Protein AF-A0A364NGZ2-F1 (afdb_monomer_lite)

Radius of gyration: 34.1 Å; chains: 1; bounding box: 123×55×89 Å

Sequence (526 aa):
MRSFFLLVAAAAPLAQAVRIVQSNDDGWAEANLRTFFDVLDAAGHEVVLSGPAENQSGTGSRDEPPTTVGEDGCIHDSCPAGSPPTGADATDPRLNYVNSFPVTSIKNGIDVTAPALWDGAKPELALTGPNVGTNVAVQLPFSGTVGAAVYAVKTAQIPAIAFSGKTGDPTGFDAPTPFHSKLYADLALNVTTTIIESGKPYLPANTFLNVNFPSVSETKCNDPSQFKYIFTRVTTGVFSARDAEWCVSKSSGDARVEQAQPVTAPQSLASRMKWYEAQSDHMLPLDKPIILRLDGHGFSRFTSHFARPFDERIHSAMIATCTSLLNFFPQATVGYTQSDEITLIFPGGVQSFNERVQKLCSLSASYCAVQFNKHLSHFLATNPEPSVKGDVEQVMGTAHFDARFFAVPTVEEAMNNLIWRCRNDAVRNAVSAFARTMYKTKEMHGKKTQELIDMMFQEKGVRFEEAVPKWAIEGCLVKREQYEHQGVNLKTGAVEKTLRTRTRVEERGVRVFDDAGLKLVIEKFW

InterPro domains:
  IPR002828 Survival protein SurE-like phosphatase/nucleotidase [PF01975] (20-222)
  IPR007537 tRNAHis guanylyltransferase Thg1 [PTHR12729] (272-503)
  IPR024956 tRNAHis guanylyltransferase catalytic domain [PF04446] (271-409)
  IPR036523 SurE-like phosphatase/nucleotidase superfamily [G3DSA:3.40.1210.10] (18-268)
  IPR036523 SurE-like phosphatase/nucleotidase superfamily [SSF64167] (19-242)
  IPR038469 tRNAHis guanylyltransferase Thg1 superfamily [G3DSA:3.30.70.3000] (269-513)

Structure (mmCIF, N/CA/C/O backbone):
data_AF-A0A364NGZ2-F1
#
_entry.id   AF-A0A364NGZ2-F1
#
loop_
_atom_site.group_PDB
_atom_site.id
_atom_site.type_symbol
_atom_site.label_atom_id
_atom_site.label_alt_id
_atom_site.label_comp_id
_atom_site.label_asym_id
_atom_site.label_entity_id
_atom_site.label_seq_id
_atom_site.pdbx_PDB_ins_code
_atom_site.Cartn_x
_atom_site.Cartn_y
_atom_site.Cartn_z
_atom_site.occupancy
_atom_site.B_iso_or_equiv
_atom_site.auth_seq_id
_atom_site.auth_comp_id
_atom_site.auth_asym_id
_atom_site.auth_atom_id
_atom_site.pdbx_PDB_model_num
ATOM 1 N N . MET A 1 1 ? 80.946 -10.093 -17.790 1.00 39.28 1 MET A N 1
ATOM 2 C CA . MET A 1 1 ? 80.293 -11.046 -18.721 1.00 39.28 1 MET A CA 1
ATOM 3 C C . MET A 1 1 ? 79.752 -12.188 -17.873 1.00 39.28 1 MET A C 1
ATOM 5 O O . MET A 1 1 ? 80.553 -12.758 -17.160 1.00 39.28 1 MET A O 1
ATOM 9 N N . ARG A 1 2 ? 78.477 -12.561 -17.800 1.00 38.31 2 ARG A N 1
ATOM 10 C CA . ARG A 1 2 ? 77.215 -12.171 -18.440 1.00 38.31 2 ARG A CA 1
ATOM 11 C C . ARG A 1 2 ? 76.141 -12.387 -17.358 1.00 38.31 2 ARG A C 1
ATOM 13 O O . ARG A 1 2 ? 76.092 -13.476 -16.796 1.00 38.31 2 ARG A O 1
ATOM 20 N N . SER A 1 3 ? 75.320 -11.381 -17.063 1.00 36.16 3 SER A N 1
ATOM 21 C CA . SER A 1 3 ? 74.104 -11.573 -16.263 1.00 36.16 3 SER A CA 1
ATOM 22 C C . SER A 1 3 ? 73.046 -12.225 -17.148 1.00 36.16 3 SER A C 1
ATOM 24 O O . SER A 1 3 ? 72.708 -11.677 -18.196 1.00 36.16 3 SER A O 1
ATOM 26 N N . PHE A 1 4 ? 72.546 -13.392 -16.750 1.00 41.91 4 PHE A N 1
ATOM 27 C CA . PHE A 1 4 ? 71.345 -13.978 -17.338 1.00 41.91 4 PHE A CA 1
ATOM 28 C C . PHE A 1 4 ? 70.130 -13.244 -16.762 1.00 41.91 4 PHE A C 1
ATOM 30 O O . PHE A 1 4 ? 69.810 -13.387 -15.585 1.00 41.91 4 PHE A O 1
ATOM 37 N N . PHE A 1 5 ? 69.483 -12.426 -17.591 1.00 42.44 5 PHE A N 1
ATOM 38 C CA . PHE A 1 5 ? 68.165 -11.872 -17.302 1.00 42.44 5 PHE A CA 1
ATOM 39 C C . PHE A 1 5 ? 67.123 -12.988 -17.446 1.00 42.44 5 PHE A C 1
ATOM 41 O O . PHE A 1 5 ? 66.900 -13.500 -18.541 1.00 42.44 5 PHE A O 1
ATOM 48 N N . LEU A 1 6 ? 66.492 -13.361 -16.333 1.00 41.47 6 LEU A N 1
ATOM 49 C CA . LEU A 1 6 ? 65.238 -14.109 -16.324 1.00 41.47 6 LEU A CA 1
ATOM 50 C C . LEU A 1 6 ? 64.115 -13.139 -16.714 1.00 41.47 6 LEU A C 1
ATOM 52 O O . LEU A 1 6 ? 63.763 -12.243 -15.950 1.00 41.47 6 LEU A O 1
ATOM 56 N N . LEU A 1 7 ? 63.584 -13.308 -17.925 1.00 43.78 7 LEU A N 1
ATOM 57 C CA . LEU A 1 7 ? 62.336 -12.691 -18.366 1.00 43.78 7 LEU A CA 1
ATOM 58 C C . LEU A 1 7 ? 61.188 -13.325 -17.572 1.00 43.78 7 LEU A C 1
ATOM 60 O O . LEU A 1 7 ? 60.775 -14.449 -17.847 1.00 43.78 7 LEU A O 1
ATOM 64 N N . VAL A 1 8 ? 60.687 -12.606 -16.569 1.00 43.50 8 VAL A N 1
ATOM 65 C CA . VAL A 1 8 ? 59.396 -12.904 -15.947 1.00 43.50 8 VAL A CA 1
ATOM 66 C C . VAL A 1 8 ? 58.328 -12.416 -16.921 1.00 43.50 8 VAL A C 1
ATOM 68 O O . VAL A 1 8 ? 58.062 -11.220 -17.012 1.00 43.50 8 VAL A O 1
ATOM 71 N N . ALA A 1 9 ? 57.751 -13.335 -17.694 1.00 46.53 9 ALA A N 1
ATOM 72 C CA . ALA A 1 9 ? 56.513 -13.066 -18.408 1.00 46.53 9 ALA A CA 1
ATOM 73 C C . ALA A 1 9 ? 55.422 -12.832 -17.356 1.00 46.53 9 ALA A C 1
ATOM 75 O O . ALA A 1 9 ? 55.028 -13.755 -16.643 1.00 46.53 9 ALA A O 1
ATOM 76 N N . ALA A 1 10 ? 54.978 -11.584 -17.216 1.00 46.03 10 ALA A N 1
ATOM 77 C CA . ALA A 1 10 ? 53.777 -11.272 -16.464 1.00 46.03 10 ALA A CA 1
ATOM 78 C C . ALA A 1 10 ? 52.602 -11.937 -17.193 1.00 46.03 10 ALA A C 1
ATOM 80 O O . ALA A 1 10 ? 52.180 -11.475 -18.251 1.00 46.03 10 ALA A O 1
ATOM 81 N N . ALA A 1 11 ? 52.118 -13.058 -16.661 1.00 45.78 11 ALA A N 1
ATOM 82 C CA . ALA A 1 11 ? 50.842 -13.613 -17.070 1.00 45.78 11 ALA A CA 1
ATOM 83 C C . ALA A 1 11 ? 49.763 -12.610 -16.643 1.00 45.78 11 ALA A C 1
ATOM 85 O O . ALA A 1 11 ? 49.382 -12.560 -15.474 1.00 45.78 11 ALA A O 1
ATOM 86 N N . ALA A 1 12 ? 49.324 -11.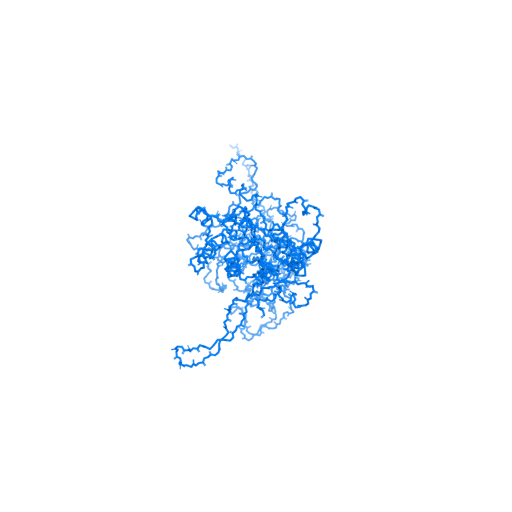763 -17.576 1.00 44.56 12 ALA A N 1
ATOM 87 C CA . ALA A 1 12 ? 48.061 -11.062 -17.418 1.00 44.56 12 ALA A CA 1
ATOM 88 C C . ALA A 1 12 ? 46.976 -12.130 -17.192 1.00 44.56 12 ALA A C 1
ATOM 90 O O . ALA A 1 12 ? 47.021 -13.171 -17.859 1.00 44.56 12 ALA A O 1
ATOM 91 N N . PRO A 1 13 ? 46.040 -11.935 -16.249 1.00 44.38 13 PRO A N 1
ATOM 92 C CA . PRO A 1 13 ? 44.926 -12.856 -16.115 1.00 44.38 13 PRO A CA 1
ATOM 93 C C . PRO A 1 13 ? 44.204 -12.885 -17.465 1.00 44.38 13 PRO A C 1
ATOM 95 O O . PRO A 1 13 ? 43.764 -11.849 -17.956 1.00 44.38 13 PRO A O 1
ATOM 98 N N . LEU A 1 14 ? 44.151 -14.058 -18.099 1.00 47.22 14 LEU A N 1
ATOM 99 C CA . LEU A 1 14 ? 43.282 -14.296 -19.245 1.00 47.22 14 LEU A CA 1
ATOM 100 C C . LEU A 1 14 ? 41.853 -14.058 -18.751 1.00 47.22 14 LEU A C 1
ATOM 102 O O . LEU A 1 14 ? 41.284 -14.926 -18.089 1.00 47.22 14 LEU A O 1
ATOM 106 N N . ALA A 1 15 ? 41.303 -12.871 -19.013 1.00 54.28 15 ALA A N 1
ATOM 107 C CA . ALA A 1 15 ? 39.874 -12.645 -18.884 1.00 54.28 15 ALA A CA 1
ATOM 108 C C . ALA A 1 15 ? 39.199 -13.687 -19.779 1.00 54.28 15 ALA A C 1
ATOM 110 O O . ALA A 1 15 ? 39.468 -13.764 -20.979 1.00 54.28 15 ALA A O 1
ATOM 111 N N . GLN A 1 16 ? 38.422 -14.578 -19.173 1.00 65.69 16 GLN A N 1
ATOM 112 C CA . GLN A 1 16 ? 37.754 -15.639 -19.905 1.00 65.69 16 GLN A CA 1
ATOM 113 C C . GLN A 1 16 ? 36.694 -14.986 -20.798 1.00 65.69 16 GLN A C 1
ATOM 115 O O . GLN A 1 16 ? 35.708 -14.466 -20.282 1.00 65.69 16 GLN A O 1
ATOM 120 N N . ALA A 1 17 ? 36.901 -14.988 -22.118 1.00 86.00 17 ALA A N 1
ATOM 121 C CA . ALA A 1 17 ? 35.881 -14.561 -23.070 1.00 86.00 17 ALA A CA 1
ATOM 122 C C . ALA A 1 17 ? 34.615 -15.407 -22.848 1.00 86.00 17 ALA A C 1
ATOM 124 O O . ALA A 1 17 ? 34.682 -16.638 -22.802 1.00 86.00 17 ALA A O 1
ATOM 125 N N . VAL A 1 18 ? 33.480 -14.739 -22.636 1.00 95.94 18 VAL A N 1
ATOM 126 C CA . VAL A 1 18 ? 32.182 -15.366 -22.356 1.00 95.94 18 VAL A CA 1
ATOM 127 C C . VAL A 1 18 ? 31.298 -15.173 -23.576 1.00 95.94 18 VAL A C 1
ATOM 129 O O . VAL A 1 18 ? 31.238 -14.067 -24.112 1.00 95.94 18 VAL A O 1
ATOM 132 N N . ARG A 1 19 ? 30.593 -16.229 -23.991 1.00 98.06 19 ARG A N 1
ATOM 133 C CA . ARG A 1 19 ? 29.556 -16.136 -25.027 1.00 98.06 19 ARG A CA 1
ATOM 134 C C . ARG A 1 19 ? 28.282 -15.523 -24.461 1.00 98.06 19 ARG A C 1
ATOM 136 O O . ARG A 1 19 ? 27.600 -16.147 -23.644 1.00 98.06 19 ARG A O 1
ATOM 143 N N . ILE A 1 20 ? 27.963 -14.312 -24.894 1.00 98.62 20 ILE A N 1
ATOM 144 C CA . ILE A 1 20 ? 26.851 -13.502 -24.406 1.00 98.62 20 ILE A CA 1
ATOM 145 C C . ILE A 1 20 ? 25.806 -13.354 -25.507 1.00 98.62 20 ILE A C 1
ATOM 147 O O . ILE A 1 20 ? 26.094 -12.856 -26.593 1.00 98.62 20 ILE A O 1
ATOM 151 N N . VAL A 1 21 ? 24.569 -13.748 -25.213 1.00 98.69 21 VAL A N 1
ATOM 152 C CA . VAL A 1 21 ? 23.420 -13.382 -26.049 1.00 98.69 21 VAL A CA 1
ATOM 153 C C . VAL A 1 21 ? 22.758 -12.139 -25.462 1.00 98.69 21 VAL A C 1
ATOM 155 O O . VAL A 1 21 ? 22.446 -12.101 -24.271 1.00 98.69 21 VAL A O 1
ATOM 158 N N . GLN A 1 22 ? 22.565 -11.114 -26.284 1.00 98.56 22 GLN A N 1
ATOM 159 C CA . GLN A 1 22 ? 22.027 -9.821 -25.884 1.00 98.56 22 GLN A CA 1
ATOM 160 C C . GLN A 1 22 ? 20.655 -9.574 -26.528 1.00 98.56 22 GLN A C 1
ATOM 162 O O . GLN A 1 22 ? 20.435 -9.932 -27.684 1.00 98.56 22 GLN A O 1
ATOM 167 N N . SER A 1 23 ? 19.721 -8.954 -25.807 1.00 98.06 23 SER A N 1
ATOM 168 C CA . SER A 1 23 ? 18.417 -8.531 -26.347 1.00 98.06 23 SER A CA 1
ATOM 169 C C . SER A 1 23 ? 17.896 -7.272 -25.641 1.00 98.06 23 SER A C 1
ATOM 171 O O . SER A 1 23 ? 18.533 -6.774 -24.719 1.00 98.06 23 SER A O 1
ATOM 173 N N . ASN A 1 24 ? 16.758 -6.728 -26.064 1.00 94.19 24 ASN A N 1
ATOM 174 C CA . ASN A 1 24 ? 16.070 -5.594 -25.428 1.00 94.19 24 ASN A CA 1
ATOM 175 C C . ASN A 1 24 ? 14.580 -5.614 -25.812 1.00 94.19 24 ASN A C 1
ATOM 177 O O . ASN A 1 24 ? 14.195 -6.360 -26.710 1.00 94.19 24 ASN A O 1
ATOM 181 N N . ASP A 1 25 ? 13.747 -4.795 -25.170 1.00 95.31 25 ASP A N 1
ATOM 182 C CA . ASP A 1 25 ? 12.383 -4.505 -25.617 1.00 95.31 25 ASP A CA 1
ATOM 183 C C . ASP A 1 25 ? 12.221 -3.192 -26.387 1.00 95.31 25 ASP A C 1
ATOM 185 O O . ASP A 1 25 ? 11.252 -3.083 -27.129 1.00 95.31 25 ASP A O 1
ATOM 189 N N . ASP A 1 26 ? 13.169 -2.253 -26.325 1.00 96.44 26 ASP A N 1
ATOM 190 C CA . ASP A 1 26 ? 13.089 -1.009 -27.119 1.00 96.44 26 ASP A CA 1
ATOM 191 C C . ASP A 1 26 ? 13.356 -1.195 -28.623 1.00 96.44 26 ASP A C 1
ATOM 193 O O . ASP A 1 26 ? 13.063 -0.306 -29.420 1.00 96.44 26 ASP A O 1
ATOM 197 N N . GLY A 1 27 ? 13.896 -2.352 -29.013 1.00 96.19 27 GLY A N 1
ATOM 198 C CA . GLY A 1 27 ? 14.261 -2.687 -30.388 1.00 96.19 27 GLY A CA 1
ATOM 199 C C . GLY A 1 27 ? 15.771 -2.841 -30.596 1.00 96.19 27 GLY A C 1
ATOM 200 O O . GLY A 1 27 ? 16.594 -2.353 -29.823 1.00 96.19 27 GLY A O 1
ATOM 201 N N . TRP A 1 28 ? 16.150 -3.561 -31.652 1.00 97.56 28 TRP A N 1
ATOM 202 C CA . TRP A 1 28 ? 17.542 -3.921 -31.960 1.00 97.56 28 TRP A CA 1
ATOM 203 C C . TRP A 1 28 ? 18.417 -2.725 -32.379 1.00 97.56 28 TRP A C 1
ATOM 205 O O . TRP A 1 28 ? 19.647 -2.793 -32.334 1.00 97.56 28 TRP A O 1
ATOM 215 N N . ALA A 1 29 ? 17.784 -1.640 -32.819 1.00 96.88 29 ALA A N 1
ATOM 216 C CA . ALA A 1 29 ? 18.416 -0.440 -33.357 1.00 96.88 29 ALA A CA 1
ATOM 217 C C . ALA A 1 29 ? 18.430 0.731 -32.356 1.00 96.88 29 ALA A C 1
ATOM 219 O O . ALA A 1 29 ? 18.660 1.873 -32.746 1.00 96.88 29 ALA A O 1
ATOM 220 N N . GLU A 1 30 ? 18.185 0.465 -31.072 1.00 97.19 30 GLU A N 1
ATOM 221 C CA . GLU A 1 30 ? 18.203 1.484 -30.022 1.00 97.19 30 GLU A CA 1
ATOM 222 C C . GLU A 1 30 ? 19.633 1.716 -29.477 1.00 97.19 30 GLU A C 1
ATOM 224 O O . GLU A 1 30 ? 20.440 0.786 -29.343 1.00 97.19 30 GLU A O 1
ATOM 229 N N . ALA A 1 31 ? 19.960 2.977 -29.183 1.00 97.56 31 ALA A N 1
ATOM 230 C CA . ALA A 1 31 ? 21.291 3.432 -28.798 1.00 97.56 31 ALA A CA 1
ATOM 231 C C . ALA A 1 31 ? 21.823 2.840 -27.480 1.00 97.56 31 ALA A C 1
ATOM 233 O O . ALA A 1 31 ? 23.002 2.491 -27.430 1.00 97.56 31 ALA A O 1
ATOM 234 N N . ASN A 1 32 ? 21.026 2.699 -26.416 1.00 97.56 32 ASN A N 1
ATOM 235 C CA . ASN A 1 32 ? 21.451 2.035 -25.173 1.00 97.56 32 ASN A CA 1
ATOM 236 C C . ASN A 1 32 ? 21.850 0.581 -25.427 1.00 97.56 32 ASN A C 1
ATOM 238 O O . ASN A 1 32 ? 22.897 0.144 -24.945 1.00 97.56 32 ASN A O 1
ATOM 242 N N . LEU A 1 33 ? 21.046 -0.155 -26.200 1.00 97.50 33 LEU A N 1
ATOM 243 C CA . LEU A 1 33 ? 21.334 -1.552 -26.524 1.00 97.50 33 LEU A CA 1
ATOM 244 C C . LEU A 1 33 ? 22.634 -1.675 -27.338 1.00 97.50 33 LEU A C 1
ATOM 246 O O . LEU A 1 33 ? 23.485 -2.505 -27.012 1.00 97.50 33 LEU A O 1
ATOM 250 N N . ARG A 1 34 ? 22.812 -0.831 -28.359 1.00 97.81 34 ARG A N 1
ATOM 251 C CA . ARG A 1 34 ? 24.011 -0.832 -29.217 1.00 97.81 34 ARG A CA 1
ATOM 252 C C . ARG A 1 34 ? 25.261 -0.380 -28.477 1.00 97.81 34 ARG A C 1
ATOM 254 O O . ARG A 1 34 ? 26.281 -1.049 -28.547 1.00 97.81 34 ARG A O 1
ATOM 261 N N . THR A 1 35 ? 25.153 0.666 -27.664 1.00 98.44 35 THR A N 1
ATOM 262 C CA . THR A 1 35 ? 26.268 1.106 -26.813 1.00 98.44 35 THR A CA 1
ATOM 263 C C . THR A 1 35 ? 26.674 -0.000 -25.840 1.00 98.44 35 THR A C 1
ATOM 265 O O . THR A 1 35 ? 27.859 -0.195 -25.588 1.00 98.44 35 THR A O 1
ATOM 268 N N . PHE A 1 36 ? 25.710 -0.760 -25.304 1.00 98.56 36 PHE A N 1
ATOM 269 C CA . PHE A 1 36 ? 26.030 -1.883 -24.430 1.00 98.56 36 PHE A CA 1
ATOM 270 C C . PHE A 1 36 ? 26.694 -3.052 -25.174 1.00 98.56 36 PHE A C 1
ATOM 272 O O . PHE A 1 36 ? 27.624 -3.653 -24.641 1.00 98.56 36 PHE A O 1
ATOM 279 N N . PHE A 1 37 ? 26.279 -3.330 -26.413 1.00 98.62 37 PHE A N 1
ATOM 280 C CA . PHE A 1 37 ? 26.963 -4.293 -27.279 1.00 98.62 37 PHE A CA 1
ATOM 281 C C . PHE A 1 37 ? 28.434 -3.903 -27.476 1.00 98.62 37 PHE A C 1
ATOM 283 O O . PHE A 1 37 ? 29.324 -4.715 -27.226 1.00 98.62 37 PHE A O 1
ATOM 290 N N . ASP A 1 38 ? 28.688 -2.641 -27.833 1.00 98.31 38 ASP A N 1
ATOM 291 C CA . ASP A 1 38 ? 30.032 -2.138 -28.124 1.00 98.31 38 ASP A CA 1
ATOM 292 C C . ASP A 1 38 ? 30.970 -2.253 -26.915 1.00 98.31 38 ASP A C 1
ATOM 294 O O . ASP A 1 38 ? 32.126 -2.652 -27.061 1.00 98.31 38 ASP A O 1
ATOM 298 N N . VAL A 1 39 ? 30.493 -1.943 -25.700 1.00 98.25 39 VAL A N 1
ATOM 299 C CA . VAL A 1 39 ? 31.336 -2.060 -24.495 1.00 98.25 39 VAL A CA 1
ATOM 300 C C . VAL A 1 39 ? 31.586 -3.515 -24.087 1.00 98.25 39 VAL A C 1
ATOM 302 O O . VAL A 1 39 ? 32.650 -3.807 -23.545 1.00 98.25 39 VAL A O 1
ATOM 305 N N . LEU A 1 40 ? 30.653 -4.437 -24.351 1.00 98.25 40 LEU A N 1
ATOM 306 C CA . LEU A 1 40 ? 30.855 -5.871 -24.109 1.00 98.25 40 LEU A CA 1
ATOM 307 C C . LEU A 1 40 ? 31.862 -6.468 -25.105 1.00 98.25 40 LEU A C 1
ATOM 309 O O . LEU A 1 40 ? 32.733 -7.240 -24.700 1.00 98.25 40 LEU A O 1
ATOM 313 N N . ASP A 1 41 ? 31.772 -6.085 -26.382 1.00 97.38 41 ASP A N 1
ATOM 314 C CA . ASP A 1 41 ? 32.728 -6.474 -27.429 1.00 97.38 41 ASP A CA 1
ATOM 315 C C . ASP A 1 41 ? 34.127 -5.924 -27.113 1.00 97.38 41 ASP A C 1
ATOM 317 O O . ASP A 1 41 ? 35.114 -6.660 -27.092 1.00 97.38 41 ASP A O 1
ATOM 321 N N . ALA A 1 42 ? 34.211 -4.644 -26.733 1.00 97.31 42 ALA A N 1
ATOM 322 C CA . ALA A 1 42 ? 35.459 -4.013 -26.308 1.00 97.31 42 ALA A CA 1
ATOM 323 C C . ALA A 1 42 ? 36.058 -4.646 -25.036 1.00 97.31 42 ALA A C 1
ATOM 325 O O . ALA A 1 42 ? 37.279 -4.635 -24.864 1.00 97.31 42 ALA A O 1
ATOM 326 N N . ALA A 1 43 ? 35.227 -5.223 -24.161 1.00 95.56 43 ALA A N 1
ATOM 327 C CA . ALA A 1 43 ? 35.668 -5.997 -22.999 1.00 95.56 43 ALA A CA 1
ATOM 328 C C . ALA A 1 43 ? 36.173 -7.413 -23.356 1.00 95.56 43 ALA A C 1
ATOM 330 O O . ALA A 1 43 ? 36.659 -8.130 -22.479 1.00 95.56 43 ALA A O 1
ATOM 331 N N . GLY A 1 44 ? 36.108 -7.813 -24.632 1.00 95.88 44 GLY A N 1
ATOM 332 C CA . GLY A 1 44 ? 36.628 -9.084 -25.137 1.00 95.88 44 GLY A CA 1
ATOM 333 C C . GLY A 1 44 ? 35.659 -10.259 -25.001 1.00 95.88 44 GLY A C 1
ATOM 334 O O . GLY A 1 44 ? 36.096 -11.411 -24.980 1.00 95.88 44 GLY A O 1
ATOM 335 N N . HIS A 1 45 ? 34.358 -9.996 -24.865 1.00 97.12 45 HIS A N 1
ATOM 336 C CA . HIS A 1 45 ? 33.332 -11.036 -24.864 1.00 97.12 45 HIS A CA 1
ATOM 337 C C . HIS A 1 45 ? 32.870 -11.380 -26.286 1.00 97.12 45 HIS A C 1
ATOM 339 O O . HIS A 1 45 ? 32.918 -10.557 -27.193 1.00 97.12 45 HIS A O 1
ATOM 345 N N . GLU A 1 46 ? 32.377 -12.602 -26.477 1.00 97.56 46 GLU A N 1
ATOM 346 C CA . GLU A 1 46 ? 31.754 -13.012 -27.736 1.00 97.56 46 GLU A CA 1
ATOM 347 C C . GLU A 1 46 ? 30.265 -12.675 -27.659 1.00 97.56 46 GLU A C 1
ATOM 349 O O . GLU A 1 46 ? 29.508 -13.385 -27.002 1.00 97.56 46 GLU A O 1
ATOM 354 N N . VAL A 1 47 ? 29.838 -11.580 -28.287 1.00 98.25 47 VAL A N 1
ATOM 355 C CA . VAL A 1 47 ? 28.467 -11.065 -28.144 1.00 98.25 47 VAL A CA 1
ATOM 356 C C . VAL A 1 47 ? 27.660 -11.277 -29.420 1.00 98.25 47 VAL A C 1
ATOM 358 O O . VAL A 1 47 ? 28.143 -11.014 -30.519 1.00 98.25 47 VAL A O 1
ATOM 361 N N . VAL A 1 48 ? 26.414 -11.726 -29.275 1.00 98.62 48 VAL A N 1
ATOM 362 C CA . VAL A 1 48 ? 25.406 -11.757 -30.344 1.00 98.62 48 VAL A CA 1
ATOM 363 C C . VAL A 1 48 ? 24.151 -11.058 -29.847 1.00 98.62 48 VAL A C 1
ATOM 365 O O . VAL A 1 48 ? 23.558 -11.476 -28.855 1.00 98.62 48 VAL A O 1
ATOM 368 N N . LEU A 1 49 ? 23.725 -10.014 -30.548 1.00 98.75 49 LEU A N 1
ATOM 369 C CA . LEU A 1 49 ? 22.501 -9.274 -30.273 1.00 98.75 49 LEU A CA 1
ATOM 370 C C . LEU A 1 49 ? 21.371 -9.828 -31.140 1.00 98.75 49 LEU A C 1
ATOM 372 O O . LEU A 1 49 ? 21.497 -9.903 -32.360 1.00 98.75 49 LEU A O 1
ATOM 376 N N . SER A 1 50 ? 20.251 -10.173 -30.509 1.00 98.62 50 SER A N 1
ATOM 377 C CA . SER A 1 50 ? 18.993 -10.506 -31.176 1.00 98.62 50 SER A CA 1
ATOM 378 C C . SER A 1 50 ? 17.847 -9.763 -30.492 1.00 98.62 50 SER A C 1
ATOM 380 O O . SER A 1 50 ? 17.416 -10.124 -29.393 1.00 98.62 50 SER A O 1
ATOM 382 N N . GLY A 1 51 ? 17.395 -8.673 -31.110 1.00 98.31 51 GLY A N 1
ATOM 383 C CA . GLY A 1 51 ? 16.373 -7.775 -30.568 1.00 98.31 51 GLY A CA 1
ATOM 384 C C . GLY A 1 51 ? 15.139 -7.673 -31.471 1.00 98.31 51 GLY A C 1
ATOM 385 O O . GLY A 1 51 ? 15.213 -8.022 -32.649 1.00 98.31 51 GLY A O 1
ATOM 386 N N . PRO A 1 52 ? 14.011 -7.164 -30.955 1.00 98.56 52 PRO A N 1
ATOM 387 C CA . PRO A 1 52 ? 12.841 -6.853 -31.764 1.00 98.56 52 PRO A CA 1
ATOM 388 C C . PRO A 1 52 ? 13.160 -5.882 -32.911 1.00 98.56 52 PRO A C 1
ATOM 390 O O . PRO A 1 52 ? 13.965 -4.965 -32.748 1.00 98.56 52 PRO A O 1
ATOM 393 N N . ALA A 1 53 ? 12.508 -6.054 -34.061 1.00 97.81 53 ALA A N 1
ATOM 394 C CA . ALA A 1 53 ? 12.581 -5.107 -35.180 1.00 97.81 53 ALA A CA 1
ATOM 395 C C . ALA A 1 53 ? 11.991 -3.727 -34.832 1.00 97.81 53 ALA A C 1
ATOM 397 O O . ALA A 1 53 ? 12.450 -2.717 -35.352 1.00 97.81 53 ALA A O 1
ATOM 398 N N . GLU A 1 54 ? 11.015 -3.704 -33.923 1.00 96.31 54 GLU A N 1
ATOM 399 C CA . GLU A 1 54 ? 10.270 -2.531 -33.455 1.00 96.31 54 GLU A CA 1
ATOM 400 C C . GLU A 1 54 ? 10.343 -2.392 -31.932 1.00 96.31 54 GLU A C 1
ATOM 402 O O . GLU A 1 54 ? 10.676 -3.352 -31.239 1.00 96.31 54 GLU A O 1
ATOM 407 N N . ASN A 1 55 ? 9.955 -1.237 -31.383 1.00 95.44 55 ASN A N 1
ATOM 408 C CA . ASN A 1 55 ? 9.777 -1.107 -29.934 1.00 95.44 55 ASN A CA 1
ATOM 409 C C . ASN A 1 55 ? 8.592 -1.967 -29.458 1.00 95.44 55 ASN A C 1
ATOM 411 O O . ASN A 1 55 ? 7.455 -1.793 -29.892 1.00 95.44 55 ASN A O 1
ATOM 415 N N . GLN A 1 56 ? 8.866 -2.877 -28.527 1.00 95.50 56 GLN A N 1
ATOM 416 C CA . GLN A 1 56 ? 7.923 -3.816 -27.922 1.00 95.50 56 GLN A CA 1
ATOM 417 C C . GLN A 1 56 ? 7.867 -3.675 -26.390 1.00 95.50 56 GLN A C 1
ATOM 419 O O . GLN A 1 56 ? 7.544 -4.630 -25.673 1.00 95.50 56 GLN A O 1
ATOM 424 N N . SER A 1 57 ? 8.168 -2.489 -25.861 1.00 88.94 57 SER A N 1
ATOM 425 C CA . SER A 1 57 ? 7.959 -2.147 -24.453 1.00 88.94 57 SER A CA 1
ATOM 426 C C . SER A 1 57 ? 6.521 -2.446 -24.001 1.00 88.94 57 SER A C 1
ATOM 428 O O . SER A 1 57 ? 5.549 -2.189 -24.711 1.00 88.94 57 SER A O 1
ATOM 430 N N . GLY A 1 58 ? 6.356 -2.982 -22.787 1.00 82.12 58 GLY A N 1
ATOM 431 C CA . GLY A 1 58 ? 5.031 -3.278 -22.218 1.00 82.12 58 GLY A CA 1
ATOM 432 C C . GLY A 1 58 ? 4.407 -4.614 -22.654 1.00 82.12 58 GLY A C 1
ATOM 433 O O . GLY A 1 58 ? 3.274 -4.917 -22.272 1.00 82.12 58 GLY A O 1
ATOM 434 N N . THR A 1 59 ? 5.120 -5.431 -23.433 1.00 87.50 59 THR A N 1
ATOM 435 C CA . THR A 1 59 ? 4.607 -6.708 -23.963 1.00 87.50 59 THR A CA 1
ATOM 436 C C . THR A 1 59 ? 4.819 -7.907 -23.036 1.00 87.50 59 THR A C 1
ATOM 438 O O . THR A 1 59 ? 4.268 -8.981 -23.290 1.00 87.50 59 THR A O 1
ATOM 441 N N . GLY A 1 60 ? 5.546 -7.737 -21.929 1.00 88.06 60 GLY A N 1
ATOM 442 C CA . GLY A 1 60 ? 5.804 -8.789 -20.947 1.00 88.06 60 GLY A CA 1
ATOM 443 C C . GLY A 1 60 ? 6.459 -10.018 -21.580 1.00 88.06 60 GLY A C 1
ATOM 444 O O . GLY A 1 60 ? 7.419 -9.917 -22.336 1.00 88.06 60 GLY A O 1
ATOM 445 N N . SER A 1 61 ? 5.925 -11.202 -21.286 1.00 91.44 61 SER A N 1
ATOM 446 C CA . SER A 1 61 ? 6.451 -12.477 -21.796 1.00 91.44 61 SER A CA 1
ATOM 447 C C . SER A 1 61 ? 5.787 -12.977 -23.089 1.00 91.44 61 SER A C 1
ATOM 449 O O . SER A 1 61 ? 5.721 -14.187 -23.298 1.00 91.44 61 SER A O 1
ATOM 451 N N . ARG A 1 62 ? 5.248 -12.091 -23.940 1.00 88.75 62 ARG A N 1
ATOM 452 C CA . ARG A 1 62 ? 4.660 -12.498 -25.232 1.00 88.75 62 ARG A CA 1
ATOM 453 C C . ARG A 1 62 ? 5.705 -13.165 -26.132 1.00 88.75 62 ARG A C 1
ATOM 455 O O . ARG A 1 62 ? 6.814 -12.658 -26.258 1.00 88.75 62 ARG A O 1
ATOM 462 N N . ASP A 1 63 ? 5.324 -14.277 -26.758 1.00 95.62 63 ASP A N 1
ATOM 463 C CA . ASP A 1 63 ? 6.125 -15.045 -27.720 1.00 95.62 63 ASP A CA 1
ATOM 464 C C . ASP A 1 63 ? 5.230 -15.408 -28.910 1.00 95.62 63 ASP A C 1
ATOM 466 O O . ASP A 1 63 ? 4.249 -16.135 -28.742 1.00 95.62 63 ASP A O 1
ATOM 470 N N . GLU A 1 64 ? 5.550 -14.895 -30.097 1.00 93.75 64 GLU A N 1
ATOM 471 C CA . GLU A 1 64 ? 4.816 -15.183 -31.333 1.00 93.75 64 GLU A CA 1
ATOM 472 C C . GLU A 1 64 ? 5.789 -15.432 -32.496 1.00 93.75 64 GLU A C 1
ATOM 474 O O . GLU A 1 64 ? 6.879 -14.855 -32.518 1.00 93.75 64 GLU A O 1
ATOM 479 N N . PRO A 1 65 ? 5.441 -16.280 -33.483 1.00 96.06 65 PRO A N 1
ATOM 480 C CA . PRO A 1 65 ? 6.287 -16.495 -34.652 1.00 96.06 65 PRO A CA 1
ATOM 481 C C . PRO A 1 65 ? 6.617 -15.176 -35.372 1.00 96.06 65 PRO A C 1
ATOM 483 O O . PRO A 1 65 ? 5.701 -14.386 -35.609 1.00 96.06 65 PRO A O 1
ATOM 486 N N . PRO A 1 66 ? 7.883 -14.938 -35.763 1.00 97.44 66 PRO A N 1
ATOM 487 C CA . PRO A 1 66 ? 8.242 -13.743 -36.515 1.00 97.44 66 PRO A CA 1
ATOM 488 C C . PRO A 1 66 ? 7.486 -13.656 -37.838 1.00 97.44 66 PRO A C 1
ATOM 490 O O . PRO A 1 66 ? 7.313 -14.657 -38.540 1.00 97.44 66 PRO A O 1
ATOM 493 N N . THR A 1 67 ? 7.077 -12.444 -38.200 1.00 97.75 67 THR A N 1
ATOM 494 C CA . THR A 1 67 ? 6.375 -12.156 -39.460 1.00 97.75 67 THR A CA 1
ATOM 495 C C . THR A 1 67 ? 7.183 -11.190 -40.315 1.00 97.75 67 THR A C 1
ATOM 497 O O . THR A 1 67 ? 8.089 -10.539 -39.813 1.00 97.75 67 THR A O 1
ATOM 500 N N . THR A 1 68 ? 6.897 -11.094 -41.612 1.00 98.00 68 THR A N 1
ATOM 501 C CA . THR A 1 68 ? 7.552 -10.115 -42.498 1.00 98.00 68 THR A CA 1
ATOM 502 C C . THR A 1 68 ? 7.382 -8.693 -41.955 1.00 98.00 68 THR A C 1
ATOM 504 O O . THR A 1 68 ? 6.315 -8.360 -41.440 1.00 98.00 68 THR A O 1
ATOM 507 N N . VAL A 1 69 ? 8.425 -7.869 -42.065 1.00 96.62 69 VAL A N 1
ATOM 508 C CA . VAL A 1 69 ? 8.416 -6.476 -41.595 1.00 96.62 69 VAL A CA 1
ATOM 509 C C . VAL A 1 69 ? 7.329 -5.675 -42.313 1.00 96.62 69 VAL A C 1
ATOM 511 O O . VAL A 1 69 ? 7.153 -5.803 -43.528 1.00 96.62 69 VAL A O 1
ATOM 514 N N . GLY A 1 70 ? 6.593 -4.875 -41.539 1.00 91.00 70 GLY A N 1
ATOM 515 C CA . GLY A 1 70 ? 5.460 -4.079 -42.007 1.00 91.00 70 GLY A CA 1
ATOM 516 C C . GLY A 1 70 ? 5.846 -2.934 -42.946 1.00 91.00 70 GLY A C 1
ATOM 517 O O . GLY A 1 70 ? 7.006 -2.768 -43.319 1.00 91.00 70 GLY A O 1
ATOM 518 N N . GLU A 1 71 ? 4.850 -2.137 -43.336 1.00 93.12 71 GLU A N 1
ATOM 519 C CA . GLU A 1 71 ? 5.015 -1.033 -44.297 1.00 93.12 71 GLU A CA 1
ATOM 520 C C . GLU A 1 71 ? 5.896 0.113 -43.774 1.00 93.12 71 GLU A C 1
ATOM 522 O O . GLU A 1 71 ? 6.494 0.825 -44.577 1.00 93.12 71 GLU A O 1
ATOM 527 N N . ASP A 1 72 ? 6.024 0.247 -42.452 1.00 90.69 72 ASP A N 1
ATOM 528 C CA . ASP A 1 72 ? 6.814 1.298 -41.801 1.00 90.69 72 ASP A CA 1
ATOM 529 C C . ASP A 1 72 ? 8.313 0.949 -41.668 1.00 90.69 72 ASP A C 1
ATOM 531 O O . ASP A 1 72 ? 9.106 1.794 -41.265 1.00 90.69 72 ASP A O 1
ATOM 535 N N . GLY A 1 73 ? 8.729 -0.269 -42.046 1.00 94.31 73 GLY A N 1
ATOM 536 C CA . GLY A 1 73 ? 10.105 -0.738 -41.845 1.00 94.31 73 GLY A CA 1
ATOM 537 C C . GLY A 1 73 ? 10.391 -1.160 -40.401 1.00 94.31 73 GLY A C 1
ATOM 538 O O . GLY A 1 73 ? 9.465 -1.477 -39.660 1.00 94.31 73 GLY A O 1
ATOM 539 N N . CYS A 1 74 ? 11.678 -1.251 -40.053 1.00 96.38 74 CYS A N 1
ATOM 540 C CA . CYS A 1 74 ? 12.140 -1.433 -38.674 1.00 96.38 74 CYS A CA 1
ATOM 541 C C . CYS A 1 74 ? 12.398 -0.074 -38.000 1.00 96.38 74 CYS A C 1
ATOM 543 O O . CYS A 1 74 ? 12.750 0.903 -38.669 1.00 96.38 74 CYS A O 1
ATOM 545 N N .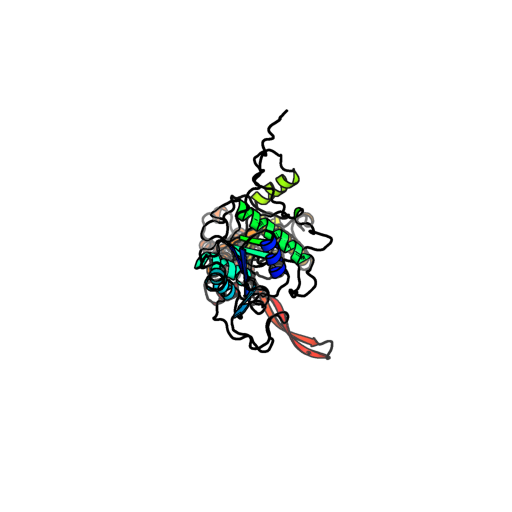 ILE A 1 75 ? 12.394 -0.053 -36.666 1.00 95.00 75 ILE A N 1
ATOM 546 C CA . ILE A 1 75 ? 12.623 1.144 -35.859 1.00 95.00 75 ILE A CA 1
ATOM 547 C C . ILE A 1 75 ? 13.938 1.826 -36.250 1.00 95.00 75 ILE A C 1
ATOM 549 O O . ILE A 1 75 ? 14.943 1.159 -36.514 1.00 95.00 75 ILE A O 1
ATOM 553 N N . HIS A 1 76 ? 13.927 3.161 -36.280 1.00 94.00 76 HIS A N 1
ATOM 554 C CA . HIS A 1 76 ? 15.064 3.991 -36.699 1.00 94.00 76 HIS A CA 1
ATOM 555 C C . HIS A 1 76 ? 15.547 3.699 -38.130 1.00 94.00 76 HIS A C 1
ATOM 557 O O . HIS A 1 76 ? 16.747 3.716 -38.387 1.00 94.00 76 HIS A O 1
ATOM 563 N N . ASP A 1 77 ? 14.619 3.377 -39.041 1.00 94.31 77 ASP A N 1
ATOM 564 C CA . ASP A 1 77 ? 14.893 3.060 -40.452 1.00 94.31 77 ASP A CA 1
ATOM 565 C C . ASP A 1 77 ? 15.950 1.952 -40.633 1.00 94.31 77 ASP A C 1
ATOM 567 O O . ASP A 1 77 ? 16.648 1.865 -41.646 1.00 94.31 77 ASP A O 1
ATOM 571 N N . SER A 1 78 ? 16.079 1.079 -39.631 1.00 95.19 78 SER A N 1
ATOM 572 C CA . SER A 1 78 ? 17.169 0.104 -39.540 1.00 95.19 78 SER A CA 1
ATOM 573 C C . SER A 1 78 ? 17.014 -1.076 -40.504 1.00 95.19 78 SER A C 1
ATOM 575 O O . SER A 1 78 ? 17.972 -1.800 -40.778 1.00 95.19 78 SER A O 1
ATOM 577 N N . CYS A 1 79 ? 15.818 -1.259 -41.059 1.00 95.94 79 CYS A N 1
ATOM 578 C CA . CYS A 1 79 ? 15.546 -2.154 -42.172 1.00 95.94 79 CYS A CA 1
ATOM 579 C C . CYS A 1 79 ? 14.339 -1.631 -42.976 1.00 95.94 79 CYS A C 1
ATOM 581 O O . CYS A 1 79 ? 13.437 -1.016 -42.400 1.00 95.94 79 CYS A O 1
ATOM 583 N N . PRO A 1 80 ? 14.281 -1.868 -44.298 1.00 96.88 80 PRO A N 1
ATOM 584 C CA . PRO A 1 80 ? 13.166 -1.409 -45.116 1.00 96.88 80 PRO A CA 1
ATOM 585 C C . PRO A 1 80 ? 11.899 -2.247 -44.904 1.00 96.88 80 PRO A C 1
ATOM 587 O O . PRO A 1 80 ? 11.949 -3.406 -44.483 1.00 96.88 80 PRO A O 1
ATOM 590 N N . ALA A 1 81 ? 10.760 -1.681 -45.296 1.00 96.62 81 ALA A N 1
ATOM 591 C CA . ALA A 1 81 ? 9.489 -2.389 -45.372 1.00 96.62 81 ALA A CA 1
ATOM 592 C C . ALA A 1 81 ? 9.579 -3.681 -46.200 1.00 96.62 81 ALA A C 1
ATOM 594 O O . ALA A 1 81 ? 10.286 -3.748 -47.210 1.00 96.62 81 ALA A O 1
ATOM 595 N N . GLY A 1 82 ? 8.848 -4.716 -45.782 1.00 96.38 82 GLY A N 1
ATOM 596 C CA . GLY A 1 82 ? 8.860 -6.017 -46.454 1.00 96.38 82 GLY A CA 1
ATOM 597 C C . GLY A 1 82 ? 10.126 -6.847 -46.214 1.00 96.38 82 GLY A C 1
ATOM 598 O O . GLY A 1 82 ? 10.272 -7.914 -46.816 1.00 96.38 82 GLY A O 1
ATOM 599 N N . SER A 1 83 ? 11.031 -6.392 -45.341 1.00 98.00 83 SER A N 1
ATOM 600 C CA . SER A 1 83 ? 12.186 -7.183 -44.915 1.00 98.00 83 SER A CA 1
ATOM 601 C C . SER A 1 83 ? 11.764 -8.539 -44.321 1.00 98.00 83 SER A C 1
ATOM 603 O O . SER A 1 83 ? 10.659 -8.660 -43.775 1.00 98.00 83 SER A O 1
ATOM 605 N N . PRO A 1 84 ? 12.611 -9.585 -44.427 1.00 98.44 84 PRO A N 1
ATOM 606 C CA . PRO A 1 84 ? 12.292 -10.911 -43.906 1.00 98.44 84 PRO A CA 1
ATOM 607 C C . PRO A 1 84 ? 11.952 -10.903 -42.405 1.00 98.44 84 PRO A C 1
ATOM 609 O O . PRO A 1 84 ? 12.334 -9.979 -41.694 1.00 98.44 84 PRO A O 1
ATOM 612 N N . PRO A 1 85 ? 11.292 -11.951 -41.881 1.00 98.31 85 PRO A N 1
ATOM 613 C CA . PRO A 1 85 ? 10.921 -12.006 -40.464 1.00 98.31 85 PRO A CA 1
ATOM 614 C C . PRO A 1 85 ? 12.077 -11.899 -39.461 1.00 98.31 85 PRO A C 1
ATOM 616 O O . PRO A 1 85 ? 11.877 -11.517 -38.309 1.00 98.31 85 PRO A O 1
ATOM 619 N N . THR A 1 86 ? 13.284 -12.251 -39.892 1.00 98.31 86 THR A N 1
ATOM 620 C CA . THR A 1 86 ? 14.530 -12.115 -39.137 1.00 98.31 86 THR A CA 1
ATOM 621 C C . THR A 1 86 ? 15.630 -11.680 -40.090 1.00 98.31 86 THR A C 1
ATOM 623 O O . THR A 1 86 ? 15.665 -12.154 -41.231 1.00 98.31 86 THR A O 1
ATOM 626 N N . GLY A 1 87 ? 16.570 -10.870 -39.622 1.00 97.56 87 GLY A N 1
ATOM 627 C CA . GLY A 1 87 ? 17.727 -10.471 -40.414 1.00 97.56 87 GLY A CA 1
ATOM 628 C C . GLY A 1 87 ? 18.874 -9.964 -39.554 1.00 97.56 87 GLY A C 1
ATOM 629 O O . GLY A 1 87 ? 18.747 -9.843 -38.337 1.00 97.56 87 GLY A O 1
ATOM 630 N N . ALA A 1 88 ? 19.996 -9.684 -40.208 1.00 96.50 88 ALA A N 1
ATOM 631 C CA . ALA A 1 88 ? 21.219 -9.209 -39.579 1.00 96.50 88 ALA A CA 1
ATOM 632 C C . ALA A 1 88 ? 21.669 -7.892 -40.212 1.00 96.50 88 ALA A C 1
ATOM 634 O O . ALA A 1 88 ? 21.334 -7.601 -41.365 1.00 96.50 88 ALA A O 1
ATOM 635 N N . ASP A 1 89 ? 22.457 -7.126 -39.466 1.00 95.56 89 ASP A N 1
ATOM 636 C CA . ASP A 1 89 ? 23.216 -6.010 -40.009 1.00 95.56 89 ASP A CA 1
ATOM 637 C C . ASP A 1 89 ? 24.139 -6.501 -41.135 1.00 95.56 89 ASP A C 1
ATOM 639 O O . ASP A 1 89 ? 24.751 -7.570 -41.057 1.00 95.56 89 ASP A O 1
ATOM 643 N N . ALA A 1 90 ? 24.225 -5.721 -42.212 1.00 91.19 90 ALA A N 1
ATOM 644 C CA . ALA A 1 90 ? 24.990 -6.100 -43.396 1.00 91.19 90 ALA A CA 1
ATOM 645 C C . ALA A 1 90 ? 26.508 -6.130 -43.150 1.00 91.19 90 ALA A C 1
ATOM 647 O O . ALA A 1 90 ? 27.240 -6.782 -43.895 1.00 91.19 90 ALA A O 1
ATOM 648 N N . THR A 1 91 ? 26.979 -5.393 -42.144 1.00 93.19 91 THR A N 1
ATOM 649 C CA . THR A 1 91 ? 28.398 -5.214 -41.829 1.00 93.19 91 THR A CA 1
ATOM 650 C C . THR A 1 91 ? 28.836 -5.985 -40.592 1.00 93.19 91 THR A C 1
ATOM 652 O O . THR A 1 91 ? 29.994 -6.396 -40.530 1.00 93.19 91 THR A O 1
ATOM 655 N N . ASP A 1 92 ? 27.920 -6.246 -39.657 1.00 97.19 92 ASP A N 1
ATOM 656 C CA . ASP A 1 92 ? 28.185 -7.069 -38.479 1.00 97.19 92 ASP A CA 1
ATOM 657 C C . ASP A 1 92 ? 27.087 -8.134 -38.275 1.00 97.19 92 ASP A C 1
ATOM 659 O O . ASP A 1 92 ? 26.031 -7.848 -37.703 1.00 97.19 92 ASP A O 1
ATOM 663 N N . PRO A 1 93 ? 27.328 -9.401 -38.666 1.00 96.81 93 PRO A N 1
ATOM 664 C CA . PRO A 1 93 ? 26.325 -10.459 -38.556 1.00 96.81 93 PRO A CA 1
ATOM 665 C C . PRO A 1 93 ? 25.952 -10.798 -37.104 1.00 96.81 93 PRO A C 1
ATOM 667 O O . PRO A 1 93 ? 25.015 -11.563 -36.874 1.00 96.81 93 PRO A O 1
ATOM 670 N N . ARG A 1 94 ? 26.654 -10.245 -36.106 1.00 98.31 94 ARG A N 1
ATOM 671 C CA . ARG A 1 94 ? 26.321 -10.395 -34.684 1.00 98.31 94 ARG A CA 1
ATOM 672 C C . ARG A 1 94 ? 25.126 -9.538 -34.268 1.00 98.31 94 ARG A C 1
ATOM 674 O O . ARG A 1 94 ? 24.535 -9.815 -33.227 1.00 98.31 94 ARG A O 1
ATOM 681 N N . LEU A 1 95 ? 24.737 -8.540 -35.060 1.00 98.50 95 LEU A N 1
ATOM 682 C CA . LEU A 1 95 ? 23.661 -7.594 -34.758 1.00 98.50 95 LEU A CA 1
ATOM 683 C C . LEU A 1 95 ? 22.396 -7.986 -35.531 1.00 98.50 95 LEU A C 1
ATOM 685 O O . LEU A 1 95 ? 22.338 -7.811 -36.743 1.00 98.50 95 LEU A O 1
ATOM 689 N N . ASN A 1 96 ? 21.388 -8.538 -34.850 1.00 98.44 96 ASN A N 1
ATOM 690 C CA . ASN A 1 96 ? 20.238 -9.172 -35.502 1.00 98.44 96 ASN A CA 1
ATOM 691 C C . ASN A 1 96 ? 18.901 -8.613 -35.013 1.00 98.44 96 ASN A C 1
ATOM 693 O O . ASN A 1 96 ? 18.712 -8.371 -33.816 1.00 98.44 96 ASN A O 1
ATOM 697 N N . TYR A 1 97 ? 17.953 -8.493 -35.941 1.00 98.50 97 TYR A N 1
ATOM 698 C CA . TYR A 1 97 ? 16.562 -8.184 -35.644 1.00 98.50 97 TYR A CA 1
ATOM 699 C C . TYR A 1 97 ? 15.659 -9.404 -35.816 1.00 98.50 97 TYR A C 1
ATOM 701 O O . TYR A 1 97 ? 15.886 -10.284 -36.654 1.00 98.50 97 TYR A O 1
ATOM 709 N N . VAL A 1 98 ? 14.575 -9.403 -35.051 1.00 98.62 98 VAL A N 1
ATOM 710 C CA . VAL A 1 98 ? 13.472 -10.353 -35.141 1.00 98.62 98 VAL A CA 1
ATOM 711 C C . VAL A 1 98 ? 12.178 -9.553 -35.129 1.00 98.62 98 VAL A C 1
ATOM 713 O O . VAL A 1 98 ? 11.891 -8.852 -34.163 1.00 98.62 98 VAL A O 1
ATOM 716 N N . ASN A 1 99 ? 11.373 -9.637 -36.184 1.00 98.50 99 ASN A N 1
ATOM 717 C CA . ASN A 1 99 ? 10.102 -8.916 -36.245 1.00 98.50 99 ASN A CA 1
ATOM 718 C C . ASN A 1 99 ? 9.007 -9.657 -35.456 1.00 98.50 99 ASN A C 1
ATOM 720 O O . ASN A 1 99 ? 8.135 -10.327 -36.017 1.00 98.50 99 ASN A O 1
ATOM 724 N N . SER A 1 100 ? 9.144 -9.601 -34.130 1.00 98.12 100 SER A N 1
ATOM 725 C CA . SER A 1 100 ? 8.250 -10.160 -33.115 1.00 98.12 100 SER A CA 1
ATOM 726 C C . SER A 1 100 ? 8.575 -9.539 -31.741 1.00 98.12 100 SER A C 1
ATOM 728 O O . SER A 1 100 ? 9.154 -8.458 -31.650 1.00 98.12 100 SER A O 1
ATOM 730 N N . PHE A 1 101 ? 8.206 -10.223 -30.662 1.00 98.31 101 PHE A N 1
ATOM 731 C CA . PHE A 1 101 ? 8.351 -9.795 -29.278 1.00 98.31 101 PHE A CA 1
ATOM 732 C C . PHE A 1 101 ? 9.751 -10.069 -28.688 1.00 98.31 101 PHE A C 1
ATOM 734 O O . PHE A 1 101 ? 10.527 -10.866 -29.232 1.00 98.31 101 PHE A O 1
ATOM 741 N N . PRO A 1 102 ? 10.083 -9.469 -27.528 1.00 98.25 102 PRO A N 1
ATOM 742 C CA . PRO A 1 102 ? 11.388 -9.630 -26.878 1.00 98.25 102 PRO A CA 1
ATOM 743 C C . PRO A 1 102 ? 11.716 -11.082 -26.507 1.00 98.25 102 PRO A C 1
ATOM 745 O O . PRO A 1 102 ? 12.850 -11.521 -26.694 1.00 98.25 102 PRO A O 1
ATOM 748 N N . VAL A 1 103 ? 10.728 -11.869 -26.051 1.00 98.25 103 VAL A N 1
ATOM 749 C CA . VAL A 1 103 ? 10.931 -13.303 -25.764 1.00 98.25 103 VAL A CA 1
ATOM 750 C C . VAL A 1 103 ? 11.278 -14.076 -27.034 1.00 98.25 103 VAL A C 1
ATOM 752 O O . VAL A 1 103 ? 12.211 -14.877 -27.026 1.00 98.25 103 VAL A O 1
ATOM 755 N N . THR A 1 104 ? 10.573 -13.822 -28.137 1.00 98.44 104 THR A N 1
ATOM 756 C CA . THR A 1 104 ? 10.876 -14.447 -29.431 1.00 98.44 104 THR A CA 1
ATOM 757 C C . THR A 1 104 ? 12.270 -14.057 -29.922 1.00 98.44 104 THR A C 1
ATOM 759 O O . THR A 1 104 ? 12.988 -14.895 -30.465 1.00 98.44 104 THR A O 1
ATOM 762 N N . SER A 1 105 ? 12.672 -12.807 -29.686 1.00 98.62 105 SER A N 1
ATOM 763 C CA . SER A 1 105 ? 13.976 -12.278 -30.090 1.00 98.62 105 SER A CA 1
ATOM 764 C C . SER A 1 105 ? 15.118 -12.971 -29.345 1.00 98.62 105 SER A C 1
ATOM 766 O O . SER A 1 105 ? 15.958 -13.611 -29.972 1.00 98.62 105 SER A O 1
ATOM 768 N N . ILE A 1 106 ? 15.102 -12.980 -28.005 1.00 98.69 106 ILE A N 1
ATOM 769 C CA . ILE A 1 106 ? 16.148 -13.675 -27.233 1.00 98.69 106 ILE A CA 1
ATOM 770 C C . ILE A 1 106 ? 16.172 -15.182 -27.533 1.00 98.69 106 ILE A C 1
ATOM 772 O O . ILE A 1 106 ? 17.243 -15.781 -27.607 1.00 98.69 106 ILE A O 1
ATOM 776 N N . LYS A 1 107 ? 15.006 -15.799 -27.760 1.00 98.44 107 LYS A N 1
ATOM 777 C CA . LYS A 1 107 ? 14.877 -17.207 -28.152 1.00 98.44 107 LYS A CA 1
ATOM 778 C C . LYS A 1 107 ? 15.549 -17.491 -29.491 1.00 98.44 107 LYS A C 1
ATOM 780 O O . LYS A 1 107 ? 16.326 -18.433 -29.582 1.00 98.44 107 LYS A O 1
ATOM 785 N N . ASN A 1 108 ? 15.299 -16.667 -30.508 1.00 98.44 108 ASN A N 1
ATOM 786 C CA . ASN A 1 108 ? 15.966 -16.784 -31.802 1.00 98.44 108 ASN A CA 1
ATOM 787 C C . ASN A 1 108 ? 17.485 -16.594 -31.667 1.00 98.44 108 ASN A C 1
ATOM 789 O O . ASN A 1 108 ? 18.248 -17.397 -32.203 1.00 98.44 108 ASN A O 1
ATOM 793 N N . GLY A 1 109 ? 17.910 -15.610 -30.868 1.00 98.31 109 GLY A N 1
ATOM 794 C CA . GLY A 1 109 ? 19.309 -15.413 -30.506 1.00 98.31 109 GLY A CA 1
ATOM 795 C C . GLY A 1 109 ? 19.943 -16.677 -29.926 1.00 98.31 109 GLY A C 1
ATOM 796 O O . GLY A 1 109 ? 20.976 -17.108 -30.421 1.00 98.31 109 GLY A O 1
ATOM 797 N N . ILE A 1 110 ? 19.307 -17.299 -28.928 1.00 98.56 110 ILE A N 1
ATOM 798 C CA . ILE A 1 110 ? 19.800 -18.503 -28.238 1.00 98.56 110 ILE A CA 1
ATOM 799 C C . ILE A 1 110 ? 19.816 -19.740 -29.147 1.00 98.56 110 ILE A C 1
ATOM 801 O O . ILE A 1 110 ? 20.791 -20.493 -29.128 1.00 98.56 110 ILE A O 1
ATOM 805 N N . ASP A 1 111 ? 18.735 -19.975 -29.891 1.00 97.50 111 ASP A N 1
ATOM 806 C CA . ASP A 1 111 ? 18.492 -21.254 -30.566 1.00 97.50 111 ASP A CA 1
ATOM 807 C C . ASP A 1 111 ? 19.008 -21.283 -32.012 1.00 97.50 111 ASP A C 1
ATOM 809 O O . ASP A 1 111 ? 19.251 -22.362 -32.553 1.00 97.50 111 ASP A O 1
ATOM 813 N N . VAL A 1 112 ? 19.165 -20.117 -32.647 1.00 97.25 112 VAL A N 1
ATOM 814 C CA . VAL A 1 112 ? 19.478 -20.002 -34.079 1.00 97.25 112 VAL A CA 1
ATOM 815 C C . VAL A 1 112 ? 20.747 -19.188 -34.300 1.00 97.25 112 VAL A C 1
ATOM 817 O O . VAL A 1 112 ? 21.741 -19.725 -34.786 1.00 97.25 112 VAL A O 1
ATOM 820 N N . THR A 1 113 ? 20.732 -17.907 -33.934 1.00 96.94 113 THR A N 1
ATOM 821 C CA . THR A 1 113 ? 21.771 -16.958 -34.353 1.00 96.94 113 THR A CA 1
ATOM 822 C C . THR A 1 113 ? 23.110 -17.220 -33.674 1.00 96.94 113 THR A C 1
ATOM 824 O O . THR A 1 113 ? 24.125 -17.360 -34.353 1.00 96.94 113 THR A O 1
ATOM 827 N N . ALA A 1 114 ? 23.129 -17.332 -32.344 1.00 97.88 114 ALA A N 1
ATOM 828 C CA . ALA A 1 114 ? 24.357 -17.584 -31.598 1.00 97.88 114 ALA A CA 1
ATOM 829 C C . ALA A 1 114 ? 25.024 -18.913 -31.997 1.00 97.88 114 ALA A C 1
ATOM 831 O O . ALA A 1 114 ? 26.200 -18.890 -32.356 1.00 97.88 114 ALA A O 1
ATOM 832 N N . PRO A 1 115 ? 24.313 -20.060 -32.033 1.00 96.69 115 PRO A N 1
ATOM 833 C CA . PRO A 1 115 ? 24.909 -21.312 -32.489 1.00 96.69 115 PRO A CA 1
ATOM 834 C C . PRO A 1 115 ? 25.439 -21.249 -33.925 1.00 96.69 115 PRO A C 1
ATOM 836 O O . PRO A 1 115 ? 26.461 -21.864 -34.209 1.00 96.69 115 PRO A O 1
ATOM 839 N N . ALA A 1 116 ? 24.790 -20.507 -34.829 1.00 97.12 116 ALA A N 1
ATOM 840 C CA . ALA A 1 116 ? 25.282 -20.343 -36.197 1.00 97.12 116 ALA A CA 1
ATOM 841 C C . ALA A 1 116 ? 26.605 -19.559 -36.266 1.00 97.12 116 ALA A C 1
ATOM 843 O O . ALA A 1 116 ? 27.426 -19.834 -37.137 1.00 97.12 116 ALA A O 1
ATOM 844 N N . LEU A 1 117 ? 26.817 -18.608 -35.351 1.00 96.69 117 LEU A N 1
ATOM 845 C CA . LEU A 1 117 ? 28.026 -17.779 -35.286 1.00 96.69 117 LEU A CA 1
ATOM 846 C C . LEU A 1 117 ? 29.140 -18.385 -34.423 1.00 96.69 117 LEU A C 1
ATOM 848 O O . LEU A 1 117 ? 30.294 -17.989 -34.560 1.00 96.69 117 LEU A O 1
ATOM 852 N N . TRP A 1 118 ? 28.811 -19.336 -33.548 1.00 97.06 118 TRP A N 1
ATOM 853 C CA . TRP A 1 118 ? 29.745 -19.944 -32.596 1.00 97.06 118 TRP A CA 1
ATOM 854 C C . TRP A 1 118 ? 29.961 -21.445 -32.834 1.00 97.06 118 TRP A C 1
ATOM 856 O O . TRP A 1 118 ? 30.174 -22.196 -31.883 1.00 97.06 118 TRP A O 1
ATOM 866 N N . ASP A 1 119 ? 29.863 -21.909 -34.084 1.00 95.19 119 ASP A N 1
ATOM 867 C CA . ASP A 1 119 ? 30.086 -23.313 -34.478 1.00 95.19 119 ASP A CA 1
ATOM 868 C C . ASP A 1 119 ? 29.275 -24.331 -33.644 1.00 95.19 119 ASP A C 1
ATOM 870 O O . ASP A 1 119 ? 29.740 -25.405 -33.256 1.00 95.19 119 ASP A O 1
ATOM 874 N N . GLY A 1 120 ? 28.027 -23.978 -33.334 1.00 94.69 120 GLY A N 1
ATOM 875 C CA . GLY A 1 120 ? 27.102 -24.771 -32.528 1.00 94.69 120 GLY A CA 1
ATOM 876 C C . GLY A 1 120 ? 27.254 -24.593 -31.014 1.00 94.69 120 GLY A C 1
ATOM 877 O O . GLY A 1 120 ? 26.475 -25.180 -30.254 1.00 94.69 120 GLY A O 1
ATOM 878 N N . ALA A 1 121 ? 28.218 -23.795 -30.546 1.00 95.75 121 ALA A N 1
ATOM 879 C CA . ALA A 1 121 ? 28.353 -23.481 -29.132 1.00 95.75 121 ALA A CA 1
ATOM 880 C C . ALA A 1 121 ? 27.178 -22.622 -28.641 1.00 95.75 121 ALA A C 1
ATOM 882 O O . ALA A 1 121 ? 26.651 -21.761 -29.343 1.00 95.75 121 ALA A O 1
ATOM 883 N N . LYS A 1 122 ? 26.760 -22.867 -27.397 1.00 94.94 122 LYS A N 1
ATOM 884 C CA . LYS A 1 122 ? 25.634 -22.164 -26.773 1.00 94.94 122 LYS A CA 1
ATOM 885 C C . LYS A 1 122 ? 26.088 -20.896 -26.044 1.00 94.94 122 LYS A C 1
ATOM 887 O O . LYS A 1 122 ? 27.236 -20.863 -25.572 1.00 94.94 122 LYS A O 1
ATOM 892 N N . PRO A 1 123 ? 25.185 -19.909 -25.877 1.00 97.50 123 PRO A N 1
ATOM 893 C CA . PRO A 1 123 ? 25.421 -18.799 -24.966 1.00 97.50 123 PRO A CA 1
ATOM 894 C C . PRO A 1 123 ? 25.640 -19.290 -23.535 1.00 97.50 123 PRO A C 1
ATOM 896 O O . PRO A 1 123 ? 25.042 -20.269 -23.087 1.00 97.50 123 PRO A O 1
ATOM 899 N N . GLU A 1 124 ? 26.508 -18.589 -22.820 1.00 97.19 124 GLU A N 1
ATOM 900 C CA . GLU A 1 124 ? 26.856 -18.857 -21.425 1.00 97.19 124 GLU A CA 1
ATOM 901 C C . GLU A 1 124 ? 26.182 -17.873 -20.465 1.00 97.19 124 GLU A C 1
ATOM 903 O O . GLU A 1 124 ? 26.008 -18.193 -19.289 1.00 97.19 124 GLU A O 1
ATOM 908 N N . LEU A 1 125 ? 25.795 -16.698 -20.967 1.00 98.00 125 LEU A N 1
ATOM 909 C CA . LEU A 1 125 ? 25.114 -15.639 -20.232 1.00 98.00 125 LEU A CA 1
ATOM 910 C C . LEU A 1 125 ? 24.150 -14.906 -21.176 1.00 98.00 125 LEU A C 1
ATOM 912 O O . LEU A 1 125 ? 24.484 -14.652 -22.333 1.00 98.00 125 LEU A O 1
ATOM 916 N N . ALA A 1 126 ? 22.959 -14.568 -20.689 1.00 98.56 126 ALA A N 1
ATOM 917 C CA . ALA A 1 126 ? 21.986 -13.761 -21.418 1.00 98.56 126 ALA A CA 1
ATOM 918 C C . ALA A 1 126 ? 21.853 -12.377 -20.773 1.00 98.56 126 ALA A C 1
ATOM 920 O O . ALA A 1 126 ? 21.604 -12.270 -19.574 1.00 98.56 126 ALA A O 1
ATOM 921 N N . LEU A 1 127 ? 21.994 -11.310 -21.553 1.00 98.69 127 LEU A N 1
ATOM 922 C CA . LEU A 1 127 ? 21.868 -9.937 -21.065 1.00 98.69 127 LEU A CA 1
ATOM 923 C C . LEU A 1 127 ? 20.742 -9.226 -21.812 1.00 98.69 127 LEU A C 1
ATOM 925 O O . LEU A 1 127 ? 20.687 -9.261 -23.036 1.00 98.69 127 LEU A O 1
ATOM 929 N N . THR A 1 128 ? 19.828 -8.582 -21.094 1.00 98.25 128 THR A N 1
ATOM 930 C CA . THR A 1 128 ? 18.710 -7.856 -21.711 1.00 98.25 128 THR A CA 1
ATOM 931 C C . THR A 1 128 ? 18.719 -6.390 -21.292 1.00 98.25 128 THR A C 1
ATOM 933 O O . THR A 1 128 ? 18.915 -6.105 -20.112 1.00 98.25 128 THR A O 1
ATOM 936 N N . GLY A 1 129 ? 18.485 -5.463 -22.219 1.00 96.25 129 GLY A N 1
ATOM 937 C CA . GLY A 1 129 ? 18.614 -4.019 -21.993 1.00 96.25 129 GLY A CA 1
ATOM 938 C C . GLY A 1 129 ? 20.055 -3.502 -22.189 1.00 96.25 129 GLY A C 1
ATOM 939 O O . GLY A 1 129 ? 20.853 -4.189 -22.831 1.00 96.25 129 GLY A O 1
ATOM 940 N N . PRO A 1 130 ? 20.414 -2.319 -21.643 1.00 97.81 130 PRO A N 1
ATOM 941 C CA . PRO A 1 130 ? 19.567 -1.440 -20.839 1.00 97.81 130 PRO A CA 1
ATOM 942 C C . PRO A 1 130 ? 18.406 -0.847 -21.640 1.00 97.81 130 PRO A C 1
ATOM 944 O O . PRO A 1 130 ? 18.641 -0.205 -22.656 1.00 97.81 130 PRO A O 1
ATOM 947 N N . ASN A 1 131 ? 17.171 -1.031 -21.173 1.00 96.56 131 ASN A N 1
ATOM 948 C CA . ASN A 1 131 ? 16.003 -0.399 -21.792 1.00 96.56 131 ASN A CA 1
ATOM 949 C C . ASN A 1 131 ? 15.725 1.002 -21.219 1.00 96.56 131 ASN A C 1
ATOM 951 O O . ASN A 1 131 ? 16.126 1.307 -20.089 1.00 96.56 131 ASN A O 1
ATOM 955 N N . VAL A 1 132 ? 14.994 1.832 -21.961 1.00 93.00 132 VAL A N 1
ATOM 956 C CA . VAL A 1 132 ? 14.488 3.129 -21.505 1.00 93.00 132 VAL A CA 1
ATOM 957 C C . VAL A 1 132 ? 13.318 2.918 -20.542 1.00 93.00 132 VAL A C 1
ATOM 959 O O . VAL A 1 132 ? 12.304 2.299 -20.857 1.00 93.00 132 VAL A O 1
ATOM 962 N N . GLY A 1 133 ? 13.437 3.480 -19.341 1.00 89.12 133 GLY A N 1
ATOM 963 C CA . GLY A 1 133 ? 12.453 3.353 -18.270 1.00 89.12 133 GLY A CA 1
ATOM 964 C C . GLY A 1 133 ? 12.799 2.263 -17.254 1.00 89.12 133 GLY A C 1
ATOM 965 O O . GLY A 1 133 ? 13.614 1.376 -17.485 1.00 89.12 133 GLY A O 1
ATOM 966 N N . THR A 1 134 ? 12.194 2.351 -16.067 1.00 89.00 134 THR A N 1
ATOM 967 C CA . THR A 1 134 ? 12.437 1.396 -14.976 1.00 89.00 134 THR A CA 1
ATOM 968 C C . THR A 1 134 ? 11.565 0.151 -15.105 1.00 89.00 134 THR A C 1
ATOM 970 O O . THR A 1 134 ? 10.402 0.250 -15.479 1.00 89.00 134 THR A O 1
ATOM 973 N N . ASN A 1 135 ? 12.078 -0.994 -14.659 1.00 85.44 135 ASN A N 1
ATOM 974 C CA . ASN A 1 135 ? 11.354 -2.258 -14.539 1.00 85.44 135 ASN A CA 1
ATOM 975 C C . ASN A 1 135 ? 11.249 -2.667 -13.066 1.00 85.44 135 ASN A C 1
ATOM 977 O O . ASN A 1 135 ? 11.925 -3.585 -12.598 1.00 85.44 135 ASN A O 1
ATOM 981 N N . VAL A 1 136 ? 10.415 -1.951 -12.305 1.00 81.88 136 VAL A N 1
ATOM 982 C CA . VAL A 1 136 ? 10.199 -2.187 -10.868 1.00 81.88 136 VAL A CA 1
ATOM 983 C C . VAL A 1 136 ? 8.712 -2.257 -10.520 1.00 81.88 136 VAL A C 1
ATOM 985 O O . VAL A 1 136 ? 7.860 -1.669 -11.186 1.00 81.88 136 VAL A O 1
ATOM 988 N N . ALA A 1 137 ? 8.388 -2.951 -9.428 1.00 74.56 137 ALA A N 1
ATOM 989 C CA . ALA A 1 137 ? 7.042 -3.044 -8.872 1.00 74.56 137 ALA A CA 1
ATOM 990 C C . ALA A 1 137 ? 5.987 -3.478 -9.912 1.00 74.56 137 ALA A C 1
ATOM 992 O O . ALA A 1 137 ? 6.106 -4.546 -10.508 1.00 74.56 137 ALA A O 1
ATOM 993 N N . VAL A 1 138 ? 4.937 -2.675 -10.108 1.00 65.38 138 VAL A N 1
ATOM 994 C CA . VAL A 1 138 ? 3.790 -3.002 -10.974 1.00 65.38 138 VAL A CA 1
ATOM 995 C C . VAL A 1 138 ? 4.132 -3.026 -12.466 1.00 65.38 138 VAL A C 1
ATOM 997 O O . VAL A 1 138 ? 3.352 -3.562 -13.242 1.00 65.38 138 VAL A O 1
ATOM 1000 N N . GLN A 1 139 ? 5.280 -2.470 -12.866 1.00 74.62 139 GLN A N 1
ATOM 1001 C CA . GLN A 1 139 ? 5.747 -2.480 -14.258 1.00 74.62 139 GLN A CA 1
ATOM 1002 C C . GLN A 1 139 ? 6.329 -3.844 -14.648 1.00 74.62 139 GLN A C 1
ATOM 1004 O O . GLN A 1 139 ? 6.277 -4.225 -15.813 1.00 74.62 139 GLN A O 1
ATOM 1009 N N . LEU A 1 140 ? 6.846 -4.599 -13.670 1.00 81.56 140 LEU A N 1
ATOM 1010 C CA . LEU A 1 140 ? 7.610 -5.821 -13.913 1.00 81.56 140 LEU A CA 1
ATOM 1011 C C . LEU A 1 140 ? 6.875 -6.874 -14.765 1.00 81.56 140 LEU A C 1
ATOM 1013 O O . LEU A 1 140 ? 7.501 -7.390 -15.686 1.00 81.56 140 LEU A O 1
ATOM 1017 N N . PRO A 1 141 ? 5.578 -7.184 -14.538 1.00 79.19 141 PRO A N 1
ATOM 1018 C CA . PRO A 1 141 ? 4.871 -8.190 -15.340 1.00 79.19 141 PRO A CA 1
ATOM 1019 C C . PRO A 1 141 ? 4.723 -7.821 -16.823 1.00 79.19 141 PRO A C 1
ATOM 1021 O O . PRO A 1 141 ? 4.468 -8.695 -17.647 1.00 79.19 141 PRO A O 1
ATOM 1024 N N . PHE A 1 142 ? 4.864 -6.537 -17.158 1.00 82.25 142 PHE A N 1
ATOM 1025 C CA . PHE A 1 142 ? 4.713 -6.010 -18.514 1.00 82.25 142 PHE A CA 1
ATOM 1026 C C . PHE A 1 142 ? 6.061 -5.725 -19.185 1.00 82.25 142 PHE A C 1
ATOM 1028 O O . PHE A 1 142 ? 6.097 -5.391 -20.363 1.00 82.25 142 PHE A O 1
ATOM 1035 N N . SER A 1 143 ? 7.176 -5.861 -18.469 1.00 92.19 143 SER A N 1
ATOM 1036 C CA . SER A 1 143 ? 8.503 -5.608 -19.026 1.00 92.19 143 SER A CA 1
ATOM 1037 C C . SER A 1 143 ? 8.894 -6.702 -20.017 1.00 92.19 143 SER A C 1
ATOM 1039 O O . SER A 1 143 ? 9.001 -7.875 -19.646 1.00 92.19 143 SER A O 1
ATOM 1041 N N . GLY A 1 144 ? 9.134 -6.313 -21.269 1.00 92.81 144 GLY A N 1
ATOM 1042 C CA . GLY A 1 144 ? 9.634 -7.217 -22.297 1.00 92.81 144 GLY A CA 1
ATOM 1043 C C . GLY A 1 144 ? 11.095 -7.588 -22.052 1.00 92.81 144 GLY A C 1
ATOM 1044 O O . GLY A 1 144 ? 11.465 -8.755 -22.173 1.00 92.81 144 GLY A O 1
ATOM 1045 N N . THR A 1 145 ? 11.895 -6.623 -21.588 1.00 96.50 145 THR A N 1
ATOM 1046 C CA . THR A 1 145 ? 13.287 -6.832 -21.166 1.00 96.50 145 THR A CA 1
ATOM 1047 C C . THR A 1 145 ? 13.384 -7.910 -20.082 1.00 96.50 145 THR A C 1
ATOM 1049 O O . THR A 1 145 ? 14.129 -8.879 -20.222 1.00 96.50 145 THR A O 1
ATOM 1052 N N . VAL A 1 146 ? 12.562 -7.826 -19.032 1.00 96.06 146 VAL A N 1
ATOM 1053 C CA . VAL A 1 146 ? 12.523 -8.865 -17.991 1.00 96.06 146 VAL A CA 1
ATOM 1054 C C . VAL A 1 146 ? 11.910 -10.164 -18.513 1.00 96.06 146 VAL A C 1
ATOM 1056 O O . VAL A 1 146 ? 12.399 -11.239 -18.169 1.00 96.06 146 VAL A O 1
ATOM 1059 N N . GLY A 1 147 ? 10.886 -10.097 -19.367 1.00 95.62 147 GLY A N 1
ATOM 1060 C CA . GLY A 1 147 ? 10.292 -11.273 -20.006 1.00 95.62 147 GLY A CA 1
ATOM 1061 C C . GLY A 1 147 ? 11.320 -12.115 -20.769 1.00 95.62 147 GLY A C 1
ATOM 1062 O O . GLY A 1 147 ? 11.347 -13.339 -20.616 1.00 95.62 147 GLY A O 1
ATOM 1063 N N . ALA A 1 148 ? 12.210 -11.466 -21.520 1.00 98.00 148 ALA A N 1
ATOM 1064 C CA . ALA A 1 148 ? 13.305 -12.110 -22.238 1.00 98.00 148 ALA A CA 1
ATOM 1065 C C . ALA A 1 148 ? 14.322 -12.775 -21.284 1.00 98.00 148 ALA A C 1
ATOM 1067 O O . ALA A 1 148 ? 14.671 -13.944 -21.471 1.00 98.00 148 ALA A O 1
ATOM 1068 N N . ALA A 1 149 ? 14.736 -12.094 -20.208 1.00 97.94 149 ALA A N 1
ATOM 1069 C CA . ALA A 1 149 ? 15.624 -12.680 -19.197 1.00 97.94 149 ALA A CA 1
ATOM 1070 C C . ALA A 1 149 ? 14.985 -13.885 -18.478 1.00 97.94 149 ALA A C 1
ATOM 1072 O O . ALA A 1 149 ? 15.647 -14.896 -18.224 1.00 97.94 149 ALA A O 1
ATOM 1073 N N . VAL A 1 150 ? 13.679 -13.814 -18.192 1.00 95.75 150 VAL A N 1
ATOM 1074 C CA . VAL A 1 150 ? 12.914 -14.926 -17.611 1.00 95.75 150 VAL A CA 1
ATOM 1075 C C . VAL A 1 150 ? 12.903 -16.130 -18.550 1.00 95.75 150 VAL A C 1
ATOM 1077 O O . VAL A 1 150 ? 13.113 -17.245 -18.074 1.00 95.75 150 VAL A O 1
ATOM 1080 N N . TYR A 1 151 ? 12.711 -15.936 -19.860 1.00 97.50 151 TYR A N 1
ATOM 1081 C CA . TYR A 1 151 ? 12.795 -17.028 -20.836 1.00 97.50 151 TYR A CA 1
ATOM 1082 C C . TYR A 1 151 ? 14.181 -17.686 -20.836 1.00 97.50 151 TYR A C 1
ATOM 1084 O O . TYR A 1 151 ? 14.274 -18.914 -20.737 1.00 97.50 151 TYR A O 1
ATOM 1092 N N . ALA A 1 152 ? 15.250 -16.884 -20.887 1.00 97.56 152 ALA A N 1
ATOM 1093 C CA . ALA A 1 152 ? 16.622 -17.390 -20.881 1.00 97.56 152 ALA A CA 1
ATOM 1094 C C . ALA A 1 152 ? 16.893 -18.278 -19.653 1.00 97.56 152 ALA A C 1
ATOM 1096 O O . ALA A 1 152 ? 17.397 -19.394 -19.788 1.00 97.56 152 ALA A O 1
ATOM 1097 N N . VAL A 1 153 ? 16.460 -17.844 -18.466 1.00 96.19 153 VAL A N 1
ATOM 1098 C CA . VAL A 1 153 ? 16.672 -18.598 -17.223 1.00 96.19 153 VAL A CA 1
ATOM 1099 C C . VAL A 1 153 ? 15.735 -19.793 -17.076 1.00 96.19 153 VAL A C 1
ATOM 1101 O O . VAL A 1 153 ? 16.192 -20.884 -16.740 1.00 96.19 153 VAL A O 1
ATOM 1104 N N . LYS A 1 154 ? 14.425 -19.618 -17.279 1.00 92.75 154 LYS A N 1
ATOM 1105 C CA . LYS A 1 154 ? 13.427 -20.666 -17.000 1.00 92.75 154 LYS A CA 1
ATOM 1106 C C . LYS A 1 154 ? 13.370 -21.730 -18.085 1.00 92.75 154 LYS A C 1
ATOM 1108 O O . LYS A 1 154 ? 13.205 -22.903 -17.758 1.00 92.75 154 LYS A O 1
ATOM 1113 N N . THR A 1 155 ? 13.515 -21.336 -19.343 1.00 93.50 155 THR A N 1
ATOM 1114 C CA . THR A 1 155 ? 13.344 -22.238 -20.485 1.00 93.50 155 THR A CA 1
ATOM 1115 C C . THR A 1 155 ? 14.690 -22.686 -21.031 1.00 93.50 155 THR A C 1
ATOM 1117 O O . THR A 1 155 ? 14.938 -23.887 -21.111 1.00 93.50 155 THR A O 1
ATOM 1120 N N . ALA A 1 156 ? 15.585 -21.746 -21.351 1.00 94.19 156 ALA A N 1
ATOM 1121 C CA . ALA A 1 156 ? 16.876 -22.079 -21.957 1.00 94.19 156 ALA A CA 1
ATOM 1122 C C . ALA A 1 156 ? 17.946 -22.523 -20.940 1.00 94.19 156 ALA A C 1
ATOM 1124 O O . ALA A 1 156 ? 18.977 -23.060 -21.343 1.00 94.19 156 ALA A O 1
ATOM 1125 N N . GLN A 1 157 ? 17.694 -22.345 -19.634 1.00 95.56 157 GLN A N 1
ATOM 1126 C CA . GLN A 1 157 ? 18.626 -22.662 -18.542 1.00 95.56 157 GLN A CA 1
ATOM 1127 C C . GLN A 1 157 ? 19.976 -21.925 -18.670 1.00 95.56 157 GLN A C 1
ATOM 1129 O O . GLN A 1 157 ? 21.026 -22.455 -18.307 1.00 95.56 157 GLN A O 1
ATOM 1134 N N . ILE A 1 158 ? 19.937 -20.686 -19.171 1.00 96.25 158 ILE A N 1
ATOM 1135 C CA . ILE A 1 158 ? 21.080 -19.775 -19.302 1.00 96.25 158 ILE A CA 1
ATOM 1136 C C . ILE A 1 158 ? 20.937 -18.685 -18.227 1.00 96.25 158 ILE A C 1
ATOM 1138 O O . ILE A 1 158 ? 19.868 -18.076 -18.148 1.00 96.25 158 ILE A O 1
ATOM 1142 N N . PRO A 1 159 ? 21.955 -18.423 -17.382 1.00 97.00 159 PRO A N 1
ATOM 1143 C CA . PRO A 1 159 ? 21.886 -17.349 -16.389 1.00 97.00 159 PRO A CA 1
ATOM 1144 C C . PRO A 1 159 ? 21.664 -16.003 -17.086 1.00 97.00 159 PRO A C 1
ATOM 1146 O O . PRO A 1 159 ? 22.214 -15.776 -18.164 1.00 97.00 159 PRO A O 1
ATOM 1149 N N . ALA A 1 160 ? 20.870 -15.113 -16.483 1.00 98.12 160 ALA A N 1
ATOM 1150 C CA . ALA A 1 160 ? 20.519 -13.851 -17.127 1.00 98.12 160 ALA A CA 1
ATOM 1151 C C . ALA A 1 160 ? 20.555 -12.625 -16.212 1.00 98.12 160 ALA A C 1
ATOM 1153 O O . ALA A 1 160 ? 20.329 -12.718 -15.001 1.00 98.12 160 ALA A O 1
ATOM 1154 N N . ILE A 1 161 ? 20.791 -11.463 -16.822 1.00 98.31 161 ILE A N 1
ATOM 1155 C CA . ILE A 1 161 ? 20.695 -10.151 -16.179 1.00 98.31 161 ILE A CA 1
ATOM 1156 C C . ILE A 1 161 ? 19.868 -9.220 -17.069 1.00 98.31 161 ILE A C 1
ATOM 1158 O O . ILE A 1 161 ? 20.158 -9.065 -18.251 1.00 98.31 161 ILE A O 1
ATOM 1162 N N . ALA A 1 162 ? 18.854 -8.592 -16.484 1.00 98.25 162 ALA A N 1
ATOM 1163 C CA . ALA A 1 162 ? 18.049 -7.553 -17.104 1.00 98.25 162 ALA A CA 1
ATOM 1164 C C . ALA A 1 162 ? 18.472 -6.175 -16.587 1.00 98.25 162 ALA A C 1
ATOM 1166 O O . ALA A 1 162 ? 18.552 -5.977 -15.375 1.00 98.25 162 ALA A O 1
ATOM 1167 N N . PHE A 1 163 ? 18.718 -5.231 -17.491 1.00 98.44 163 PHE A N 1
ATOM 1168 C CA . PHE A 1 163 ? 19.145 -3.867 -17.200 1.00 98.44 163 PHE A CA 1
ATOM 1169 C C . PHE A 1 163 ? 18.100 -2.848 -17.659 1.00 98.44 163 PHE A C 1
ATOM 1171 O O . PHE A 1 163 ? 17.503 -2.994 -18.723 1.00 98.44 163 PHE A O 1
ATOM 1178 N N . SER A 1 164 ? 17.917 -1.784 -16.878 1.00 97.31 164 SER A N 1
ATOM 1179 C CA . SER A 1 164 ? 16.904 -0.752 -17.130 1.00 97.31 164 SER A CA 1
ATOM 1180 C C . SER A 1 164 ? 17.382 0.621 -16.675 1.00 97.31 164 SER A C 1
ATOM 1182 O O . SER A 1 164 ? 17.838 0.769 -15.541 1.00 97.31 164 SER A O 1
ATOM 1184 N N . GLY A 1 165 ? 17.270 1.637 -17.527 1.00 95.31 165 GLY A N 1
ATOM 1185 C CA . GLY A 1 165 ? 17.746 2.996 -17.279 1.00 95.31 165 GLY A CA 1
ATOM 1186 C C . GLY A 1 165 ? 16.608 4.000 -17.119 1.00 95.31 165 GLY A C 1
ATOM 1187 O O . GLY A 1 165 ? 15.785 4.162 -18.009 1.00 95.31 165 GLY A O 1
ATOM 1188 N N . LYS A 1 166 ? 16.543 4.725 -15.993 1.00 93.00 166 LYS A N 1
ATOM 1189 C CA . LYS A 1 166 ? 15.444 5.680 -15.748 1.00 93.00 166 LYS A CA 1
ATOM 1190 C C . LYS A 1 166 ? 15.455 6.914 -16.668 1.00 93.00 166 LYS A C 1
ATOM 1192 O O . LYS A 1 166 ? 14.387 7.467 -16.915 1.00 93.00 166 LYS A O 1
ATOM 1197 N N . THR A 1 167 ? 16.625 7.403 -17.080 1.00 91.69 167 THR A N 1
ATOM 1198 C CA . THR A 1 167 ? 16.759 8.558 -17.988 1.00 91.69 167 THR A CA 1
ATOM 1199 C C . THR A 1 167 ? 16.859 8.075 -19.429 1.00 91.69 167 THR A C 1
ATOM 1201 O O . THR A 1 167 ? 17.641 7.179 -19.707 1.00 91.69 167 THR A O 1
ATOM 1204 N N . GLY A 1 168 ? 16.177 8.741 -20.349 1.00 86.69 168 GLY A N 1
ATOM 1205 C CA . GLY A 1 168 ? 16.375 8.548 -21.780 1.00 86.69 168 GLY A CA 1
ATOM 1206 C C . GLY A 1 168 ? 15.074 8.725 -22.538 1.00 86.69 168 GLY A C 1
ATOM 1207 O O . GLY A 1 168 ? 13.999 8.559 -21.965 1.00 86.69 168 GLY A O 1
ATOM 1208 N N . ASP A 1 169 ? 15.212 9.058 -23.811 1.00 84.94 169 ASP A N 1
ATOM 1209 C CA . ASP A 1 169 ? 14.155 8.994 -24.813 1.00 84.94 169 ASP A CA 1
ATOM 1210 C C . ASP A 1 169 ? 14.640 8.036 -25.915 1.00 84.94 169 ASP A C 1
ATOM 1212 O O . ASP A 1 169 ? 15.860 7.923 -26.107 1.00 84.94 169 ASP A O 1
ATOM 1216 N N . PRO A 1 170 ? 13.735 7.354 -26.642 1.00 85.62 170 PRO A N 1
ATOM 1217 C CA . PRO A 1 170 ? 14.116 6.461 -27.734 1.00 85.62 170 PRO A CA 1
ATOM 1218 C C . PRO A 1 170 ? 15.068 7.150 -28.716 1.00 85.62 170 PRO A C 1
ATOM 1220 O O . PRO A 1 170 ? 14.730 8.183 -29.297 1.00 85.62 170 PRO A O 1
ATOM 1223 N N . THR A 1 171 ? 16.267 6.590 -28.877 1.00 93.94 171 THR A N 1
ATOM 1224 C CA . THR A 1 171 ? 17.329 7.169 -29.704 1.00 93.94 171 THR A CA 1
ATOM 1225 C C . THR A 1 171 ? 17.882 6.108 -30.648 1.00 93.94 171 THR A C 1
ATOM 1227 O O . THR A 1 171 ? 18.222 5.009 -30.215 1.00 93.94 171 THR A O 1
ATOM 1230 N N . GLY A 1 172 ? 17.992 6.450 -31.933 1.00 94.94 172 GLY A N 1
ATOM 1231 C CA . GLY A 1 172 ? 18.539 5.554 -32.949 1.00 94.94 172 GLY A CA 1
ATOM 1232 C C . GLY A 1 172 ? 20.035 5.320 -32.782 1.00 94.94 172 GLY A C 1
ATOM 1233 O O . GLY A 1 172 ? 20.776 6.207 -32.358 1.00 94.94 172 GLY A O 1
ATOM 1234 N N . PHE A 1 173 ? 20.476 4.116 -33.127 1.00 93.62 173 PHE A N 1
ATOM 1235 C CA . PHE A 1 173 ? 21.878 3.694 -33.104 1.00 93.62 173 PHE A CA 1
ATOM 1236 C C . PHE A 1 173 ? 22.821 4.537 -33.974 1.00 93.62 173 PHE A C 1
ATOM 1238 O O . PHE A 1 173 ? 24.026 4.555 -33.736 1.00 93.62 173 PHE A O 1
ATOM 1245 N N . ASP A 1 174 ? 22.282 5.214 -34.982 1.00 92.62 174 ASP A N 1
ATOM 1246 C CA . ASP A 1 174 ? 22.989 6.066 -35.935 1.00 92.62 174 ASP A CA 1
ATOM 1247 C C . ASP A 1 174 ? 23.060 7.541 -35.494 1.00 92.62 174 ASP A C 1
ATOM 1249 O O . ASP A 1 174 ? 23.798 8.343 -36.076 1.00 92.62 174 ASP A O 1
ATOM 1253 N N . ALA A 1 175 ? 22.327 7.912 -34.442 1.00 95.25 175 ALA A N 1
ATOM 1254 C CA . ALA A 1 175 ? 22.368 9.239 -33.848 1.00 95.25 175 ALA A CA 1
ATOM 1255 C C . ALA A 1 175 ? 23.592 9.413 -32.920 1.00 95.25 175 ALA A C 1
ATOM 1257 O O . ALA A 1 175 ? 24.193 8.436 -32.465 1.00 95.25 175 ALA A O 1
ATOM 1258 N N . PRO A 1 176 ? 23.974 10.660 -32.570 1.00 96.25 176 PRO A N 1
ATOM 1259 C CA . PRO A 1 176 ? 25.013 10.894 -31.573 1.00 96.25 176 PRO A CA 1
ATOM 1260 C C . PRO A 1 176 ? 24.683 10.191 -30.254 1.00 96.25 176 PRO A C 1
ATOM 1262 O O . PRO A 1 176 ? 23.675 10.502 -29.622 1.00 96.25 176 PRO A O 1
ATOM 1265 N N . THR A 1 177 ? 25.557 9.276 -29.825 1.00 96.38 177 THR A N 1
ATOM 1266 C CA . THR A 1 177 ? 25.323 8.449 -28.638 1.00 96.38 177 THR A CA 1
ATOM 1267 C C . THR A 1 177 ? 25.066 9.315 -27.400 1.00 96.38 177 THR A C 1
ATOM 1269 O O . THR A 1 177 ? 25.985 10.030 -26.962 1.00 96.38 177 THR A O 1
ATOM 1272 N N . PRO A 1 178 ? 23.864 9.241 -26.800 1.00 95.88 178 PRO A N 1
ATOM 1273 C CA . PRO A 1 178 ? 23.526 10.032 -25.632 1.00 95.88 178 PRO A CA 1
ATOM 1274 C C . PRO A 1 178 ? 24.437 9.750 -24.439 1.00 95.88 178 PRO A C 1
ATOM 1276 O O . PRO A 1 178 ? 24.956 8.649 -24.250 1.00 95.88 178 PRO A O 1
ATOM 1279 N N . PHE A 1 179 ? 24.574 10.753 -23.572 1.00 95.62 179 PHE A N 1
ATOM 1280 C CA . PHE A 1 179 ? 25.325 10.624 -22.325 1.00 95.62 179 PHE A CA 1
ATOM 1281 C C . PHE A 1 179 ? 24.837 9.445 -21.460 1.00 95.62 179 PHE A C 1
ATOM 1283 O O . PHE A 1 179 ? 25.645 8.670 -20.949 1.00 95.62 179 PHE A O 1
ATOM 1290 N N . HIS A 1 180 ? 23.515 9.297 -21.314 1.00 95.50 180 HIS A N 1
ATOM 1291 C CA . HIS A 1 180 ? 22.926 8.246 -20.485 1.00 95.50 180 HIS A CA 1
ATOM 1292 C C . HIS A 1 180 ? 23.207 6.842 -21.037 1.00 95.50 180 HIS A C 1
ATOM 1294 O O . HIS A 1 180 ? 23.473 5.946 -20.243 1.00 95.50 180 HIS A O 1
ATOM 1300 N N . SER A 1 181 ? 23.236 6.663 -22.363 1.00 97.12 181 SER A N 1
ATOM 1301 C CA . SER A 1 181 ? 23.536 5.378 -23.009 1.00 97.12 181 SER A CA 1
ATOM 1302 C C . SER A 1 181 ? 24.938 4.886 -22.672 1.00 97.12 181 SER A C 1
ATOM 1304 O O . SER A 1 181 ? 25.099 3.744 -22.250 1.00 97.12 181 SER A O 1
ATOM 1306 N N . LYS A 1 182 ? 25.941 5.771 -22.756 1.00 96.81 182 LYS A N 1
ATOM 1307 C CA . LYS A 1 182 ? 27.331 5.456 -22.378 1.00 96.81 182 LYS A CA 1
ATOM 1308 C C . LYS A 1 182 ? 27.427 5.074 -20.907 1.00 96.81 182 LYS A C 1
ATOM 1310 O O . LYS A 1 182 ? 27.959 4.026 -20.562 1.00 96.81 182 LYS A O 1
ATOM 1315 N N . LEU A 1 183 ? 26.837 5.897 -20.044 1.00 97.50 183 LEU A N 1
ATOM 1316 C CA . LEU A 1 183 ? 26.899 5.675 -18.607 1.00 97.50 183 LEU A CA 1
ATOM 1317 C C . LEU A 1 183 ? 26.180 4.386 -18.177 1.00 97.50 183 LEU A C 1
ATOM 1319 O O . LEU A 1 183 ? 26.687 3.655 -17.331 1.00 97.50 183 LEU A O 1
ATOM 1323 N N . TYR A 1 184 ? 25.005 4.087 -18.735 1.00 97.94 184 TYR A N 1
ATOM 1324 C CA . TYR A 1 184 ? 24.284 2.851 -18.425 1.00 97.94 184 TYR A CA 1
ATOM 1325 C C . TYR A 1 184 ? 24.971 1.611 -18.994 1.00 97.94 184 TYR A C 1
ATOM 1327 O O . TYR A 1 184 ? 24.958 0.582 -18.321 1.00 97.94 184 TYR A O 1
ATOM 1335 N N . ALA A 1 185 ? 25.613 1.707 -20.160 1.00 98.25 185 ALA A N 1
ATOM 1336 C CA . ALA A 1 185 ? 26.448 0.640 -20.702 1.00 98.25 185 ALA A CA 1
ATOM 1337 C C . ALA A 1 185 ? 27.647 0.343 -19.784 1.00 98.25 185 ALA A C 1
ATOM 1339 O O . ALA A 1 185 ? 27.845 -0.811 -19.410 1.00 98.25 185 ALA A O 1
ATOM 1340 N N . ASP A 1 186 ? 28.371 1.369 -19.321 1.00 97.62 186 ASP A N 1
ATOM 1341 C CA . ASP A 1 186 ? 29.490 1.210 -18.378 1.00 97.62 186 ASP A CA 1
ATOM 1342 C C . ASP A 1 186 ? 29.038 0.577 -17.052 1.00 97.62 186 ASP A C 1
ATOM 1344 O O . ASP A 1 186 ? 29.694 -0.304 -16.489 1.00 97.62 186 ASP A O 1
ATOM 1348 N N . LEU A 1 187 ? 27.884 1.004 -16.535 1.00 97.75 187 LEU A N 1
ATOM 1349 C CA . LEU A 1 187 ? 27.307 0.436 -15.321 1.00 97.75 187 LEU A CA 1
ATOM 1350 C C . LEU A 1 187 ? 26.888 -1.029 -15.519 1.00 97.75 187 LEU A C 1
ATOM 1352 O O . LEU A 1 187 ? 27.205 -1.873 -14.676 1.00 97.75 187 LEU A O 1
ATOM 1356 N N . ALA A 1 188 ? 26.219 -1.348 -16.626 1.00 98.12 188 ALA A N 1
ATOM 1357 C CA . ALA A 1 188 ? 25.815 -2.711 -16.958 1.00 98.12 188 ALA A CA 1
ATOM 1358 C C . ALA A 1 188 ? 27.027 -3.630 -17.165 1.00 98.12 188 ALA A C 1
ATOM 1360 O O . ALA A 1 188 ? 27.033 -4.757 -16.657 1.00 98.12 188 ALA A O 1
ATOM 1361 N N . LEU A 1 189 ? 28.086 -3.134 -17.812 1.00 97.69 189 LEU A N 1
ATOM 1362 C CA . LEU A 1 189 ? 29.351 -3.845 -17.957 1.00 97.69 189 LEU A CA 1
ATOM 1363 C C . LEU A 1 189 ? 29.981 -4.119 -16.590 1.00 97.69 189 LEU A C 1
ATOM 1365 O O . LEU A 1 189 ? 30.326 -5.260 -16.312 1.00 97.69 189 LEU A O 1
ATOM 1369 N N . ASN A 1 190 ? 30.039 -3.134 -15.688 1.00 96.44 190 ASN A N 1
ATOM 1370 C CA . ASN A 1 190 ? 30.593 -3.333 -14.343 1.00 96.44 190 ASN A CA 1
ATOM 1371 C C . ASN A 1 190 ? 29.900 -4.474 -13.577 1.00 96.44 190 ASN A C 1
ATOM 1373 O O . ASN A 1 190 ? 30.570 -5.292 -12.942 1.00 96.44 190 ASN A O 1
ATOM 1377 N N . VAL A 1 191 ? 28.564 -4.560 -13.638 1.00 96.25 191 VAL A N 1
ATOM 1378 C CA . VAL A 1 191 ? 27.820 -5.676 -13.022 1.00 96.25 191 VAL A CA 1
ATOM 1379 C C . VAL A 1 191 ? 28.133 -6.990 -13.729 1.00 96.25 191 VAL A C 1
ATOM 1381 O O . VAL A 1 191 ? 28.396 -7.990 -13.065 1.00 96.25 191 VAL A O 1
ATOM 1384 N N . THR A 1 192 ? 28.125 -6.984 -15.061 1.00 96.94 192 THR A N 1
ATOM 1385 C CA . THR A 1 192 ? 28.391 -8.165 -15.891 1.00 96.94 192 THR A CA 1
ATOM 1386 C C . THR A 1 192 ? 29.774 -8.743 -15.595 1.00 96.94 192 THR A C 1
ATOM 1388 O O . THR A 1 192 ? 29.881 -9.920 -15.256 1.00 96.94 192 THR A O 1
ATOM 1391 N N . THR A 1 193 ? 30.813 -7.908 -15.609 1.00 95.81 193 THR A N 1
ATOM 1392 C CA . THR A 1 193 ? 32.189 -8.277 -15.266 1.00 95.81 193 THR A CA 1
ATOM 1393 C C . THR A 1 193 ? 32.274 -8.834 -13.851 1.00 95.81 193 THR A C 1
ATOM 1395 O O . THR A 1 193 ? 32.824 -9.913 -13.664 1.00 95.81 193 THR A O 1
ATOM 1398 N N . THR A 1 194 ? 31.645 -8.180 -12.867 1.00 94.62 194 THR A N 1
ATOM 1399 C CA . THR A 1 194 ? 31.631 -8.668 -11.474 1.00 94.62 194 THR A CA 1
ATOM 1400 C C . THR A 1 194 ? 31.042 -10.082 -11.371 1.00 94.62 194 THR A C 1
ATOM 1402 O O . THR A 1 194 ? 31.556 -10.927 -10.639 1.00 94.62 194 THR A O 1
ATOM 1405 N N . ILE A 1 195 ? 29.962 -10.359 -12.108 1.00 94.31 195 ILE A N 1
ATOM 1406 C CA . ILE A 1 195 ? 29.323 -11.679 -12.135 1.00 94.31 195 ILE A CA 1
ATOM 1407 C C . ILE A 1 195 ? 30.207 -12.713 -12.840 1.00 94.31 195 ILE A C 1
ATOM 1409 O O . ILE A 1 195 ? 30.369 -13.821 -12.329 1.00 94.31 195 ILE A O 1
ATOM 1413 N N . ILE A 1 196 ? 30.824 -12.361 -13.967 1.00 94.06 196 ILE A N 1
ATOM 1414 C CA . ILE A 1 196 ? 31.738 -13.255 -14.692 1.00 94.06 196 ILE A CA 1
ATOM 1415 C C . ILE A 1 196 ? 32.958 -13.606 -13.828 1.00 94.06 196 ILE A C 1
ATOM 1417 O O . ILE A 1 196 ? 33.308 -14.782 -13.707 1.00 94.06 196 ILE A O 1
ATOM 1421 N N . GLU A 1 197 ? 33.567 -12.612 -13.180 1.00 92.81 197 GLU A N 1
ATOM 1422 C CA . GLU A 1 197 ? 34.733 -12.774 -12.303 1.00 92.81 197 GLU A CA 1
ATOM 1423 C C . GLU A 1 197 ? 34.426 -13.588 -11.040 1.00 92.81 197 GLU A C 1
ATOM 1425 O O . GLU A 1 197 ? 35.322 -14.230 -10.492 1.00 92.81 197 GLU A O 1
ATOM 1430 N N . SER A 1 198 ? 33.162 -13.628 -10.600 1.00 90.44 198 SER A N 1
ATOM 1431 C CA . SER A 1 198 ? 32.737 -14.498 -9.493 1.00 90.44 198 SER A CA 1
ATOM 1432 C C . SER A 1 198 ? 32.825 -15.997 -9.824 1.00 90.44 198 SER A C 1
ATOM 1434 O O . SER A 1 198 ? 32.823 -16.834 -8.918 1.00 90.44 198 SER A O 1
ATOM 1436 N N . GLY A 1 199 ? 32.980 -16.336 -11.108 1.00 90.62 199 GLY A N 1
ATOM 1437 C CA . GLY A 1 199 ? 33.144 -17.697 -11.600 1.00 90.62 199 GLY A CA 1
ATOM 1438 C C . GLY A 1 199 ? 31.822 -18.423 -11.847 1.00 90.62 199 GLY A C 1
ATOM 1439 O O . GLY A 1 199 ? 30.732 -17.932 -11.569 1.00 90.62 199 GLY A O 1
ATOM 1440 N N . LYS A 1 200 ? 31.914 -19.629 -12.419 1.00 90.12 200 LYS A N 1
ATOM 1441 C CA . LYS A 1 200 ? 30.740 -20.467 -12.691 1.00 90.12 200 LYS A CA 1
ATOM 1442 C C . LYS A 1 200 ? 30.320 -21.273 -11.448 1.00 90.12 200 LYS A C 1
ATOM 1444 O O . LYS A 1 200 ? 31.196 -21.791 -10.756 1.00 90.12 200 LYS A O 1
ATOM 1449 N N . PRO A 1 201 ? 29.010 -21.497 -11.227 1.00 89.81 201 PRO A N 1
ATOM 1450 C CA . PRO A 1 201 ? 27.893 -20.953 -12.003 1.00 89.81 201 PRO A CA 1
ATOM 1451 C C . PRO A 1 201 ? 27.723 -19.444 -11.759 1.00 89.81 201 PRO A C 1
ATOM 1453 O O . PRO A 1 201 ? 27.689 -19.019 -10.611 1.00 89.81 201 PRO A O 1
ATOM 1456 N N . TYR A 1 202 ? 27.584 -18.662 -12.840 1.00 92.06 202 TYR A N 1
ATOM 1457 C CA . TYR A 1 202 ? 27.534 -17.192 -12.768 1.00 92.06 202 TYR A CA 1
ATOM 1458 C C . TYR A 1 202 ? 26.390 -16.680 -11.885 1.00 92.06 202 TYR A C 1
ATOM 1460 O O . TYR A 1 202 ? 26.527 -15.691 -11.176 1.00 92.06 202 TYR A O 1
ATOM 1468 N N . LEU A 1 203 ? 25.251 -17.375 -11.913 1.00 92.06 203 LEU A N 1
ATOM 1469 C CA . LEU A 1 203 ? 24.120 -17.152 -11.020 1.00 92.06 203 LEU A CA 1
ATOM 1470 C C . LEU A 1 203 ? 23.547 -18.505 -10.575 1.00 92.06 203 LEU A C 1
ATOM 1472 O O . LEU A 1 203 ? 23.712 -19.505 -11.285 1.00 92.06 203 LEU A O 1
ATOM 1476 N N . PRO A 1 204 ? 22.844 -18.565 -9.428 1.00 89.75 204 PRO A N 1
ATOM 1477 C CA . PRO A 1 204 ? 22.121 -19.764 -9.024 1.00 89.75 204 PRO A CA 1
ATOM 1478 C C . PRO A 1 204 ? 21.112 -20.210 -10.089 1.00 89.75 204 PRO A C 1
ATOM 1480 O O . PRO A 1 204 ? 20.516 -19.391 -10.792 1.00 89.75 204 PRO A O 1
ATOM 1483 N N . ALA A 1 205 ? 20.866 -21.518 -10.174 1.00 84.62 205 ALA A N 1
ATOM 1484 C CA . ALA A 1 205 ? 19.864 -22.059 -11.087 1.00 84.62 205 ALA A CA 1
ATOM 1485 C C . ALA A 1 205 ? 18.496 -21.386 -10.876 1.00 84.62 205 ALA A C 1
ATOM 1487 O O . ALA A 1 205 ? 18.110 -21.070 -9.748 1.00 84.62 205 ALA A O 1
ATOM 1488 N N . ASN A 1 206 ? 17.748 -21.189 -11.965 1.00 82.56 206 ASN A N 1
ATOM 1489 C CA . ASN A 1 206 ? 16.436 -20.534 -11.954 1.00 82.56 206 ASN A CA 1
ATOM 1490 C C . ASN A 1 206 ? 16.421 -19.095 -11.388 1.00 82.56 206 ASN A C 1
ATOM 1492 O O . ASN A 1 206 ? 15.351 -18.619 -11.002 1.00 82.56 206 ASN A O 1
ATOM 1496 N N . THR A 1 207 ? 17.568 -18.408 -11.360 1.00 84.94 207 THR A N 1
ATOM 1497 C CA . THR A 1 207 ? 17.709 -17.025 -10.878 1.00 84.94 207 THR A CA 1
ATOM 1498 C C . THR A 1 207 ? 18.205 -16.107 -11.996 1.00 84.94 207 THR A C 1
ATOM 1500 O O . THR A 1 207 ? 19.146 -16.452 -12.706 1.00 84.94 207 THR A O 1
ATOM 1503 N N . PHE A 1 208 ? 17.600 -14.924 -12.126 1.00 92.19 208 PHE A N 1
ATOM 1504 C CA . PHE A 1 208 ? 18.123 -13.810 -12.923 1.00 92.19 208 PHE A CA 1
ATOM 1505 C C . PHE A 1 208 ? 18.259 -12.566 -12.037 1.00 92.19 208 PHE A C 1
ATOM 1507 O O . PHE A 1 208 ? 17.586 -12.462 -11.008 1.00 92.19 208 PHE A O 1
ATOM 1514 N N . LEU A 1 209 ? 19.111 -11.620 -12.431 1.00 93.94 209 LEU A N 1
ATOM 1515 C CA . LEU A 1 209 ? 19.198 -10.310 -11.783 1.00 93.94 209 LEU A CA 1
ATOM 1516 C C . LEU A 1 209 ? 18.390 -9.277 -12.571 1.00 93.94 209 LEU A C 1
ATOM 1518 O O . LEU A 1 209 ? 18.510 -9.207 -13.786 1.00 93.94 209 LEU A O 1
ATOM 1522 N N . ASN A 1 210 ? 17.605 -8.448 -11.886 1.00 94.38 210 ASN A N 1
ATOM 1523 C CA . ASN A 1 210 ? 16.959 -7.275 -12.477 1.00 94.38 210 ASN A CA 1
ATOM 1524 C C . ASN A 1 210 ? 17.584 -6.006 -11.891 1.00 94.38 210 ASN A C 1
ATOM 1526 O O . ASN A 1 210 ? 17.439 -5.722 -10.700 1.00 94.38 210 ASN A O 1
ATOM 1530 N N . VAL A 1 211 ? 18.288 -5.253 -12.724 1.00 95.94 211 VAL A N 1
ATOM 1531 C CA . VAL A 1 211 ? 19.160 -4.145 -12.341 1.00 95.94 211 VAL A CA 1
ATOM 1532 C C . VAL A 1 211 ? 18.601 -2.854 -12.924 1.00 95.94 211 VAL A C 1
ATOM 1534 O O . VAL A 1 211 ? 18.492 -2.689 -14.133 1.00 95.94 211 VAL A O 1
ATOM 1537 N N . ASN A 1 212 ? 18.239 -1.917 -12.049 1.00 94.56 212 ASN A N 1
ATOM 1538 C CA . ASN A 1 212 ? 17.673 -0.630 -12.442 1.00 94.56 212 ASN A CA 1
ATOM 1539 C C . ASN A 1 212 ? 18.636 0.505 -12.093 1.00 94.56 212 ASN A C 1
ATOM 1541 O O . ASN A 1 212 ? 19.048 0.644 -10.938 1.00 94.56 212 ASN A O 1
ATOM 1545 N N . PHE A 1 213 ? 18.944 1.348 -13.072 1.00 95.00 213 PHE A N 1
ATOM 1546 C CA . PHE A 1 213 ? 19.781 2.525 -12.911 1.00 95.00 213 PHE A CA 1
ATOM 1547 C C . PHE A 1 213 ? 18.925 3.775 -12.648 1.00 95.00 213 PHE A C 1
ATOM 1549 O O . PHE A 1 213 ? 17.864 3.957 -13.256 1.00 95.00 213 PHE A O 1
ATOM 1556 N N . PRO A 1 214 ? 19.354 4.661 -11.728 1.00 92.88 214 PRO A N 1
ATOM 1557 C CA . PRO A 1 214 ? 18.614 5.871 -11.396 1.00 92.88 214 PRO A CA 1
ATOM 1558 C C . PRO A 1 214 ? 18.692 6.895 -12.532 1.00 92.88 214 PRO A C 1
ATOM 1560 O O . PRO A 1 214 ? 19.381 6.702 -13.530 1.00 92.88 214 PRO A O 1
ATOM 1563 N N . SER A 1 215 ? 17.989 8.016 -12.366 1.00 92.75 215 SER A N 1
ATOM 1564 C CA . SER A 1 215 ? 18.097 9.124 -13.313 1.00 92.75 215 SER A CA 1
ATOM 1565 C C . SER A 1 215 ? 19.495 9.742 -13.253 1.00 92.75 215 SER A C 1
ATOM 1567 O O . SER A 1 215 ? 20.022 9.984 -12.165 1.00 92.75 215 SER A O 1
ATOM 1569 N N . VAL A 1 216 ? 20.061 9.985 -14.431 1.00 92.50 216 VAL A N 1
ATOM 1570 C CA . VAL A 1 216 ? 21.394 10.550 -14.655 1.00 92.50 216 VAL A CA 1
ATOM 1571 C C . VAL A 1 216 ? 21.300 11.814 -15.503 1.00 92.50 216 VAL A C 1
ATOM 1573 O O . VAL A 1 216 ? 20.352 11.981 -16.275 1.00 92.50 216 VAL A O 1
ATOM 1576 N N . SER A 1 217 ? 22.278 12.701 -15.358 1.00 92.56 217 SER A N 1
ATOM 1577 C CA . SER A 1 217 ? 22.505 13.852 -16.235 1.00 92.56 217 SER A CA 1
ATOM 1578 C C . SER A 1 217 ? 24.003 14.104 -16.362 1.00 92.56 217 SER A C 1
ATOM 1580 O O . SER A 1 217 ? 24.780 13.580 -15.572 1.00 92.56 217 SER A O 1
ATOM 1582 N N . GLU A 1 218 ? 24.420 14.972 -17.282 1.00 90.56 218 GLU A N 1
ATOM 1583 C CA . GLU A 1 218 ? 25.839 15.341 -17.431 1.00 90.56 218 GLU A CA 1
ATOM 1584 C C . GLU A 1 218 ? 26.453 15.967 -16.163 1.00 90.56 218 GLU A C 1
ATOM 1586 O O . GLU A 1 218 ? 27.671 15.987 -16.003 1.00 90.56 218 GLU A O 1
ATOM 1591 N N . THR A 1 219 ? 25.624 16.466 -15.239 1.00 91.00 219 THR A N 1
ATOM 1592 C CA . THR A 1 219 ? 26.050 17.182 -14.025 1.00 91.00 219 THR A CA 1
ATOM 1593 C C . THR A 1 219 ? 25.780 16.433 -12.722 1.00 91.00 219 THR A C 1
ATOM 1595 O O . THR A 1 219 ? 26.240 16.866 -11.665 1.00 91.00 219 THR A O 1
ATOM 1598 N N . LYS A 1 220 ? 25.021 15.331 -12.751 1.00 87.50 220 LYS A N 1
ATOM 1599 C CA . LYS A 1 220 ? 24.625 14.593 -11.548 1.00 87.50 220 LYS A CA 1
ATOM 1600 C C . LYS A 1 220 ? 24.508 13.105 -11.839 1.00 87.50 220 LYS A C 1
ATOM 1602 O O . LYS A 1 220 ? 23.791 12.719 -12.757 1.00 87.50 220 LYS A O 1
ATOM 1607 N N . CYS A 1 221 ? 25.130 12.289 -10.980 1.00 87.38 221 CYS A N 1
ATOM 1608 C CA . CYS A 1 221 ? 25.232 10.843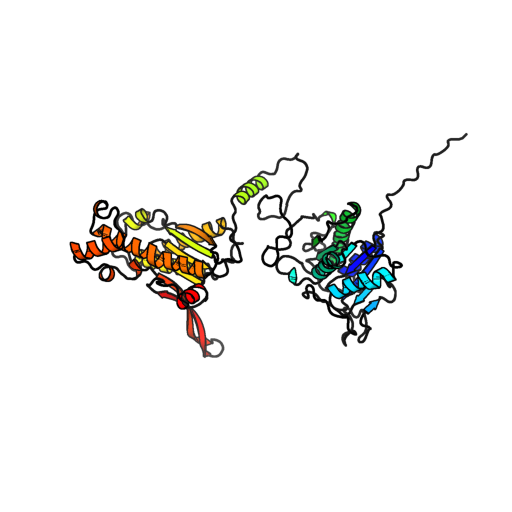 -11.189 1.00 87.38 221 CYS A CA 1
ATOM 1609 C C . CYS A 1 221 ? 25.817 10.581 -12.579 1.00 87.38 221 CYS A C 1
ATOM 1611 O O . CYS A 1 221 ? 25.167 9.965 -13.411 1.00 87.38 221 CYS A O 1
ATOM 1613 N N . ASN A 1 222 ? 26.989 11.159 -12.838 1.00 90.31 222 ASN A N 1
ATOM 1614 C CA . ASN A 1 222 ? 27.565 11.291 -14.173 1.00 90.31 222 ASN A CA 1
ATOM 1615 C C . ASN A 1 222 ? 28.872 10.505 -14.368 1.00 90.31 222 ASN A C 1
ATOM 1617 O O . ASN A 1 222 ? 29.503 10.599 -15.414 1.00 90.31 222 ASN A O 1
ATOM 1621 N N . ASP A 1 223 ? 29.278 9.750 -13.353 1.00 89.56 223 ASP A N 1
ATOM 1622 C CA . ASP A 1 223 ? 30.501 8.954 -13.333 1.00 89.56 223 ASP A CA 1
ATOM 1623 C C . ASP A 1 223 ? 30.155 7.566 -12.769 1.00 89.56 223 ASP A C 1
ATOM 1625 O O . ASP A 1 223 ? 29.549 7.509 -11.690 1.00 89.56 223 ASP A O 1
ATOM 1629 N N . PRO A 1 224 ? 30.514 6.455 -13.446 1.00 87.81 224 PRO A N 1
ATOM 1630 C CA . PRO A 1 224 ? 30.223 5.100 -12.978 1.00 87.81 224 PRO A CA 1
ATOM 1631 C C . PRO A 1 224 ? 30.666 4.822 -11.531 1.00 87.81 224 PRO A C 1
ATOM 1633 O O . PRO A 1 224 ? 29.983 4.100 -10.803 1.00 87.81 224 PRO A O 1
ATOM 1636 N N . SER A 1 225 ? 31.759 5.437 -11.067 1.00 87.00 225 SER A N 1
ATOM 1637 C CA . SER A 1 225 ? 32.289 5.280 -9.703 1.00 87.00 225 SER A CA 1
ATOM 1638 C C . SER A 1 225 ? 31.399 5.896 -8.615 1.00 87.00 225 SER A C 1
ATOM 1640 O O . SER A 1 225 ? 31.521 5.558 -7.434 1.00 87.00 225 SER A O 1
ATOM 1642 N N . GLN A 1 226 ? 30.470 6.781 -8.990 1.00 84.62 226 GLN A N 1
ATOM 1643 C CA . GLN A 1 226 ? 29.501 7.377 -8.066 1.00 84.62 226 GLN A CA 1
ATOM 1644 C C . GLN A 1 226 ? 28.352 6.420 -7.722 1.00 84.62 226 GLN A C 1
ATOM 1646 O O . GLN A 1 226 ? 27.606 6.673 -6.768 1.00 84.62 226 GLN A O 1
ATOM 1651 N N . PHE A 1 227 ? 28.183 5.338 -8.483 1.00 86.44 227 PHE A N 1
ATOM 1652 C CA . PHE A 1 227 ? 27.070 4.415 -8.326 1.00 86.44 227 PHE A CA 1
ATOM 1653 C C . PHE A 1 227 ? 27.405 3.314 -7.331 1.00 86.44 227 PHE A C 1
ATOM 1655 O O . PHE A 1 227 ? 28.521 2.806 -7.248 1.00 86.44 227 PHE A O 1
ATOM 1662 N N . LYS A 1 228 ? 26.394 2.934 -6.554 1.00 84.25 228 LYS A N 1
ATOM 1663 C CA . LYS A 1 228 ? 26.471 1.811 -5.628 1.00 84.25 228 LYS A CA 1
ATOM 1664 C C . LYS A 1 228 ? 25.302 0.889 -5.895 1.00 84.25 228 LYS A C 1
ATOM 1666 O O . LYS A 1 228 ? 24.150 1.318 -5.831 1.00 84.25 228 LYS A O 1
ATOM 1671 N N . TYR A 1 229 ? 25.614 -0.369 -6.160 1.00 80.62 229 TYR A N 1
ATOM 1672 C CA . TYR A 1 229 ? 24.614 -1.412 -6.299 1.00 80.62 229 TYR A CA 1
ATOM 1673 C C . TYR A 1 229 ? 24.083 -1.800 -4.929 1.00 80.62 229 TYR A C 1
ATOM 1675 O O . TYR A 1 229 ? 24.843 -2.045 -3.992 1.00 80.62 229 TYR A O 1
ATOM 1683 N N . ILE A 1 230 ? 22.762 -1.845 -4.822 1.00 77.44 230 ILE A N 1
ATOM 1684 C CA . ILE A 1 230 ? 22.069 -2.337 -3.642 1.00 77.44 230 ILE A CA 1
ATOM 1685 C C . ILE A 1 230 ? 21.116 -3.439 -4.081 1.00 77.44 230 ILE A C 1
ATOM 1687 O O . ILE A 1 230 ? 20.347 -3.267 -5.026 1.00 77.44 230 ILE A O 1
ATOM 1691 N N . PHE A 1 231 ? 21.154 -4.574 -3.385 1.00 74.31 231 PHE A N 1
ATOM 1692 C CA . PHE A 1 231 ? 20.114 -5.578 -3.550 1.00 74.31 231 PHE A CA 1
ATOM 1693 C C . PHE A 1 231 ? 18.808 -5.007 -3.015 1.00 74.31 231 PHE A C 1
ATOM 1695 O O . PHE A 1 231 ? 18.711 -4.578 -1.863 1.00 74.31 231 PHE A O 1
ATOM 1702 N N . THR A 1 232 ? 17.805 -4.971 -3.881 1.00 67.62 232 THR A N 1
ATOM 1703 C CA . THR A 1 232 ? 16.467 -4.509 -3.537 1.00 67.62 232 THR A CA 1
ATOM 1704 C C . THR A 1 232 ? 15.454 -5.524 -4.021 1.00 67.62 232 THR A C 1
ATOM 1706 O O . THR A 1 232 ? 15.717 -6.323 -4.916 1.00 67.62 232 THR A O 1
ATOM 1709 N N . ARG A 1 233 ? 14.288 -5.508 -3.389 1.00 68.06 233 ARG A N 1
ATOM 1710 C CA . ARG A 1 233 ? 13.144 -6.279 -3.847 1.00 68.06 233 ARG A CA 1
ATOM 1711 C C . ARG A 1 233 ? 12.571 -5.607 -5.092 1.00 68.06 233 ARG A C 1
ATOM 1713 O O . ARG A 1 233 ? 12.254 -4.418 -5.045 1.00 68.06 233 ARG A O 1
ATOM 1720 N N . VAL A 1 234 ? 12.393 -6.374 -6.161 1.00 65.69 234 VAL A N 1
ATOM 1721 C CA . VAL A 1 234 ? 11.839 -5.881 -7.425 1.00 65.69 234 VAL A CA 1
ATOM 1722 C C . VAL A 1 234 ? 10.313 -5.884 -7.369 1.00 65.69 234 VAL A C 1
ATOM 1724 O O . VAL A 1 234 ? 9.664 -4.959 -7.857 1.00 65.69 234 VAL A O 1
ATOM 1727 N N . THR A 1 235 ? 9.730 -6.903 -6.733 1.00 57.47 235 THR A N 1
ATOM 1728 C CA . THR A 1 235 ? 8.276 -7.111 -6.650 1.00 57.47 235 THR A CA 1
ATOM 1729 C C . THR A 1 235 ? 7.750 -6.716 -5.276 1.00 57.47 235 THR A C 1
ATOM 1731 O O . THR A 1 235 ? 8.222 -7.197 -4.259 1.00 57.47 235 THR A O 1
ATOM 1734 N N . THR A 1 236 ? 6.719 -5.881 -5.171 1.00 57.12 236 THR A N 1
ATOM 1735 C CA . THR A 1 236 ? 6.168 -5.480 -3.855 1.00 57.12 236 THR A CA 1
ATOM 1736 C C . THR A 1 236 ? 5.478 -6.629 -3.098 1.00 57.12 236 THR A C 1
ATOM 1738 O O . THR A 1 236 ? 5.174 -6.482 -1.914 1.00 57.12 236 THR A O 1
ATOM 1741 N N . GLY A 1 237 ? 5.285 -7.787 -3.745 1.00 53.47 237 GLY A N 1
ATOM 1742 C CA . GLY A 1 237 ? 4.538 -8.941 -3.234 1.00 53.47 237 GLY A CA 1
ATOM 1743 C C . GLY A 1 237 ? 3.048 -8.943 -3.604 1.00 53.47 237 GLY A C 1
ATOM 1744 O O . GLY A 1 237 ? 2.296 -9.707 -3.015 1.00 53.47 237 GLY A O 1
ATOM 1745 N N . VAL A 1 238 ? 2.623 -8.071 -4.532 1.00 47.31 238 VAL A N 1
ATOM 1746 C CA . VAL A 1 238 ? 1.217 -7.889 -4.958 1.00 47.31 238 VAL A CA 1
ATOM 1747 C C . VAL A 1 238 ? 0.797 -8.870 -6.065 1.00 47.31 238 VAL A C 1
ATOM 1749 O O . VAL A 1 238 ? -0.308 -9.395 -6.014 1.00 47.31 238 VAL A O 1
ATOM 1752 N N . PHE A 1 239 ? 1.669 -9.136 -7.049 1.00 44.81 239 PHE A N 1
ATOM 1753 C CA . PHE A 1 239 ? 1.371 -9.980 -8.226 1.00 44.81 239 PHE A CA 1
ATOM 1754 C C . PHE A 1 239 ? 2.257 -11.230 -8.349 1.00 44.81 239 PHE A C 1
ATOM 1756 O O . PHE A 1 239 ? 2.041 -12.065 -9.223 1.00 44.81 239 PHE A O 1
ATOM 1763 N N . SER A 1 240 ? 3.258 -11.376 -7.481 1.00 47.22 240 SER A N 1
ATOM 1764 C CA . SER A 1 240 ? 4.153 -12.533 -7.440 1.00 47.22 240 SER A CA 1
ATOM 1765 C C . SER A 1 240 ? 4.689 -12.740 -6.026 1.00 47.22 240 SER A C 1
ATOM 1767 O O . SER A 1 240 ? 4.728 -11.806 -5.218 1.00 47.22 240 SER A O 1
ATOM 1769 N N . ALA A 1 241 ? 5.129 -13.967 -5.735 1.00 50.69 241 ALA A N 1
ATOM 1770 C CA . ALA A 1 241 ? 5.838 -14.275 -4.501 1.00 50.69 241 ALA A CA 1
ATOM 1771 C C . ALA A 1 241 ? 7.092 -13.398 -4.349 1.00 50.69 241 ALA A C 1
ATOM 1773 O O . ALA A 1 241 ? 7.629 -12.861 -5.320 1.00 50.69 241 ALA A O 1
ATOM 1774 N N . ARG A 1 242 ? 7.546 -13.258 -3.102 1.00 56.44 242 ARG A N 1
ATOM 1775 C CA 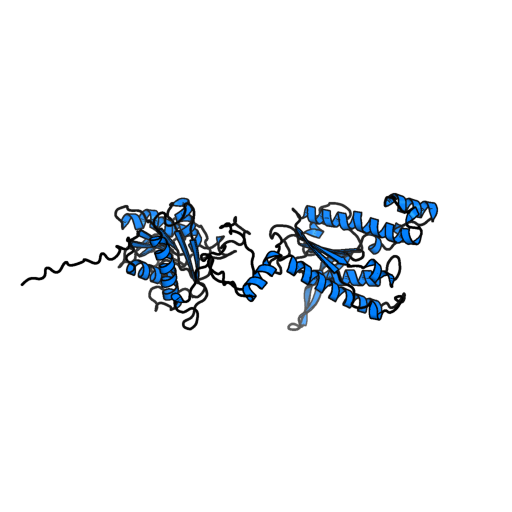. ARG A 1 242 ? 8.752 -12.502 -2.754 1.00 56.44 242 ARG A CA 1
ATOM 1776 C C . ARG A 1 242 ? 9.953 -13.133 -3.469 1.00 56.44 242 ARG A C 1
ATOM 1778 O O . ARG A 1 242 ? 10.198 -14.321 -3.313 1.00 56.44 242 ARG A O 1
ATOM 1785 N N . ASP A 1 243 ? 10.670 -12.321 -4.233 1.00 53.06 243 ASP A N 1
ATOM 1786 C CA . ASP A 1 243 ? 11.813 -12.681 -5.086 1.00 53.06 243 ASP A CA 1
ATOM 1787 C C . ASP A 1 243 ? 13.129 -12.875 -4.313 1.00 53.06 243 ASP A C 1
ATOM 1789 O O . ASP A 1 243 ? 14.045 -13.525 -4.804 1.00 53.06 243 ASP A O 1
ATOM 1793 N N . ALA A 1 244 ? 13.204 -12.365 -3.082 1.00 48.44 244 ALA A N 1
ATOM 1794 C CA . ALA A 1 244 ? 14.269 -12.656 -2.130 1.00 48.44 244 ALA A CA 1
ATOM 1795 C C . ALA A 1 244 ? 13.738 -12.659 -0.685 1.00 48.44 244 ALA A C 1
ATOM 1797 O O . ALA A 1 244 ? 12.923 -11.804 -0.292 1.00 48.44 244 ALA A O 1
ATOM 1798 N N . GLU A 1 245 ? 14.235 -13.597 0.124 1.00 45.69 245 GLU A N 1
ATOM 1799 C CA . GLU A 1 245 ? 14.140 -13.524 1.580 1.00 45.69 245 GLU A CA 1
ATOM 1800 C C . GLU A 1 245 ? 15.236 -12.596 2.098 1.00 45.69 245 GLU A C 1
ATOM 1802 O O . GLU A 1 245 ? 16.424 -12.795 1.861 1.00 45.69 245 GLU A O 1
ATOM 1807 N N . TRP A 1 246 ? 14.831 -11.545 2.799 1.00 44.97 246 TRP A N 1
ATOM 1808 C CA . TRP A 1 246 ? 15.776 -10.700 3.507 1.00 44.97 246 TRP A CA 1
ATOM 1809 C C . TRP A 1 246 ? 16.143 -11.414 4.806 1.00 44.97 246 TRP A C 1
ATOM 1811 O O . TRP A 1 246 ? 15.245 -11.730 5.590 1.00 44.97 246 TRP A O 1
ATOM 1821 N N . CYS A 1 247 ? 17.437 -11.589 5.086 1.00 39.75 247 CYS A N 1
ATOM 1822 C CA . CYS A 1 247 ? 17.894 -11.707 6.469 1.00 39.75 247 CYS A CA 1
ATOM 1823 C C . CYS A 1 247 ? 17.423 -10.432 7.179 1.00 39.75 247 CYS A C 1
ATOM 1825 O O . CYS A 1 247 ? 17.912 -9.337 6.911 1.00 39.75 247 CYS A O 1
ATOM 1827 N N . VAL A 1 248 ? 16.355 -10.547 7.958 1.00 32.69 248 VAL A N 1
ATOM 1828 C CA . VAL A 1 248 ? 15.541 -9.417 8.404 1.00 32.69 248 VAL A CA 1
ATOM 1829 C C . VAL A 1 248 ? 16.380 -8.368 9.140 1.00 32.69 248 VAL A C 1
ATOM 1831 O O . VAL A 1 248 ? 16.934 -8.652 10.196 1.00 32.69 248 VAL A O 1
ATOM 1834 N N . SER A 1 249 ? 16.346 -7.115 8.672 1.00 32.16 249 SER A N 1
ATOM 1835 C CA . SER A 1 249 ? 16.047 -5.985 9.563 1.00 32.16 249 SER A CA 1
ATOM 1836 C C . SER A 1 249 ? 15.357 -4.840 8.791 1.00 32.16 249 SER A C 1
ATOM 1838 O O . SER A 1 249 ? 15.675 -4.577 7.635 1.00 32.16 249 SER A O 1
ATOM 1840 N N . LYS A 1 250 ? 14.325 -4.255 9.415 1.00 37.28 250 LYS A N 1
ATOM 1841 C CA . LYS A 1 250 ? 13.233 -3.440 8.844 1.00 37.28 250 LYS A CA 1
ATOM 1842 C C . LYS A 1 250 ? 13.617 -2.011 8.392 1.00 37.28 250 LYS A C 1
ATOM 1844 O O . LYS A 1 250 ? 14.652 -1.466 8.751 1.00 37.28 250 LYS A O 1
ATOM 1849 N N . SER A 1 251 ? 12.706 -1.414 7.620 1.00 45.06 251 SER A N 1
ATOM 1850 C CA . SER A 1 251 ? 12.766 -0.210 6.770 1.00 45.06 251 SER A CA 1
ATOM 1851 C C . SER A 1 251 ? 12.465 1.156 7.425 1.00 45.06 251 SER A C 1
ATOM 1853 O O . SER A 1 251 ? 11.508 1.259 8.185 1.00 45.06 251 SER A O 1
ATOM 1855 N N . SER A 1 252 ? 13.095 2.254 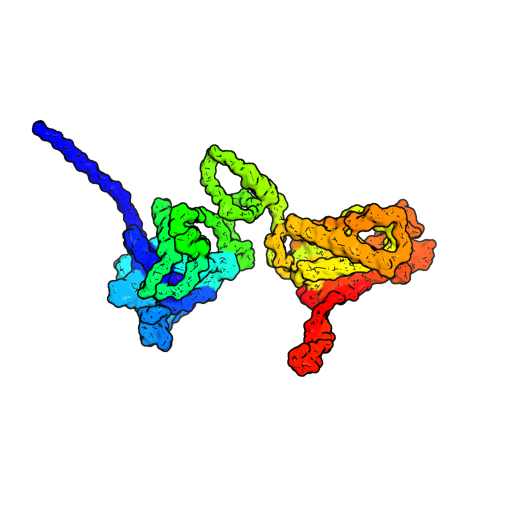6.963 1.00 35.00 252 SER A N 1
ATOM 1856 C CA . SER A 1 252 ? 12.434 3.285 6.113 1.00 35.00 252 SER A CA 1
ATOM 1857 C C . SER A 1 252 ? 13.303 4.535 5.822 1.00 35.00 252 SER A C 1
ATOM 1859 O O . SER A 1 252 ? 13.918 5.108 6.713 1.00 35.00 252 SER A O 1
ATOM 1861 N N . GLY A 1 253 ? 13.284 4.999 4.560 1.00 31.33 253 GLY A N 1
ATOM 1862 C CA . GLY A 1 253 ? 13.327 6.434 4.224 1.00 31.33 253 GLY A CA 1
ATOM 1863 C C . GLY A 1 253 ? 14.676 7.157 4.138 1.00 31.33 253 GLY A C 1
ATOM 1864 O O . GLY A 1 253 ? 14.775 8.276 4.618 1.00 31.33 253 GLY A O 1
ATOM 1865 N N . ASP A 1 254 ? 15.703 6.519 3.585 1.00 29.59 254 ASP A N 1
ATOM 1866 C CA . ASP A 1 254 ? 16.755 7.107 2.735 1.00 29.59 254 ASP A CA 1
ATOM 1867 C C . ASP A 1 254 ? 17.650 5.935 2.333 1.00 29.59 254 ASP A C 1
ATOM 1869 O O . ASP A 1 254 ? 18.213 5.254 3.191 1.00 29.59 254 ASP A O 1
ATOM 1873 N N . ALA A 1 255 ? 17.732 5.629 1.039 1.00 29.14 255 ALA A N 1
ATOM 1874 C CA . ALA A 1 255 ? 18.493 4.490 0.540 1.00 29.14 255 ALA A CA 1
ATOM 1875 C C . ALA A 1 255 ? 20.007 4.753 0.651 1.00 29.14 255 ALA A C 1
ATOM 1877 O O . ALA A 1 255 ? 20.681 5.097 -0.314 1.00 29.14 255 ALA A O 1
ATOM 1878 N N . ARG A 1 256 ? 20.550 4.570 1.853 1.00 33.72 256 ARG A N 1
ATOM 1879 C CA . ARG A 1 256 ? 21.921 4.110 2.070 1.00 33.72 256 ARG A CA 1
ATOM 1880 C C . ARG A 1 256 ? 21.835 2.890 2.976 1.00 33.72 256 ARG A C 1
ATOM 1882 O O . ARG A 1 256 ? 21.885 3.009 4.195 1.00 33.72 256 ARG A O 1
ATOM 1889 N N . VAL A 1 257 ? 21.645 1.722 2.363 1.00 33.22 257 VAL A N 1
ATOM 1890 C CA . VAL A 1 257 ? 21.900 0.445 3.032 1.00 33.22 257 VAL A CA 1
ATOM 1891 C C . VAL A 1 257 ? 23.403 0.234 2.955 1.00 33.22 257 VAL A C 1
ATOM 1893 O O . VAL A 1 257 ? 23.969 0.037 1.881 1.00 33.22 257 VAL A O 1
ATOM 1896 N N . GLU A 1 258 ? 24.046 0.405 4.101 1.00 29.95 258 GLU A N 1
ATOM 1897 C CA . GLU A 1 258 ? 25.440 0.052 4.296 1.00 29.95 258 GLU A CA 1
ATOM 1898 C C . GLU A 1 258 ? 25.580 -1.466 4.158 1.00 29.95 258 GLU A C 1
ATOM 1900 O O . GLU A 1 258 ? 24.723 -2.235 4.597 1.00 29.95 258 GLU A O 1
ATOM 1905 N N . GLN A 1 259 ? 26.648 -1.850 3.468 1.00 29.56 259 GLN A N 1
ATOM 1906 C CA . GLN A 1 259 ? 27.078 -3.209 3.180 1.00 29.56 259 GLN A CA 1
ATOM 1907 C C . GLN A 1 259 ? 26.971 -4.111 4.419 1.00 29.56 259 GLN A C 1
ATOM 1909 O O . GLN A 1 259 ? 27.214 -3.670 5.543 1.00 29.56 259 GLN A O 1
ATOM 1914 N N . ALA A 1 260 ? 26.753 -5.410 4.208 1.00 27.61 260 ALA A N 1
ATOM 1915 C CA . ALA A 1 260 ? 27.323 -6.391 5.120 1.00 27.61 260 ALA A CA 1
ATOM 1916 C C . ALA A 1 260 ? 28.855 -6.270 5.014 1.00 27.61 260 ALA A C 1
ATOM 1918 O O . ALA A 1 260 ? 29.493 -6.958 4.223 1.00 27.61 260 ALA A O 1
ATOM 1919 N N . GLN A 1 261 ? 29.435 -5.314 5.740 1.00 29.69 261 GLN A N 1
ATOM 1920 C CA . GLN A 1 261 ? 30.863 -5.286 6.010 1.00 29.69 261 GLN A CA 1
ATOM 1921 C C . GLN A 1 261 ? 31.147 -6.172 7.227 1.00 29.69 261 GLN A C 1
ATOM 1923 O O . GLN A 1 261 ? 30.316 -6.250 8.141 1.00 29.69 261 GLN A O 1
ATOM 1928 N N . PRO A 1 262 ? 32.322 -6.822 7.274 1.00 30.31 262 PRO A N 1
ATOM 1929 C CA . PRO A 1 262 ? 32.792 -7.484 8.480 1.00 30.31 262 PRO A CA 1
ATOM 1930 C C . PRO A 1 262 ? 32.794 -6.466 9.627 1.00 30.31 262 PRO A C 1
ATOM 1932 O O . PRO A 1 262 ? 33.275 -5.346 9.469 1.00 30.31 262 PRO A O 1
ATOM 1935 N N . VAL A 1 263 ? 32.223 -6.848 10.770 1.00 36.88 263 VAL A N 1
ATOM 1936 C CA . VAL A 1 263 ? 32.134 -6.055 12.008 1.00 36.88 263 VAL A CA 1
ATOM 1937 C C . VAL A 1 263 ? 33.427 -5.263 12.256 1.00 36.88 263 VAL A C 1
ATOM 1939 O O . VAL A 1 263 ? 34.428 -5.905 12.536 1.00 36.88 263 VAL A O 1
ATOM 1942 N N . THR A 1 264 ? 33.428 -3.917 12.178 1.00 36.00 264 THR A N 1
ATOM 1943 C CA . THR A 1 264 ? 34.460 -3.051 12.826 1.00 36.00 264 THR A CA 1
ATOM 1944 C C . THR A 1 264 ? 34.212 -1.521 12.874 1.00 36.00 264 THR A C 1
ATOM 1946 O O . THR A 1 264 ? 35.064 -0.828 13.425 1.00 36.00 264 THR A O 1
ATOM 1949 N N . ALA A 1 265 ? 33.083 -0.938 12.429 1.00 33.03 265 ALA A N 1
ATOM 1950 C CA . ALA A 1 265 ? 32.839 0.515 12.591 1.00 33.03 265 ALA A CA 1
ATOM 1951 C C . ALA A 1 265 ? 31.507 0.843 13.310 1.00 33.03 265 ALA A C 1
ATOM 1953 O O . ALA A 1 265 ? 30.476 0.263 12.964 1.00 33.03 265 ALA A O 1
ATOM 1954 N N . PRO A 1 266 ? 31.477 1.762 14.304 1.00 38.28 266 PRO A N 1
ATOM 1955 C CA . PRO A 1 266 ? 30.241 2.129 14.993 1.00 38.28 266 PRO A CA 1
ATOM 1956 C C . PRO A 1 266 ? 29.292 2.903 14.067 1.00 38.28 266 PRO A C 1
ATOM 1958 O O . PRO A 1 266 ? 29.657 3.944 13.525 1.00 38.28 266 PRO A O 1
ATOM 1961 N N . GLN A 1 267 ? 28.050 2.429 13.934 1.00 50.00 267 GLN A N 1
ATOM 1962 C CA . GLN A 1 267 ? 26.990 3.124 13.197 1.00 50.00 267 GLN A CA 1
ATOM 1963 C C . GLN A 1 267 ? 26.761 4.544 13.736 1.00 50.00 267 GLN A C 1
ATOM 1965 O O . GLN A 1 267 ? 26.773 4.770 14.953 1.00 50.00 267 GLN A O 1
ATOM 1970 N N . SER A 1 268 ? 26.467 5.488 12.834 1.00 66.19 268 SER A N 1
ATOM 1971 C CA . SER A 1 268 ? 26.118 6.860 13.215 1.00 66.19 268 SER A CA 1
ATOM 1972 C C . SER A 1 268 ? 24.899 6.888 14.149 1.00 66.19 268 SER A C 1
ATOM 1974 O O . SER A 1 268 ? 23.996 6.050 14.045 1.00 66.19 268 SER A O 1
ATOM 1976 N N . LEU A 1 269 ? 24.844 7.876 15.048 1.00 60.66 269 LEU A N 1
ATOM 1977 C CA . LEU A 1 269 ? 23.712 8.057 15.960 1.00 60.66 269 LEU A CA 1
ATOM 1978 C C . LEU A 1 269 ? 22.381 8.135 15.195 1.00 60.66 269 LEU A C 1
ATOM 1980 O O . LEU A 1 269 ? 21.432 7.444 15.554 1.00 60.66 269 LEU A O 1
ATOM 1984 N N . ALA A 1 270 ? 22.331 8.912 14.108 1.00 48.69 270 ALA A N 1
ATOM 1985 C CA . ALA A 1 270 ? 21.134 9.069 13.284 1.00 48.69 270 ALA A CA 1
ATOM 1986 C C . ALA A 1 270 ? 20.680 7.740 12.654 1.00 48.69 270 ALA A C 1
ATOM 1988 O O . ALA A 1 270 ? 19.489 7.432 12.672 1.00 48.69 270 ALA A O 1
ATOM 1989 N N . SER A 1 271 ? 21.618 6.928 12.154 1.00 51.41 271 SER A N 1
ATOM 1990 C CA . SER A 1 271 ? 21.319 5.606 11.585 1.00 51.41 271 SER A CA 1
ATOM 1991 C C . SER A 1 271 ? 20.752 4.657 12.639 1.00 51.41 271 SER A C 1
ATOM 1993 O O . SER A 1 271 ? 19.754 3.985 12.390 1.00 51.41 271 SER A O 1
ATOM 1995 N N . ARG A 1 272 ? 21.343 4.645 13.840 1.00 73.62 272 ARG A N 1
ATOM 1996 C CA . ARG A 1 272 ? 20.857 3.831 14.962 1.00 73.62 272 ARG A CA 1
ATOM 1997 C C . ARG A 1 272 ? 19.458 4.247 15.407 1.00 73.62 272 ARG A C 1
ATOM 1999 O O . ARG A 1 272 ? 18.620 3.378 15.608 1.00 73.62 272 ARG A O 1
ATOM 2006 N N . MET A 1 273 ? 19.192 5.551 15.531 1.00 81.56 273 MET A N 1
ATOM 2007 C CA . MET A 1 273 ? 17.866 6.050 15.923 1.00 81.56 273 MET A CA 1
ATOM 2008 C C . MET A 1 273 ? 16.796 5.665 14.892 1.00 81.56 273 MET A C 1
ATOM 2010 O O . MET A 1 273 ? 15.791 5.066 15.266 1.00 81.56 273 MET A O 1
ATOM 2014 N N . LYS A 1 274 ? 17.051 5.897 13.593 1.00 61.66 274 LYS A N 1
ATOM 2015 C CA . LYS A 1 274 ? 16.137 5.482 12.511 1.00 61.66 274 LYS A CA 1
ATOM 2016 C C . LYS A 1 274 ? 15.904 3.966 12.500 1.00 61.66 274 LYS A C 1
ATOM 2018 O O . LYS A 1 274 ? 14.785 3.516 12.266 1.00 61.66 274 LYS A O 1
ATOM 2023 N N . TRP A 1 275 ? 16.944 3.172 12.770 1.00 61.47 275 TRP A N 1
ATOM 2024 C CA . TRP A 1 275 ? 16.812 1.718 12.874 1.00 61.47 275 TRP A CA 1
ATOM 2025 C C . TRP A 1 275 ? 15.923 1.309 14.053 1.00 61.47 275 TRP A C 1
ATOM 2027 O O . TRP A 1 275 ? 15.029 0.487 13.863 1.00 61.47 275 TRP A O 1
ATOM 2037 N N . TYR A 1 276 ? 16.108 1.907 15.237 1.00 71.31 276 TYR A N 1
ATOM 2038 C CA . TYR A 1 276 ? 15.253 1.642 16.400 1.00 71.31 276 TYR A CA 1
ATOM 2039 C C . TYR A 1 276 ? 13.781 1.989 16.124 1.00 71.31 276 TYR A C 1
ATOM 2041 O O . TYR A 1 276 ? 12.908 1.192 16.458 1.00 71.31 276 TYR A O 1
ATOM 2049 N N . GLU A 1 277 ? 13.499 3.113 15.455 1.00 66.81 277 GLU A N 1
ATOM 2050 C CA . GLU A 1 277 ? 12.133 3.495 15.054 1.00 66.81 277 GLU A CA 1
ATOM 2051 C C . GLU A 1 277 ? 11.500 2.493 14.071 1.00 66.81 277 GLU A C 1
ATOM 2053 O O . GLU A 1 277 ? 10.315 2.169 14.174 1.00 66.81 277 GLU A O 1
ATOM 2058 N N . ALA A 1 278 ? 12.285 1.954 13.132 1.00 64.94 278 ALA A N 1
ATOM 2059 C CA . ALA A 1 278 ? 11.811 0.991 12.139 1.00 64.94 278 ALA A CA 1
ATOM 2060 C C . ALA A 1 278 ? 11.472 -0.389 12.733 1.00 64.94 278 ALA A C 1
ATOM 2062 O O . ALA A 1 278 ? 10.649 -1.117 12.171 1.00 64.94 278 ALA A O 1
ATOM 2063 N N . GLN A 1 279 ? 12.082 -0.774 13.863 1.00 68.62 279 GLN A N 1
ATOM 2064 C CA . GLN A 1 279 ? 11.813 -2.072 14.498 1.00 68.62 279 GLN A CA 1
ATOM 2065 C C . GLN A 1 279 ? 10.347 -2.213 14.939 1.00 68.62 279 GLN A C 1
ATOM 2067 O O . GLN A 1 279 ? 9.768 -3.297 14.797 1.00 68.62 279 GLN A O 1
ATOM 2072 N N . SER A 1 280 ? 9.734 -1.121 15.402 1.00 74.00 280 SER A N 1
ATOM 2073 C CA . SER A 1 280 ? 8.337 -1.071 15.856 1.00 74.00 280 SER A CA 1
ATOM 2074 C C . SER A 1 280 ? 7.307 -0.926 14.734 1.00 74.00 280 SER A C 1
ATOM 2076 O O . SER A 1 280 ? 6.110 -0.868 15.009 1.00 74.00 280 SER A O 1
ATOM 2078 N N . ASP A 1 281 ? 7.738 -0.869 13.473 1.00 73.62 281 ASP A N 1
ATOM 2079 C CA . ASP A 1 281 ? 6.818 -0.661 12.363 1.00 73.62 281 ASP A CA 1
ATOM 2080 C C . ASP A 1 281 ? 6.169 -1.975 11.903 1.00 73.62 281 ASP A C 1
ATOM 2082 O O . ASP A 1 281 ? 6.820 -3.026 11.776 1.00 73.62 281 ASP A O 1
ATOM 2086 N N . HIS A 1 282 ? 4.866 -1.900 11.648 1.00 84.81 282 HIS A N 1
ATOM 2087 C CA . HIS A 1 282 ? 4.012 -3.000 11.209 1.00 84.81 282 HIS A CA 1
ATOM 2088 C C . HIS A 1 282 ? 3.189 -2.531 10.010 1.00 84.81 282 HIS A C 1
ATOM 2090 O O . HIS A 1 282 ? 2.728 -1.391 9.989 1.00 84.81 282 HIS A O 1
ATOM 2096 N N . MET A 1 283 ? 2.994 -3.399 9.018 1.00 83.25 283 MET A N 1
ATOM 2097 C CA . MET A 1 283 ? 2.234 -3.081 7.804 1.00 83.25 283 MET A CA 1
ATOM 2098 C C . MET A 1 283 ? 0.964 -3.924 7.719 1.00 83.25 283 MET A C 1
ATOM 2100 O O . MET A 1 283 ? 0.974 -5.092 8.114 1.00 83.25 283 MET A O 1
ATOM 2104 N N . LEU A 1 284 ? -0.106 -3.339 7.183 1.00 85.56 284 LEU A N 1
ATOM 2105 C CA . LEU A 1 284 ? -1.328 -4.066 6.841 1.00 85.56 284 LEU A CA 1
ATOM 2106 C C . LEU A 1 284 ? -1.161 -4.827 5.511 1.00 85.56 284 LEU A C 1
ATOM 2108 O O . LEU A 1 284 ? -0.410 -4.382 4.639 1.00 85.56 284 LEU A O 1
ATOM 2112 N N . PRO A 1 285 ? -1.838 -5.976 5.337 1.00 79.75 285 PRO A N 1
ATOM 2113 C CA . PRO A 1 285 ? -1.908 -6.667 4.050 1.00 79.75 285 PRO A CA 1
ATOM 2114 C C . PRO A 1 285 ? -2.717 -5.855 3.022 1.00 79.75 285 PRO A C 1
ATOM 2116 O O . PRO A 1 285 ? -3.732 -5.254 3.362 1.00 79.75 285 PRO A O 1
ATOM 2119 N N . LEU A 1 286 ? -2.271 -5.857 1.762 1.00 74.06 286 LEU A N 1
ATOM 2120 C CA . LEU A 1 286 ? -2.861 -5.066 0.668 1.00 74.06 286 LEU A CA 1
ATOM 2121 C C . LEU A 1 286 ? -4.028 -5.767 -0.046 1.00 74.06 286 LEU A C 1
ATOM 2123 O O . LEU A 1 286 ? -4.804 -5.114 -0.734 1.00 74.06 286 LEU A O 1
ATOM 2127 N N . ASP A 1 287 ? -4.140 -7.087 0.094 1.00 78.06 287 ASP A N 1
ATOM 2128 C CA . ASP A 1 287 ? -5.120 -7.951 -0.579 1.00 78.06 287 ASP A CA 1
ATOM 2129 C C . ASP A 1 287 ? -6.316 -8.315 0.315 1.00 78.06 287 ASP A C 1
ATOM 2131 O O . ASP A 1 287 ? -7.119 -9.183 -0.031 1.00 78.06 287 ASP A O 1
ATOM 2135 N N . LYS A 1 288 ? -6.421 -7.693 1.494 1.00 90.25 288 LYS A N 1
ATOM 2136 C CA . LYS A 1 288 ? -7.448 -8.001 2.491 1.00 90.25 288 LYS A CA 1
ATOM 2137 C C . LYS A 1 288 ? -8.314 -6.787 2.795 1.00 90.25 288 LYS A C 1
ATOM 2139 O O . LYS A 1 288 ? -7.795 -5.669 2.847 1.00 90.25 288 LYS A O 1
ATOM 2144 N N . PRO A 1 289 ? -9.605 -6.996 3.095 1.00 97.69 289 PRO A N 1
ATOM 2145 C CA . PRO A 1 289 ? -10.414 -5.960 3.703 1.00 97.69 289 PRO A CA 1
ATOM 2146 C C . PRO A 1 289 ? -9.817 -5.536 5.039 1.00 97.69 289 PRO A C 1
ATOM 2148 O O . PRO A 1 289 ? -9.427 -6.364 5.869 1.00 97.69 289 PRO A O 1
ATOM 2151 N N . ILE A 1 290 ? -9.757 -4.229 5.242 1.00 98.50 290 ILE A N 1
ATOM 2152 C CA . ILE A 1 290 ? -9.222 -3.623 6.453 1.00 98.50 290 ILE A CA 1
ATOM 2153 C C . ILE A 1 290 ? -10.358 -2.953 7.218 1.00 98.50 290 ILE A C 1
ATOM 2155 O O . ILE A 1 290 ? -11.254 -2.345 6.630 1.00 98.50 290 ILE A O 1
ATOM 2159 N N . ILE A 1 291 ? -10.298 -3.040 8.542 1.00 98.75 291 ILE A N 1
ATOM 2160 C CA . ILE A 1 291 ? -11.193 -2.330 9.449 1.00 98.75 291 ILE A CA 1
ATOM 2161 C C . ILE A 1 291 ? -10.360 -1.360 10.281 1.00 98.75 291 ILE A C 1
ATOM 2163 O O . ILE A 1 291 ? -9.360 -1.747 10.890 1.00 98.75 291 ILE A O 1
ATOM 2167 N N . LEU A 1 292 ? -10.784 -0.097 10.304 1.00 98.75 292 LEU A N 1
ATOM 2168 C CA . LEU A 1 292 ? -10.326 0.899 11.266 1.00 98.75 292 LEU A CA 1
ATOM 2169 C C . LEU A 1 292 ? -11.361 0.998 12.373 1.00 98.75 292 LEU A C 1
ATOM 2171 O O . LEU A 1 292 ? -12.524 1.275 12.095 1.00 98.75 292 LEU A O 1
ATOM 2175 N N . ARG A 1 293 ? -10.919 0.862 13.618 1.00 98.56 293 ARG A N 1
ATOM 2176 C CA . ARG A 1 293 ? -11.709 1.199 14.796 1.00 98.56 293 ARG A CA 1
ATOM 2177 C C . ARG A 1 293 ? -11.039 2.314 15.585 1.00 98.56 293 ARG A C 1
ATOM 2179 O O . ARG A 1 293 ? -9.849 2.220 15.877 1.00 98.56 293 ARG A O 1
ATOM 2186 N N . LEU A 1 294 ? -11.801 3.345 15.910 1.00 98.75 294 LEU A N 1
ATOM 2187 C CA . LEU A 1 294 ? -11.411 4.474 16.748 1.00 98.75 294 LEU A CA 1
ATOM 2188 C C . LEU A 1 294 ? -12.284 4.453 17.999 1.00 98.75 294 LEU A C 1
ATOM 2190 O O . LEU A 1 294 ? -13.496 4.324 17.858 1.00 98.75 294 LEU A O 1
ATOM 2194 N N . ASP A 1 295 ? -11.690 4.570 19.182 1.00 98.31 295 ASP A N 1
ATOM 2195 C CA . ASP A 1 295 ? -12.386 4.452 20.472 1.00 98.31 295 ASP A CA 1
ATOM 2196 C C . ASP A 1 295 ? -11.958 5.595 21.406 1.00 98.31 295 ASP A C 1
ATOM 2198 O O . ASP A 1 295 ? -10.776 5.949 21.479 1.00 98.31 295 ASP A O 1
ATOM 2202 N N . GLY A 1 296 ? -12.919 6.225 22.077 1.00 97.56 296 GLY A N 1
ATOM 2203 C CA . GLY A 1 296 ? -12.681 7.376 22.936 1.00 97.56 296 GLY A CA 1
ATOM 2204 C C . GLY A 1 296 ? -11.902 7.023 24.207 1.00 97.56 296 GLY A C 1
ATOM 2205 O O . GLY A 1 296 ? -12.389 6.331 25.101 1.00 97.56 296 GLY A O 1
ATOM 2206 N N . HIS A 1 297 ? -10.699 7.576 24.382 1.00 96.56 297 HIS A N 1
ATOM 2207 C CA . HIS A 1 297 ? -9.906 7.279 25.573 1.00 96.56 297 HIS A CA 1
ATOM 2208 C C . HIS A 1 297 ? -10.442 8.015 26.809 1.00 96.56 297 HIS A C 1
ATOM 2210 O O . HIS A 1 297 ? -10.479 9.244 26.867 1.00 96.56 297 HIS A O 1
ATOM 2216 N N . GLY A 1 298 ? -10.850 7.257 27.832 1.00 93.81 298 GLY A N 1
ATOM 2217 C CA . GLY A 1 298 ? -11.363 7.826 29.081 1.00 93.81 298 GLY A CA 1
ATOM 2218 C C . GLY A 1 298 ? -12.708 8.545 28.921 1.00 93.81 298 GLY A C 1
ATOM 2219 O O . GLY A 1 298 ? -13.052 9.401 29.744 1.00 93.81 298 GLY A O 1
ATOM 2220 N N . PHE A 1 299 ? -13.486 8.199 27.891 1.00 94.12 299 PHE A N 1
ATOM 2221 C CA . PHE A 1 299 ? -14.710 8.918 27.548 1.00 94.12 299 PHE A CA 1
ATOM 2222 C C . PHE A 1 299 ? -15.789 8.860 28.629 1.00 94.12 299 PHE A C 1
ATOM 2224 O O . PHE A 1 299 ? -16.574 9.793 28.747 1.00 94.12 299 PHE A O 1
ATOM 2231 N N . SER A 1 300 ? -15.800 7.855 29.509 1.00 91.19 300 SER A N 1
ATOM 2232 C CA . SER A 1 300 ? -16.707 7.848 30.669 1.00 91.19 300 SER A CA 1
ATOM 2233 C C . SER A 1 300 ? -16.482 9.039 31.613 1.00 91.19 300 SER A C 1
ATOM 2235 O O . SER A 1 300 ? -17.439 9.575 32.173 1.00 91.19 300 SER A O 1
ATOM 2237 N N . ARG A 1 301 ? -15.228 9.488 31.771 1.00 91.50 301 ARG A N 1
ATOM 2238 C CA . ARG A 1 301 ? -14.873 10.679 32.554 1.00 91.50 301 ARG A CA 1
ATOM 2239 C C . ARG A 1 301 ? -15.187 11.949 31.773 1.00 91.50 301 ARG A C 1
ATOM 2241 O O . ARG A 1 301 ? -15.824 12.841 32.325 1.00 91.50 301 ARG A O 1
ATOM 2248 N N . PHE A 1 302 ? -14.800 11.999 30.501 1.00 93.19 302 PHE A N 1
ATOM 2249 C CA . PHE A 1 302 ? -15.086 13.128 29.613 1.00 93.19 302 PHE A CA 1
ATOM 2250 C C . PHE A 1 302 ? -16.594 13.426 29.531 1.00 93.19 302 PHE A C 1
ATOM 2252 O O . PHE A 1 302 ? -17.038 14.538 29.802 1.00 93.19 302 PHE A O 1
ATOM 2259 N N . THR A 1 303 ? -17.405 12.402 29.264 1.00 92.69 303 THR A N 1
ATOM 2260 C CA . THR A 1 303 ? -18.866 12.515 29.127 1.00 92.69 303 THR A CA 1
ATOM 2261 C C . THR A 1 303 ? -19.599 12.688 30.460 1.00 92.69 303 THR A C 1
ATOM 2263 O O . THR A 1 303 ? -20.794 12.970 30.478 1.00 92.69 303 THR A O 1
ATOM 2266 N N . SER A 1 304 ? -18.913 12.581 31.605 1.00 92.31 304 SER A N 1
ATOM 2267 C CA . SER A 1 304 ? -19.548 12.706 32.925 1.00 92.31 304 SER A CA 1
ATOM 2268 C C . SER A 1 304 ? -20.168 14.086 33.187 1.00 92.31 304 SER A C 1
ATOM 2270 O O . SER A 1 304 ? -21.076 14.190 34.019 1.00 92.31 304 SER A O 1
ATOM 2272 N N . HIS A 1 305 ? -19.702 15.096 32.448 1.00 91.56 305 HIS A N 1
ATOM 2273 C CA . HIS A 1 305 ? -20.154 16.484 32.466 1.00 91.56 305 HIS A CA 1
ATOM 2274 C C . HIS A 1 305 ? -21.402 16.734 31.603 1.00 91.56 305 HIS A C 1
ATOM 2276 O O . HIS A 1 305 ? -22.048 17.770 31.741 1.00 91.56 305 HIS A O 1
ATOM 2282 N N . PHE A 1 306 ? -21.753 15.791 30.732 1.00 93.62 306 PHE A N 1
ATOM 2283 C CA . PHE A 1 306 ? -22.809 15.924 29.733 1.00 93.62 306 PHE A CA 1
ATOM 2284 C C . PHE A 1 306 ? -24.125 15.293 30.206 1.00 93.62 306 PHE A C 1
ATOM 2286 O O . PHE A 1 306 ? -24.221 14.744 31.315 1.00 93.62 306 PHE A O 1
ATOM 2293 N N . ALA A 1 307 ? -25.163 15.391 29.372 1.00 93.12 307 ALA A N 1
ATOM 2294 C CA . ALA A 1 307 ? -26.446 14.763 29.646 1.00 93.12 307 ALA A CA 1
ATOM 2295 C C . ALA A 1 307 ? -26.293 13.241 29.801 1.00 93.12 307 ALA A C 1
ATOM 2297 O O . ALA A 1 307 ? -25.539 12.585 29.084 1.00 93.12 307 ALA A O 1
ATOM 2298 N N . ARG A 1 308 ? -27.024 12.672 30.764 1.00 91.75 308 ARG A N 1
ATOM 2299 C CA . ARG A 1 308 ? -27.080 11.225 30.999 1.00 91.75 308 ARG A CA 1
ATOM 2300 C C . ARG A 1 308 ? -28.495 10.711 30.737 1.00 91.75 308 ARG A C 1
ATOM 2302 O O . ARG A 1 308 ? -29.442 11.420 31.066 1.00 91.75 308 ARG A O 1
ATOM 2309 N N . PRO A 1 309 ? -28.652 9.469 30.253 1.00 91.56 309 PRO A N 1
ATOM 2310 C CA . PRO A 1 309 ? -27.584 8.544 29.858 1.00 91.56 309 PRO A CA 1
ATOM 2311 C C . PRO A 1 309 ? -27.004 8.832 28.465 1.00 91.56 309 PRO A C 1
ATOM 2313 O O . PRO A 1 309 ? -25.970 8.263 28.129 1.00 91.56 309 PRO A O 1
ATOM 2316 N N . PHE A 1 310 ? -27.632 9.723 27.692 1.00 93.81 310 PHE A N 1
ATOM 2317 C CA . PHE A 1 310 ? -27.228 10.067 26.332 1.00 93.81 310 PHE A CA 1
ATOM 2318 C C . PHE A 1 310 ? -27.248 11.587 26.129 1.00 93.81 310 PHE A C 1
ATOM 2320 O O . PHE A 1 310 ? -28.144 12.262 26.634 1.00 93.81 310 PHE A O 1
ATOM 2327 N N . ASP A 1 311 ? -26.288 12.104 25.363 1.00 94.81 311 ASP A N 1
ATOM 2328 C CA . ASP A 1 311 ? -26.212 13.511 24.966 1.00 94.81 311 ASP A CA 1
ATOM 2329 C C . ASP A 1 311 ? -26.170 13.602 23.435 1.00 94.81 311 ASP A C 1
ATOM 2331 O O . ASP A 1 311 ? -25.257 13.083 22.786 1.00 94.81 311 ASP A O 1
ATOM 2335 N N . GLU A 1 312 ? -27.176 14.250 22.854 1.00 95.50 312 GLU A N 1
ATOM 2336 C CA . GLU A 1 312 ? -27.350 14.359 21.403 1.00 95.50 312 GLU A CA 1
ATOM 2337 C C . GLU A 1 312 ? -26.221 15.151 20.728 1.00 95.50 312 GLU A C 1
ATOM 2339 O O . GLU A 1 312 ? -25.917 14.937 19.554 1.00 95.50 312 GLU A O 1
ATOM 2344 N N . ARG A 1 313 ? -25.543 16.041 21.458 1.00 95.75 313 ARG A N 1
ATOM 2345 C CA . ARG A 1 313 ? -24.475 16.882 20.898 1.00 95.75 313 ARG A CA 1
ATOM 2346 C C . ARG A 1 313 ? -23.195 16.085 20.728 1.00 95.75 313 ARG A C 1
ATOM 2348 O O . ARG A 1 313 ? -22.530 16.218 19.704 1.00 95.75 313 ARG A O 1
ATOM 2355 N N . ILE A 1 314 ? -22.892 15.199 21.683 1.00 96.06 314 ILE A N 1
ATOM 2356 C CA . ILE A 1 314 ? -21.815 14.210 21.532 1.00 96.06 314 ILE A CA 1
ATOM 2357 C C . ILE A 1 314 ? -22.135 13.293 20.353 1.00 96.06 314 ILE A C 1
ATOM 2359 O O . ILE A 1 314 ? -21.285 13.081 19.492 1.00 96.06 314 ILE A O 1
ATOM 2363 N N . HIS A 1 315 ? -23.371 12.802 20.276 1.00 96.62 315 HIS A N 1
ATOM 2364 C CA . HIS A 1 315 ? -23.808 11.947 19.180 1.00 96.62 315 HIS A CA 1
ATOM 2365 C C . HIS A 1 315 ? -23.650 12.620 17.802 1.00 96.62 315 HIS A C 1
ATOM 2367 O O . HIS A 1 315 ? -23.021 12.065 16.897 1.00 96.62 315 HIS A O 1
ATOM 2373 N N . SER A 1 316 ? -24.138 13.852 17.666 1.00 97.69 316 SER A N 1
ATOM 2374 C CA . SER A 1 316 ? -24.029 14.648 16.440 1.00 97.69 316 SER A CA 1
ATOM 2375 C C . SER A 1 316 ? -22.568 14.926 16.074 1.00 97.69 316 SER A C 1
ATOM 2377 O O . SER A 1 316 ? -22.181 14.813 14.908 1.00 97.69 316 SER A O 1
ATOM 2379 N N . ALA A 1 317 ? -21.720 15.211 17.070 1.00 98.12 317 ALA A N 1
ATOM 2380 C CA . ALA A 1 317 ? -20.285 15.383 16.870 1.00 98.12 317 ALA A CA 1
ATOM 2381 C C . ALA A 1 317 ? -19.613 14.097 16.362 1.00 98.12 317 ALA A C 1
ATOM 2383 O O . ALA A 1 317 ? -18.768 14.170 15.468 1.00 98.12 317 ALA A O 1
ATOM 2384 N N . MET A 1 318 ? -20.007 12.922 16.860 1.00 98.44 318 MET A N 1
ATOM 2385 C CA . MET A 1 318 ? -19.496 11.629 16.388 1.00 98.44 318 MET A CA 1
ATOM 2386 C C . MET A 1 318 ? -19.901 11.339 14.937 1.00 98.44 318 MET A C 1
ATOM 2388 O O . MET A 1 318 ? -19.051 10.945 14.138 1.00 98.44 318 MET A O 1
ATOM 2392 N N . ILE A 1 319 ? -21.150 11.617 14.543 1.00 98.50 319 ILE A N 1
ATOM 2393 C CA . ILE A 1 319 ? -21.602 11.486 13.142 1.00 98.50 319 ILE A CA 1
ATOM 2394 C C . ILE A 1 319 ? -20.812 12.417 12.215 1.00 98.50 319 ILE A C 1
ATOM 2396 O O . ILE A 1 319 ? -20.322 11.994 11.160 1.00 98.50 319 ILE A O 1
ATOM 2400 N N . ALA A 1 320 ? -20.668 13.687 12.600 1.00 98.62 320 ALA A N 1
ATOM 2401 C CA . ALA A 1 320 ? -19.921 14.669 11.820 1.00 98.62 320 ALA A CA 1
ATOM 2402 C C . ALA A 1 320 ? -18.434 14.286 11.712 1.00 98.62 320 ALA A C 1
ATOM 2404 O O . ALA A 1 320 ? -17.824 14.426 10.650 1.00 98.62 320 ALA A O 1
ATOM 2405 N N . THR A 1 321 ? -17.862 13.722 12.778 1.00 98.81 321 THR A N 1
ATOM 2406 C CA . THR A 1 321 ? -16.487 13.202 12.798 1.00 98.81 321 THR A CA 1
ATOM 2407 C C . THR A 1 321 ? -16.332 11.994 11.883 1.00 98.81 321 THR A C 1
ATOM 2409 O O . THR A 1 321 ? -15.401 11.955 11.082 1.00 98.81 321 THR A O 1
ATOM 2412 N N . CYS A 1 322 ? -17.269 11.044 11.930 1.00 98.69 322 CYS A N 1
ATOM 2413 C CA . CYS A 1 322 ? -17.310 9.890 11.031 1.00 98.69 322 CYS A CA 1
ATOM 2414 C C . CYS A 1 322 ? -17.388 10.337 9.560 1.00 98.69 322 CYS A C 1
ATOM 2416 O O . CYS A 1 322 ? -16.662 9.832 8.704 1.00 98.69 322 CYS A O 1
ATOM 2418 N N . THR A 1 323 ? -18.181 11.374 9.278 1.00 98.44 323 THR A N 1
ATOM 2419 C CA . THR A 1 323 ? -18.249 12.003 7.951 1.00 98.44 323 THR A CA 1
ATOM 2420 C C . THR A 1 323 ? -16.908 12.613 7.529 1.00 98.44 323 THR A C 1
ATOM 2422 O O . THR A 1 323 ? -16.449 12.366 6.412 1.00 98.44 323 THR A O 1
ATOM 2425 N N . SER A 1 324 ? -16.243 13.370 8.410 1.00 98.56 324 SER A N 1
ATOM 2426 C CA . SER A 1 324 ? -14.899 13.903 8.144 1.00 98.56 324 SER A CA 1
ATOM 2427 C C . SER A 1 324 ? -13.889 12.783 7.871 1.00 98.56 324 SER A C 1
ATOM 2429 O O . SER A 1 324 ? -13.080 12.900 6.953 1.00 98.56 324 SER A O 1
ATOM 2431 N N . LEU A 1 325 ? -13.945 11.684 8.628 1.00 98.50 325 LEU A N 1
ATOM 2432 C CA . LEU A 1 325 ? -13.056 10.534 8.459 1.00 98.50 325 LEU A CA 1
ATOM 2433 C C . LEU A 1 325 ? -13.284 9.811 7.128 1.00 98.50 325 LEU A C 1
ATOM 2435 O O . LEU A 1 325 ? -12.311 9.465 6.467 1.00 98.50 325 LEU A O 1
ATOM 2439 N N . LEU A 1 326 ? -14.533 9.644 6.681 1.00 97.31 326 LEU A N 1
ATOM 2440 C CA . LEU A 1 326 ? -14.813 9.134 5.335 1.00 97.31 326 LEU A CA 1
ATOM 2441 C C . LEU A 1 326 ? -14.230 10.060 4.261 1.00 97.31 326 LEU A C 1
ATOM 2443 O O . LEU A 1 326 ? -13.677 9.590 3.273 1.00 97.31 326 LEU A O 1
ATOM 2447 N N . ASN A 1 327 ? -14.291 11.377 4.429 1.00 95.56 327 ASN A N 1
ATOM 2448 C CA . ASN A 1 327 ? -13.659 12.283 3.465 1.00 95.56 327 ASN A CA 1
ATOM 2449 C C . ASN A 1 327 ? -12.126 12.180 3.484 1.00 95.56 327 ASN A C 1
ATOM 2451 O O . ASN A 1 327 ? -11.500 12.232 2.429 1.00 95.56 327 ASN A O 1
ATOM 2455 N N . PHE A 1 328 ? -11.533 11.992 4.664 1.00 96.81 328 PHE A N 1
ATOM 2456 C CA . PHE A 1 328 ? -10.095 11.780 4.827 1.00 96.81 328 PHE A CA 1
ATOM 2457 C C . PHE A 1 328 ? -9.625 10.435 4.244 1.00 96.81 328 PHE A C 1
ATOM 2459 O O . PHE A 1 328 ? -8.534 10.352 3.686 1.00 96.81 328 PHE A O 1
ATOM 2466 N N . PHE A 1 329 ? -10.471 9.405 4.313 1.00 96.69 329 PHE A N 1
ATOM 2467 C CA . PHE A 1 329 ? -10.226 8.063 3.791 1.00 96.69 329 PHE A CA 1
ATOM 2468 C C . PHE A 1 329 ? -11.165 7.727 2.618 1.00 96.69 329 PHE A C 1
ATOM 2470 O O . PHE A 1 329 ? -12.180 7.045 2.798 1.00 96.69 329 PHE A O 1
ATOM 2477 N N . PRO A 1 330 ? -10.833 8.140 1.380 1.00 92.62 330 PRO A N 1
ATOM 2478 C CA . PRO A 1 330 ? -11.718 7.969 0.224 1.00 92.62 330 PRO A CA 1
ATOM 2479 C C . PRO A 1 330 ? -11.974 6.503 -0.164 1.00 92.62 330 PRO A C 1
ATOM 2481 O O . PRO A 1 330 ? -12.954 6.240 -0.864 1.00 92.62 330 PRO A O 1
ATOM 2484 N N . GLN A 1 331 ? -11.120 5.575 0.285 1.00 95.31 331 GLN A N 1
ATOM 2485 C CA . GLN A 1 331 ? -11.264 4.132 0.061 1.00 95.31 331 GLN A CA 1
ATOM 2486 C C . GLN A 1 331 ? -12.183 3.438 1.074 1.00 95.31 331 GLN A C 1
ATOM 2488 O O . GLN A 1 331 ? -12.656 2.336 0.808 1.00 95.31 331 GLN A O 1
ATOM 2493 N N . ALA A 1 332 ? -12.473 4.071 2.217 1.00 97.62 332 ALA A N 1
ATOM 2494 C CA . ALA A 1 332 ? -13.481 3.553 3.131 1.00 97.62 332 ALA A CA 1
ATOM 2495 C C . ALA A 1 332 ? -14.870 3.707 2.500 1.00 97.62 332 ALA A C 1
ATOM 2497 O O . ALA A 1 332 ? -15.229 4.795 2.033 1.00 97.62 332 ALA A O 1
ATOM 2498 N N . THR A 1 333 ? -15.658 2.637 2.483 1.00 97.75 333 THR A N 1
ATOM 2499 C CA . THR A 1 333 ? -16.963 2.575 1.799 1.00 97.75 333 THR A CA 1
ATOM 2500 C C . THR A 1 333 ? -18.139 2.823 2.732 1.00 97.75 333 THR A C 1
ATOM 2502 O O . THR A 1 333 ? -19.172 3.338 2.296 1.00 97.75 333 THR A O 1
ATOM 2505 N N . VAL A 1 334 ? -17.989 2.478 4.008 1.00 98.25 334 VAL A N 1
ATOM 2506 C CA . VAL A 1 334 ? -18.994 2.673 5.053 1.00 98.25 334 VAL A CA 1
ATOM 2507 C C . VAL A 1 334 ? -18.309 3.001 6.373 1.00 98.25 334 VAL A C 1
ATOM 2509 O O . VAL A 1 334 ? -17.250 2.460 6.700 1.00 98.25 334 VAL A O 1
ATOM 2512 N N . GLY A 1 335 ? -18.925 3.915 7.113 1.00 98.25 335 GLY A N 1
ATOM 2513 C CA . GLY A 1 335 ? -18.627 4.197 8.502 1.00 98.25 335 GLY A CA 1
ATOM 2514 C C . GLY A 1 335 ? -19.810 3.834 9.390 1.00 98.25 335 GLY A C 1
ATOM 2515 O O . GLY A 1 335 ? -20.966 3.922 8.983 1.00 98.25 335 GLY A O 1
ATOM 2516 N N . TYR A 1 336 ? -19.520 3.440 10.617 1.00 98.44 336 TYR A N 1
ATOM 2517 C CA . TYR A 1 336 ? -20.502 3.195 11.659 1.00 98.44 336 TYR A CA 1
ATOM 2518 C C . TYR A 1 336 ? -20.029 3.845 12.945 1.00 98.44 336 TYR A C 1
ATOM 2520 O O . TYR A 1 336 ? -18.850 3.753 13.280 1.00 98.44 336 TYR A O 1
ATOM 2528 N N . THR A 1 337 ? -20.926 4.506 13.665 1.00 97.94 337 THR A N 1
ATOM 2529 C CA . THR A 1 337 ? -20.595 5.090 14.962 1.00 97.94 337 THR A CA 1
ATOM 2530 C C . THR A 1 337 ? -21.660 4.793 16.000 1.00 97.94 337 THR A C 1
ATOM 2532 O O . THR A 1 337 ? -22.858 4.850 15.719 1.00 97.94 337 THR A O 1
ATOM 2535 N N . GLN A 1 338 ? -21.206 4.471 17.207 1.00 95.12 338 GLN A N 1
ATOM 2536 C CA . GLN A 1 338 ? -22.045 4.291 18.380 1.00 95.12 338 GLN A CA 1
ATOM 2537 C C . GLN A 1 338 ? -21.250 4.669 19.627 1.00 95.12 338 GLN A C 1
ATOM 2539 O O . GLN A 1 338 ? -20.081 4.314 19.741 1.00 95.12 338 GLN A O 1
ATOM 2544 N N . SER A 1 339 ? -21.897 5.363 20.570 1.00 92.69 339 SER A N 1
ATOM 2545 C CA . SER A 1 339 ? -21.224 5.907 21.756 1.00 92.69 339 SER A CA 1
ATOM 2546 C C . SER A 1 339 ? -20.015 6.759 21.336 1.00 92.69 339 SER A C 1
ATOM 2548 O O . SER A 1 339 ? -20.173 7.755 20.635 1.00 92.69 339 SER A O 1
ATOM 2550 N N . ASP A 1 340 ? -18.827 6.345 21.741 1.00 95.69 340 ASP A N 1
ATOM 2551 C CA . ASP A 1 340 ? -17.516 6.942 21.552 1.00 95.69 340 ASP A CA 1
ATOM 2552 C C . ASP A 1 340 ? -16.658 6.162 20.541 1.00 95.69 340 ASP A C 1
ATOM 2554 O O . ASP A 1 340 ? -15.482 6.472 20.363 1.00 95.69 340 ASP A O 1
ATOM 2558 N N . GLU A 1 341 ? -17.246 5.182 19.844 1.00 97.56 341 GLU A N 1
ATOM 2559 C CA . GLU A 1 341 ? -16.572 4.356 18.842 1.00 97.56 341 GLU A CA 1
ATOM 2560 C C . GLU A 1 341 ? -16.959 4.772 17.408 1.00 97.56 341 GLU A C 1
ATOM 2562 O O . GLU A 1 341 ? -18.124 5.064 17.101 1.00 97.56 341 GLU A O 1
ATOM 2567 N N . ILE A 1 342 ? -15.978 4.765 16.500 1.00 98.69 342 ILE A N 1
ATOM 2568 C CA . ILE A 1 342 ? -16.168 4.852 15.045 1.00 98.69 342 ILE A CA 1
ATOM 2569 C C . ILE A 1 342 ? -15.477 3.656 14.392 1.00 98.69 342 ILE A C 1
ATOM 2571 O O . ILE A 1 342 ? -14.294 3.412 14.614 1.00 98.69 342 ILE A O 1
ATOM 2575 N N . THR A 1 343 ? -16.201 2.944 13.536 1.00 98.69 343 THR A N 1
ATOM 2576 C CA . THR A 1 343 ? -15.681 1.868 12.690 1.00 98.69 343 THR A CA 1
ATOM 2577 C C . THR A 1 343 ? -15.757 2.289 11.225 1.00 98.69 343 THR A C 1
ATOM 2579 O O . THR A 1 343 ? -16.831 2.660 10.763 1.00 98.69 343 THR A O 1
ATOM 2582 N N . LEU A 1 344 ? -14.651 2.212 10.482 1.00 98.75 344 LEU A N 1
ATOM 2583 C CA . LEU A 1 344 ? -14.629 2.339 9.021 1.00 98.75 344 LEU A CA 1
ATOM 2584 C C . LEU A 1 344 ? -14.198 1.023 8.377 1.00 98.75 344 LEU A C 1
ATOM 2586 O O . LEU A 1 344 ? -13.283 0.361 8.872 1.00 98.75 344 LEU A O 1
ATOM 2590 N N . ILE A 1 345 ? -14.808 0.686 7.241 1.00 98.62 345 ILE A N 1
ATOM 2591 C CA . ILE A 1 345 ? -14.472 -0.516 6.471 1.00 98.62 345 ILE A CA 1
ATOM 2592 C C . ILE A 1 345 ? -13.863 -0.132 5.124 1.00 98.62 345 ILE A C 1
ATOM 2594 O O . ILE A 1 345 ? -14.385 0.729 4.414 1.00 98.62 345 ILE A O 1
ATOM 2598 N N . PHE A 1 346 ? -12.773 -0.815 4.778 1.00 98.19 346 PHE A N 1
ATOM 2599 C CA . PHE A 1 346 ? -11.995 -0.658 3.555 1.00 98.19 346 PHE A CA 1
ATOM 2600 C C . PHE A 1 346 ? -11.959 -1.995 2.797 1.00 98.19 346 PHE A C 1
ATOM 2602 O O . PHE A 1 346 ? -11.055 -2.800 3.029 1.00 98.19 346 PHE A O 1
ATOM 2609 N N . PRO A 1 347 ? -12.922 -2.272 1.901 1.00 96.69 347 PRO A N 1
ATOM 2610 C CA . PRO A 1 347 ? -13.040 -3.579 1.248 1.00 96.69 347 PRO A CA 1
ATOM 2611 C C . PRO A 1 347 ? -11.809 -3.981 0.428 1.00 96.69 347 PRO A C 1
ATOM 2613 O O . PRO A 1 347 ? -11.462 -5.154 0.388 1.00 96.69 347 PRO A O 1
ATOM 2616 N N . GLY A 1 348 ? -11.140 -3.009 -0.199 1.00 92.75 348 GLY A N 1
ATOM 2617 C CA . GLY A 1 348 ? -9.939 -3.213 -1.021 1.00 92.75 348 GLY A CA 1
ATOM 2618 C C . GLY A 1 348 ? -8.640 -2.710 -0.382 1.00 92.75 348 GLY A C 1
ATOM 2619 O O . GLY A 1 348 ? -7.705 -2.376 -1.110 1.00 92.75 348 GLY A O 1
ATOM 2620 N N . GLY A 1 349 ? -8.602 -2.575 0.948 1.00 93.25 349 GLY A N 1
ATOM 2621 C CA . GLY A 1 349 ? -7.467 -2.001 1.680 1.00 93.25 349 GLY A CA 1
ATOM 2622 C C . GLY A 1 349 ? -7.499 -0.470 1.802 1.00 93.25 349 GLY A C 1
ATOM 2623 O O . GLY A 1 349 ? -8.331 0.209 1.198 1.00 93.25 349 GLY A O 1
ATOM 2624 N N . VAL A 1 350 ? -6.605 0.091 2.627 1.00 91.31 350 VAL A N 1
ATOM 2625 C CA . VAL A 1 350 ? -6.585 1.538 2.938 1.00 91.31 350 VAL A CA 1
ATOM 2626 C C . VAL A 1 350 ? -5.976 2.360 1.796 1.00 91.31 350 VAL A C 1
ATOM 2628 O O . VAL A 1 350 ? -6.409 3.485 1.532 1.00 91.31 350 VAL A O 1
ATOM 2631 N N . GLN A 1 351 ? -4.974 1.798 1.116 1.00 85.75 351 GLN A N 1
ATOM 2632 C CA . GLN A 1 351 ? -4.231 2.360 -0.018 1.00 85.75 351 GLN A CA 1
ATOM 2633 C C . GLN A 1 351 ? -3.656 3.752 0.271 1.00 85.75 351 GLN A C 1
ATOM 2635 O O . GLN A 1 351 ? -3.590 4.621 -0.597 1.00 85.75 351 GLN A O 1
ATOM 2640 N N . SER A 1 352 ? -3.266 3.986 1.524 1.00 80.38 352 SER A N 1
ATOM 2641 C CA . SER A 1 352 ? -2.737 5.264 2.002 1.00 80.38 352 SER A CA 1
ATOM 2642 C C . SER A 1 352 ? -1.576 5.026 2.958 1.00 80.38 352 SER A C 1
ATOM 2644 O O . SER A 1 352 ? -1.503 4.005 3.638 1.00 80.38 352 SER A O 1
ATOM 2646 N N . PHE A 1 353 ? -0.657 5.992 3.035 1.00 79.06 353 PHE A N 1
ATOM 2647 C CA . PHE A 1 353 ? 0.444 5.985 4.008 1.00 79.06 353 PHE A CA 1
ATOM 2648 C C . PHE A 1 353 ? 1.323 4.715 3.990 1.00 79.06 353 PHE A C 1
ATOM 2650 O O . PHE A 1 353 ? 1.937 4.378 5.005 1.00 79.06 353 PHE A O 1
ATOM 2657 N N . ASN A 1 354 ? 1.415 4.044 2.836 1.00 76.88 354 ASN A N 1
ATOM 2658 C CA . ASN A 1 354 ? 2.142 2.784 2.631 1.00 76.88 354 ASN A CA 1
ATOM 2659 C C . ASN A 1 354 ? 1.720 1.663 3.602 1.00 76.88 354 ASN A C 1
ATOM 2661 O O . ASN A 1 354 ? 2.560 0.861 3.997 1.00 76.88 354 ASN A O 1
ATOM 2665 N N . GLU A 1 355 ? 0.455 1.642 4.039 1.00 84.19 355 GLU A N 1
ATOM 2666 C CA . GLU A 1 355 ? -0.099 0.638 4.966 1.00 84.19 355 GLU A CA 1
ATOM 2667 C C . GLU A 1 355 ? 0.590 0.534 6.338 1.00 84.19 355 GLU A C 1
ATOM 2669 O O . GLU A 1 355 ? 0.387 -0.433 7.074 1.00 84.19 355 GLU A O 1
ATOM 2674 N N . ARG A 1 356 ? 1.404 1.526 6.717 1.00 85.56 356 ARG A N 1
ATOM 2675 C CA . ARG A 1 356 ? 2.132 1.535 7.994 1.00 85.56 356 ARG A CA 1
ATOM 2676 C C . ARG A 1 356 ? 1.161 1.754 9.150 1.00 85.56 356 ARG A C 1
ATOM 2678 O O . ARG A 1 356 ? 0.680 2.871 9.344 1.00 85.56 356 ARG A O 1
ATOM 2685 N N . VAL A 1 357 ? 0.919 0.720 9.953 1.00 92.25 357 VAL A N 1
ATOM 2686 C CA . VAL A 1 357 ? -0.041 0.715 11.069 1.00 92.25 357 VAL A CA 1
ATOM 2687 C C . VAL A 1 357 ? 0.228 1.861 12.037 1.00 92.25 357 VAL A C 1
ATOM 2689 O O . VAL A 1 357 ? -0.699 2.576 12.394 1.00 92.25 357 VAL A O 1
ATOM 2692 N N . GLN A 1 358 ? 1.484 2.112 12.416 1.00 90.12 358 GLN A N 1
ATOM 2693 C CA . GLN A 1 358 ? 1.817 3.199 13.343 1.00 90.12 358 GLN A CA 1
ATOM 2694 C C . GLN A 1 358 ? 1.393 4.571 12.795 1.00 90.12 358 GLN A C 1
ATOM 2696 O O . GLN A 1 358 ? 0.820 5.390 13.519 1.00 90.12 358 GLN A O 1
ATOM 2701 N N . LYS A 1 359 ? 1.638 4.820 11.503 1.00 91.38 359 LYS A N 1
ATOM 2702 C CA . LYS A 1 359 ? 1.272 6.074 10.832 1.00 91.38 359 LYS A CA 1
ATOM 2703 C C . LYS A 1 359 ? -0.238 6.180 10.642 1.00 91.38 359 LYS A C 1
ATOM 2705 O O . LYS A 1 359 ? -0.815 7.227 10.914 1.00 91.38 359 LYS A O 1
ATOM 2710 N N . LEU A 1 360 ? -0.874 5.089 10.230 1.00 95.75 360 LEU A N 1
ATOM 2711 C CA . LEU A 1 360 ? -2.319 4.996 10.078 1.00 95.75 360 LEU A CA 1
ATOM 2712 C C . LEU A 1 360 ? -3.041 5.245 11.404 1.00 95.75 360 LEU A C 1
ATOM 2714 O O . LEU A 1 360 ? -3.897 6.124 11.467 1.00 95.75 360 LEU A O 1
ATOM 2718 N N . CYS A 1 361 ? -2.662 4.546 12.474 1.00 97.12 361 CYS A N 1
ATOM 2719 C CA . CYS A 1 361 ? -3.243 4.716 13.802 1.00 97.12 361 CYS A CA 1
ATOM 2720 C C . CYS A 1 361 ? -3.032 6.139 14.335 1.00 97.12 361 CYS A C 1
ATOM 2722 O O . CYS A 1 361 ? -4.001 6.793 14.709 1.00 97.12 361 CYS A O 1
ATOM 2724 N N . SER A 1 362 ? -1.794 6.648 14.327 1.00 96.69 362 SER A N 1
ATOM 2725 C CA . SER A 1 362 ? -1.493 7.983 14.870 1.00 96.69 362 SER A CA 1
ATOM 2726 C C . SER A 1 362 ? -2.216 9.108 14.124 1.00 96.69 362 SER A C 1
ATOM 2728 O O . SER A 1 362 ? -2.812 9.977 14.761 1.00 96.69 362 SER A O 1
ATOM 2730 N N . LEU A 1 363 ? -2.227 9.082 12.786 1.00 97.62 363 LEU A N 1
ATOM 2731 C CA . LEU A 1 363 ? -2.920 10.097 11.992 1.00 97.62 363 LEU A CA 1
ATOM 2732 C C . LEU A 1 363 ? -4.441 9.982 12.112 1.00 97.62 363 LEU A C 1
ATOM 2734 O O . LEU A 1 363 ? -5.105 11.009 12.214 1.00 97.62 363 LEU A O 1
ATOM 2738 N N . SER A 1 364 ? -4.994 8.765 12.152 1.00 98.19 364 SER A N 1
ATOM 2739 C CA . SER A 1 364 ? -6.445 8.566 12.288 1.00 98.19 364 SER A CA 1
ATOM 2740 C C . SER A 1 364 ? -6.951 9.015 13.656 1.00 98.19 364 SER A C 1
ATOM 2742 O O . SER A 1 364 ? -7.930 9.752 13.719 1.00 98.19 364 SER A O 1
ATOM 2744 N N . ALA A 1 365 ? -6.266 8.633 14.739 1.00 98.56 365 ALA A N 1
ATOM 2745 C CA . ALA A 1 365 ? -6.597 9.058 16.099 1.00 98.56 365 ALA A CA 1
ATOM 2746 C C . ALA A 1 365 ? -6.500 10.582 16.256 1.00 98.56 365 ALA A C 1
ATOM 2748 O O . ALA A 1 365 ? -7.424 11.216 16.766 1.00 98.56 365 ALA A O 1
ATOM 2749 N N . SER A 1 366 ? -5.405 11.176 15.765 1.00 98.44 366 SER A N 1
ATOM 2750 C CA . SER A 1 366 ? -5.188 12.625 15.807 1.00 98.44 366 SER A CA 1
ATOM 2751 C C . SER A 1 366 ? -6.258 13.379 15.016 1.00 98.44 366 SER A C 1
ATOM 2753 O O . SER A 1 366 ? -6.903 14.288 15.540 1.00 98.44 366 SER A O 1
ATOM 2755 N N . TYR A 1 367 ? -6.523 12.958 13.777 1.00 98.62 367 TYR A N 1
ATOM 2756 C CA . TYR A 1 367 ? -7.549 13.575 12.944 1.00 98.62 367 TYR A CA 1
ATOM 2757 C C . TYR A 1 367 ? -8.950 13.415 13.551 1.00 98.62 367 TYR A C 1
ATOM 2759 O O . TYR A 1 367 ? -9.707 14.385 13.584 1.00 98.62 367 TYR A O 1
ATOM 2767 N N . CYS A 1 368 ? -9.278 12.238 14.096 1.00 98.69 368 CYS A N 1
ATOM 2768 C CA . CYS A 1 368 ? -10.532 11.987 14.810 1.00 98.69 368 CYS A CA 1
ATOM 2769 C C . CYS A 1 368 ? -10.700 12.937 16.002 1.00 98.69 368 CYS A C 1
ATOM 2771 O O . CYS A 1 368 ? -11.725 13.603 16.103 1.00 98.69 368 CYS A O 1
ATOM 2773 N N . ALA A 1 369 ? -9.677 13.078 16.852 1.00 98.44 369 ALA A N 1
ATOM 2774 C CA . ALA A 1 369 ? -9.698 13.987 17.997 1.00 98.44 369 ALA A CA 1
ATOM 2775 C C . ALA A 1 369 ? -9.912 15.449 17.575 1.00 98.44 369 ALA A C 1
ATOM 2777 O O . ALA A 1 369 ? -10.778 16.136 18.119 1.00 98.44 369 ALA A O 1
ATOM 2778 N N . VAL A 1 370 ? -9.165 15.923 16.572 1.00 98.44 370 VAL A N 1
ATOM 2779 C CA . VAL A 1 370 ? -9.285 17.299 16.065 1.00 98.44 370 VAL A CA 1
ATOM 2780 C C . VAL A 1 370 ? -10.688 17.566 15.518 1.00 98.44 370 VAL A C 1
ATOM 2782 O O . VAL A 1 370 ? -11.298 18.584 15.849 1.00 98.44 370 VAL A O 1
ATOM 2785 N N . GLN A 1 371 ? -11.220 16.657 14.696 1.00 98.69 371 GLN A N 1
ATOM 2786 C CA . GLN A 1 371 ? -12.554 16.810 14.112 1.00 98.69 371 GLN A CA 1
ATOM 2787 C C . GLN A 1 371 ? -13.649 16.711 15.176 1.00 98.69 371 GLN A C 1
ATOM 2789 O O . GLN A 1 371 ? -14.539 17.557 15.191 1.00 98.69 371 GLN A O 1
ATOM 2794 N N . PHE A 1 372 ? -13.557 15.755 16.101 1.00 98.62 372 PHE A N 1
ATOM 2795 C CA . PHE A 1 372 ? -14.535 15.590 17.172 1.00 98.62 372 PHE A CA 1
ATOM 2796 C C . PHE A 1 372 ? -14.626 16.823 18.059 1.00 98.62 372 PHE A C 1
ATOM 2798 O O . PHE A 1 372 ? -15.718 17.351 18.242 1.00 98.62 372 PHE A O 1
ATOM 2805 N N . ASN A 1 373 ? -13.498 17.338 18.556 1.00 97.88 373 ASN A N 1
ATOM 2806 C CA . ASN A 1 373 ? -13.523 18.532 19.400 1.00 97.88 373 ASN A CA 1
ATOM 2807 C C . ASN A 1 373 ? -14.051 19.754 18.637 1.00 97.88 373 ASN A C 1
ATOM 2809 O O . ASN A 1 373 ? -14.836 20.521 19.188 1.00 97.88 373 ASN A O 1
ATOM 2813 N N . LYS A 1 374 ? -13.681 19.918 17.358 1.00 98.06 374 LYS A N 1
ATOM 2814 C CA . LYS A 1 374 ? -14.227 20.984 16.505 1.00 98.06 374 LYS A CA 1
ATOM 2815 C C . LYS A 1 374 ? -15.750 20.881 16.380 1.00 98.06 374 LYS A C 1
ATOM 2817 O O . LYS A 1 374 ? -16.447 21.879 16.562 1.00 98.06 374 LYS A O 1
ATOM 2822 N N . HIS A 1 375 ? -16.260 19.696 16.054 1.00 98.25 375 HIS A N 1
ATOM 2823 C CA . HIS A 1 375 ? -17.691 19.466 15.861 1.00 98.25 375 HIS A CA 1
ATOM 2824 C C . HIS A 1 375 ? -18.462 19.580 17.175 1.00 98.25 375 HIS A C 1
ATOM 2826 O O . HIS A 1 375 ? -19.522 20.193 17.201 1.00 98.25 375 HIS A O 1
ATOM 2832 N N . LEU A 1 376 ? -17.912 19.082 18.281 1.00 96.94 376 LEU A N 1
ATOM 2833 C CA . LEU A 1 376 ? -18.523 19.211 19.600 1.00 96.94 376 LEU A CA 1
ATOM 2834 C C . LEU A 1 376 ? -18.635 20.677 20.030 1.00 96.94 376 LEU A C 1
ATOM 2836 O O . LEU A 1 376 ? -19.704 21.086 20.471 1.00 96.94 376 LEU A O 1
ATOM 2840 N N . SER A 1 377 ? -17.588 21.487 19.837 1.00 95.38 377 SER A N 1
ATOM 2841 C CA . SER A 1 377 ? -17.654 22.939 20.070 1.00 95.38 377 SER A CA 1
ATOM 2842 C C . SER A 1 377 ? -18.775 23.591 19.267 1.00 95.38 377 SER A C 1
ATOM 2844 O O . SER A 1 377 ? -19.519 24.417 19.791 1.00 95.38 377 SER A O 1
ATOM 2846 N N . HIS A 1 378 ? -18.925 23.201 18.000 1.00 96.44 378 HIS A N 1
ATOM 2847 C CA . HIS A 1 378 ? -19.995 23.707 17.148 1.00 96.44 378 HIS A CA 1
ATOM 2848 C C . HIS A 1 378 ? -21.389 23.302 17.655 1.00 96.44 378 HIS A C 1
ATOM 2850 O O . HIS A 1 378 ? -22.275 24.153 17.746 1.00 96.44 378 HIS A O 1
ATOM 2856 N N . PHE A 1 379 ? -21.591 22.035 18.025 1.00 96.38 379 PHE A N 1
ATOM 2857 C CA . PHE A 1 379 ? -22.883 21.553 18.524 1.00 96.38 379 PHE A CA 1
ATOM 2858 C C . PHE A 1 379 ? -23.231 22.084 19.915 1.00 96.38 379 PHE A C 1
ATOM 2860 O O . PHE A 1 379 ? -24.400 22.315 20.190 1.00 96.38 379 PHE A O 1
ATOM 2867 N N . LEU A 1 380 ? -22.245 22.354 20.769 1.00 93.50 380 LEU A N 1
ATOM 2868 C CA . LEU A 1 380 ? -22.472 23.032 22.047 1.00 93.50 380 LEU A CA 1
ATOM 2869 C C . LEU A 1 380 ? -22.844 24.506 21.860 1.00 93.50 380 LEU A C 1
ATOM 2871 O O . LEU A 1 380 ? -23.695 25.014 22.581 1.00 93.50 380 LEU A O 1
ATOM 2875 N N . ALA A 1 381 ? -22.248 25.190 20.881 1.00 93.19 381 ALA A N 1
ATOM 2876 C CA . ALA A 1 381 ? -22.596 26.577 20.581 1.00 93.19 381 ALA A CA 1
ATOM 2877 C C . ALA A 1 381 ? -23.991 26.711 19.946 1.00 93.19 381 ALA A C 1
ATOM 2879 O O . ALA A 1 381 ? -24.703 27.676 20.211 1.00 93.19 381 ALA A O 1
ATOM 2880 N N . THR A 1 382 ? -24.380 25.756 19.097 1.00 96.19 382 THR A N 1
ATOM 2881 C CA . THR A 1 382 ? -25.674 25.772 18.390 1.00 96.19 382 THR A CA 1
ATOM 2882 C C . THR A 1 382 ? -26.810 25.136 19.191 1.00 96.19 382 THR A C 1
ATOM 2884 O O . THR A 1 382 ? -27.963 25.515 19.001 1.00 96.19 382 THR A O 1
ATOM 2887 N N . ASN A 1 383 ? -26.496 24.219 20.107 1.00 94.44 383 ASN A N 1
ATOM 2888 C CA . ASN A 1 383 ? -27.432 23.597 21.037 1.00 94.44 383 ASN A CA 1
ATOM 2889 C C . ASN A 1 383 ? -26.871 23.656 22.479 1.00 94.44 383 ASN A C 1
ATOM 2891 O O . ASN A 1 383 ? -26.274 22.692 22.968 1.00 94.44 383 ASN A O 1
ATOM 2895 N N . PRO A 1 384 ? -27.007 24.798 23.174 1.00 90.12 384 PRO A N 1
ATOM 2896 C CA . PRO A 1 384 ? -26.371 25.003 24.477 1.00 90.12 384 PRO A CA 1
ATOM 2897 C C . PRO A 1 384 ? -27.008 24.195 25.614 1.00 90.12 384 PRO A C 1
ATOM 2899 O O . PRO A 1 384 ? -26.345 23.927 26.617 1.00 90.12 384 PRO A O 1
ATOM 2902 N N . GLU A 1 385 ? -28.255 23.746 25.459 1.00 91.44 385 GLU A N 1
ATOM 2903 C CA . GLU A 1 385 ? -28.973 23.010 26.500 1.00 91.44 385 GLU A CA 1
ATOM 2904 C C . GLU A 1 385 ? -28.972 21.485 26.262 1.00 91.44 385 GLU A C 1
ATOM 2906 O O . GLU A 1 385 ? -29.034 21.035 25.119 1.00 91.44 385 GLU A O 1
ATOM 2911 N N . PRO A 1 386 ? -28.909 20.662 27.327 1.00 90.56 386 PRO A N 1
ATOM 2912 C CA . PRO A 1 386 ? -28.704 21.062 28.718 1.00 90.56 386 PRO A CA 1
ATOM 2913 C C . PRO A 1 386 ? -27.275 21.568 28.951 1.00 90.56 386 PRO A C 1
ATOM 2915 O O . PRO A 1 386 ? -26.324 21.048 28.360 1.00 90.56 386 PRO A O 1
ATOM 2918 N N . SER A 1 387 ? -27.110 22.556 29.828 1.00 88.19 387 SER A N 1
ATOM 2919 C CA . SER A 1 387 ? -25.773 23.049 30.189 1.00 88.19 387 SER A CA 1
ATOM 2920 C C . SER A 1 387 ? -24.809 21.926 30.614 1.00 88.19 387 SER A C 1
ATOM 2922 O O . SER A 1 387 ? -25.161 20.985 31.335 1.00 88.19 387 SER A O 1
ATOM 2924 N N . VAL A 1 388 ? -23.564 22.022 30.143 1.00 89.75 388 VAL A N 1
ATOM 2925 C CA . VAL A 1 388 ? -22.478 21.111 30.526 1.00 89.75 388 VAL A CA 1
ATOM 2926 C C . VAL A 1 388 ? -22.066 21.419 31.967 1.00 89.75 388 VAL A C 1
ATOM 2928 O O . VAL A 1 388 ? -21.871 22.573 32.342 1.00 89.75 388 VAL A O 1
ATOM 2931 N N . LYS A 1 389 ? -21.958 20.385 32.803 1.00 88.81 389 LYS A N 1
ATOM 2932 C CA . LYS A 1 389 ? -21.665 20.523 34.234 1.00 88.81 389 LYS A CA 1
ATOM 2933 C C . LYS A 1 389 ? -20.187 20.819 34.475 1.00 88.81 389 LYS A C 1
ATOM 2935 O O . LYS A 1 389 ? -19.325 20.106 33.971 1.00 88.81 389 LYS A O 1
ATOM 2940 N N . GLY A 1 390 ? -19.901 21.738 35.391 1.00 84.62 390 GLY A N 1
ATOM 2941 C CA . GLY A 1 390 ? -18.533 22.056 35.805 1.00 84.62 390 GLY A CA 1
ATOM 2942 C C . GLY A 1 390 ? -17.841 23.034 34.857 1.00 84.62 390 GLY A C 1
ATOM 2943 O O . GLY A 1 390 ? -18.501 23.780 34.140 1.00 84.62 390 GLY A O 1
ATOM 2944 N N . ASP A 1 391 ? -16.511 23.056 34.900 1.00 78.44 391 ASP A N 1
ATOM 2945 C CA . ASP A 1 391 ? -15.701 23.971 34.097 1.00 78.44 391 ASP A CA 1
ATOM 2946 C C . ASP A 1 391 ? -15.597 23.472 32.648 1.00 78.44 391 ASP A C 1
ATOM 2948 O O . ASP A 1 391 ? -14.817 22.570 32.331 1.00 78.44 391 ASP A O 1
ATOM 2952 N N . VAL A 1 392 ? -16.433 24.039 31.776 1.00 75.19 392 VAL A N 1
ATOM 2953 C CA . VAL A 1 392 ? -16.514 23.675 30.356 1.00 75.19 392 VAL A CA 1
ATOM 2954 C C . VAL A 1 392 ? -15.173 23.899 29.660 1.00 75.19 392 VAL A C 1
ATOM 2956 O O . VAL A 1 392 ? -14.772 23.061 28.855 1.00 75.19 392 VAL A O 1
ATOM 2959 N N . GLU A 1 393 ? -14.430 24.951 30.010 1.00 74.75 393 GLU A N 1
ATOM 2960 C CA . GLU A 1 393 ? -13.140 25.262 29.381 1.00 74.75 393 GLU A CA 1
ATOM 2961 C C . GLU A 1 393 ? -12.101 24.156 29.610 1.00 74.75 393 GLU A C 1
ATOM 2963 O O . GLU A 1 393 ? -11.283 23.895 28.732 1.00 74.75 393 GLU A O 1
ATOM 2968 N N . GLN A 1 394 ? -12.177 23.442 30.739 1.00 77.38 394 GLN A N 1
ATOM 2969 C CA . GLN A 1 394 ? -11.291 22.307 31.031 1.00 77.38 394 GLN A CA 1
ATOM 2970 C C . GLN A 1 394 ? -11.669 21.021 30.292 1.00 77.38 394 GLN A C 1
ATOM 2972 O O . GLN A 1 394 ? -10.846 20.115 30.176 1.00 77.38 394 GLN A O 1
ATOM 2977 N N . VAL A 1 395 ? -12.912 20.907 29.823 1.00 82.00 395 VAL A N 1
ATOM 2978 C CA . VAL A 1 395 ? -13.401 19.729 29.094 1.00 82.00 395 VAL A CA 1
ATOM 2979 C C . VAL A 1 395 ? -13.216 19.925 27.590 1.00 82.00 395 VAL A C 1
ATOM 2981 O O . VAL A 1 395 ? -12.831 18.992 26.881 1.00 82.00 395 VAL A O 1
ATOM 2984 N N . MET A 1 396 ? -13.437 21.138 27.088 1.00 85.06 396 MET A N 1
ATOM 2985 C CA . MET A 1 396 ? -13.344 21.445 25.664 1.00 85.06 396 MET A CA 1
ATOM 2986 C C . MET A 1 396 ? -11.938 21.212 25.104 1.00 85.06 396 MET A C 1
ATOM 2988 O O . MET A 1 396 ? -10.935 21.607 25.688 1.00 85.06 396 MET A O 1
ATOM 2992 N N . GLY A 1 397 ? -11.854 20.566 23.938 1.00 89.56 397 GLY A N 1
ATOM 2993 C CA . GLY A 1 397 ? -10.576 20.326 23.260 1.00 89.56 397 GLY A CA 1
ATOM 2994 C C . GLY A 1 397 ? -9.758 19.155 23.813 1.00 89.56 397 GLY A C 1
ATOM 2995 O O . GLY A 1 397 ? -8.687 18.876 23.281 1.00 89.56 397 GLY A O 1
ATOM 2996 N N . THR A 1 398 ? -10.237 18.461 24.851 1.00 93.50 398 THR A N 1
ATOM 2997 C CA . THR A 1 398 ? -9.461 17.413 25.542 1.00 93.50 398 THR A CA 1
ATOM 2998 C C . THR A 1 398 ? -9.776 15.987 25.088 1.00 93.50 398 THR A C 1
ATOM 3000 O O . THR A 1 398 ? -9.022 15.058 25.399 1.00 93.50 398 THR A O 1
ATOM 3003 N N . ALA A 1 399 ? -10.866 15.786 24.341 1.00 96.00 399 ALA A N 1
ATOM 3004 C CA . ALA A 1 399 ? -11.247 14.461 23.868 1.00 96.00 399 ALA A CA 1
ATOM 3005 C C . ALA A 1 399 ? -10.209 13.914 22.883 1.00 96.00 399 ALA A C 1
ATOM 3007 O O . ALA A 1 399 ? -9.813 14.593 21.935 1.00 96.00 399 ALA A O 1
ATOM 3008 N N . HIS A 1 400 ? -9.785 12.674 23.093 1.00 97.62 400 HIS A N 1
ATOM 3009 C CA . HIS A 1 400 ? -8.810 11.992 22.251 1.00 97.62 400 HIS A CA 1
ATOM 3010 C C . HIS A 1 400 ? -9.161 10.511 22.127 1.00 97.62 400 HIS A C 1
ATOM 3012 O O . HIS A 1 400 ? -9.929 9.970 22.922 1.00 97.62 400 HIS A O 1
ATOM 3018 N N . PHE A 1 401 ? -8.619 9.876 21.094 1.00 98.50 401 PHE A N 1
ATOM 3019 C CA . PHE A 1 401 ? -9.036 8.552 20.649 1.00 98.50 401 PHE A CA 1
ATOM 3020 C C . PHE A 1 401 ? -7.834 7.619 20.537 1.00 98.50 401 PHE A C 1
ATOM 3022 O O . PHE A 1 401 ? -6.728 8.062 20.218 1.00 98.50 401 PHE A O 1
ATOM 3029 N N . ASP A 1 402 ? -8.057 6.328 20.767 1.00 98.19 402 ASP A N 1
ATOM 3030 C CA . ASP A 1 402 ? -7.178 5.289 20.244 1.00 98.19 402 ASP A CA 1
ATOM 3031 C C . ASP A 1 402 ? -7.557 4.964 18.789 1.00 98.19 402 ASP A C 1
ATOM 3033 O O . ASP A 1 402 ? -8.613 5.363 18.300 1.00 98.19 402 ASP A O 1
ATOM 3037 N N . ALA A 1 403 ? -6.672 4.272 18.072 1.00 98.38 403 ALA A N 1
ATOM 3038 C CA . ALA A 1 403 ? -6.948 3.786 16.727 1.00 98.38 403 ALA A CA 1
ATOM 3039 C C . ALA A 1 403 ? -6.368 2.389 16.545 1.00 98.38 403 ALA A C 1
ATOM 3041 O O . ALA A 1 403 ? -5.222 2.124 16.920 1.00 98.38 403 ALA A O 1
ATOM 3042 N N . ARG A 1 404 ? -7.135 1.508 15.910 1.00 97.94 404 ARG A N 1
ATOM 3043 C CA . ARG A 1 404 ? -6.741 0.133 15.605 1.00 97.94 404 ARG A CA 1
ATOM 3044 C C . ARG A 1 404 ? -7.100 -0.182 14.167 1.00 97.94 404 ARG A C 1
ATOM 3046 O O . ARG A 1 404 ? -8.272 -0.172 13.805 1.00 97.94 404 ARG A O 1
ATOM 3053 N N . PHE A 1 405 ? -6.084 -0.489 13.372 1.00 97.69 405 PHE A N 1
ATOM 3054 C CA . PHE A 1 405 ? -6.260 -1.091 12.060 1.00 97.69 405 PHE A CA 1
ATOM 3055 C C . PHE A 1 405 ? -6.007 -2.590 12.150 1.00 97.69 405 PHE A C 1
ATOM 3057 O O . PHE A 1 405 ? -5.018 -3.017 12.747 1.00 97.69 405 PHE A O 1
ATOM 3064 N N . PHE A 1 406 ? -6.876 -3.384 11.537 1.00 97.38 406 PHE A N 1
ATOM 3065 C CA . PHE A 1 406 ? -6.684 -4.824 11.430 1.00 97.38 406 PHE A CA 1
ATOM 3066 C C . PHE A 1 406 ? -7.314 -5.360 10.148 1.00 97.38 406 PHE A C 1
ATOM 3068 O O . PHE A 1 406 ? -8.301 -4.822 9.645 1.00 97.38 406 PHE A O 1
ATOM 3075 N N . ALA A 1 407 ? -6.711 -6.417 9.613 1.00 97.00 407 ALA A N 1
ATOM 3076 C CA . ALA A 1 407 ? -7.216 -7.108 8.441 1.00 97.00 407 ALA A CA 1
ATOM 3077 C C . ALA A 1 407 ? -8.206 -8.196 8.840 1.00 97.00 407 ALA A C 1
ATOM 3079 O O . ALA A 1 407 ? -8.027 -8.863 9.862 1.00 97.00 407 ALA A O 1
ATOM 3080 N N . VAL A 1 408 ? -9.206 -8.408 7.994 1.00 97.25 408 VAL A N 1
ATOM 3081 C CA . VAL A 1 408 ? -10.096 -9.566 8.064 1.00 97.25 408 VAL A CA 1
ATOM 3082 C C . VAL A 1 408 ? -9.978 -10.391 6.778 1.00 97.25 408 VAL A C 1
ATOM 3084 O O . VAL A 1 408 ? -9.569 -9.856 5.748 1.00 97.25 408 VAL A O 1
ATOM 3087 N N . PRO A 1 409 ? -10.273 -11.704 6.809 1.00 96.19 409 PRO A N 1
ATOM 3088 C CA . PRO A 1 409 ? -10.019 -12.580 5.666 1.00 96.19 409 PRO A CA 1
ATOM 3089 C C . PRO A 1 409 ? -10.787 -12.202 4.397 1.00 96.19 409 PRO A C 1
ATOM 3091 O O . PRO A 1 409 ? -10.237 -12.346 3.303 1.00 96.19 409 PRO A O 1
ATOM 3094 N N . THR A 1 410 ? -12.035 -11.744 4.548 1.00 97.44 410 THR A N 1
ATOM 3095 C CA . THR A 1 410 ? -12.966 -11.474 3.446 1.00 97.44 410 THR A CA 1
ATOM 3096 C C . THR A 1 410 ? -13.931 -10.326 3.776 1.00 97.44 410 THR A C 1
ATOM 3098 O O . THR A 1 410 ? -13.979 -9.834 4.907 1.00 97.44 410 THR A O 1
ATOM 3101 N N . VAL A 1 411 ? -14.686 -9.857 2.777 1.00 97.31 411 VAL A N 1
ATOM 3102 C CA . VAL A 1 411 ? -15.662 -8.762 2.943 1.00 97.31 411 VAL A CA 1
ATOM 3103 C C . VAL A 1 411 ? -16.868 -9.201 3.776 1.00 97.31 411 VAL A C 1
ATOM 3105 O O . VAL A 1 411 ? -17.441 -8.395 4.504 1.00 97.31 411 VAL A O 1
ATOM 3108 N N . GLU A 1 412 ? -17.193 -10.490 3.745 1.00 97.94 412 GLU A N 1
ATOM 3109 C CA . GLU A 1 412 ? -18.174 -11.141 4.609 1.00 97.94 412 GLU A CA 1
ATOM 3110 C C . GLU A 1 412 ? -17.751 -11.045 6.079 1.00 97.94 412 GLU A C 1
ATOM 3112 O O . GLU A 1 412 ? -18.563 -10.693 6.931 1.00 97.94 412 GLU A O 1
ATOM 3117 N N . GLU A 1 413 ? -16.468 -11.250 6.390 1.00 98.25 413 GLU A N 1
ATOM 3118 C CA . GLU A 1 413 ? -15.963 -11.065 7.756 1.00 98.25 413 GLU A CA 1
ATOM 3119 C C . GLU A 1 413 ? -15.965 -9.592 8.186 1.00 98.25 413 GLU A C 1
ATOM 3121 O O . GLU A 1 413 ? -16.236 -9.277 9.349 1.00 98.25 413 GLU A O 1
ATOM 3126 N N . ALA A 1 414 ? -15.753 -8.661 7.251 1.00 97.94 414 ALA A N 1
ATOM 3127 C CA . ALA A 1 414 ? -15.939 -7.238 7.531 1.00 97.94 414 ALA A CA 1
ATOM 3128 C C . ALA A 1 414 ? -17.409 -6.902 7.838 1.00 97.94 414 ALA A C 1
ATOM 3130 O O . ALA A 1 414 ? -17.695 -6.133 8.759 1.00 97.94 414 ALA A O 1
ATOM 3131 N N . MET A 1 415 ? -18.350 -7.524 7.125 1.00 97.31 415 MET A N 1
ATOM 3132 C CA . MET A 1 415 ? -19.778 -7.412 7.415 1.00 97.31 415 MET A CA 1
ATOM 3133 C C . MET A 1 415 ? -20.141 -8.035 8.771 1.00 97.31 415 MET A C 1
ATOM 3135 O O . MET A 1 415 ? -20.877 -7.419 9.543 1.00 97.31 415 MET A O 1
ATOM 3139 N N . ASN A 1 416 ? -19.599 -9.210 9.103 1.00 97.94 416 ASN A N 1
ATOM 3140 C CA . ASN A 1 416 ? -19.793 -9.848 10.408 1.00 97.94 416 ASN A CA 1
ATOM 3141 C C . ASN A 1 416 ? -19.291 -8.956 11.547 1.00 97.94 416 ASN A C 1
ATOM 3143 O O . ASN A 1 416 ? -19.967 -8.823 12.570 1.00 97.94 416 ASN A O 1
ATOM 3147 N N . ASN A 1 417 ? -18.152 -8.281 11.359 1.00 97.56 417 ASN A N 1
ATOM 3148 C CA . ASN A 1 417 ? -17.673 -7.290 12.316 1.00 97.56 417 ASN A CA 1
ATOM 3149 C C . ASN A 1 417 ? -18.691 -6.157 12.511 1.00 97.56 417 ASN A C 1
ATOM 3151 O O . ASN A 1 417 ? -19.021 -5.833 13.652 1.00 97.56 417 ASN A O 1
ATOM 3155 N N . LEU A 1 418 ? -19.239 -5.612 11.421 1.00 96.50 418 LEU A N 1
ATOM 3156 C CA . LEU A 1 418 ? -20.247 -4.553 11.471 1.00 96.50 418 LEU A CA 1
ATOM 3157 C C . LEU A 1 418 ? -21.522 -5.007 12.199 1.00 96.50 418 LEU A C 1
ATOM 3159 O O . LEU A 1 418 ? -21.998 -4.305 13.087 1.00 96.50 418 LEU A O 1
ATOM 3163 N N . ILE A 1 419 ? -22.034 -6.207 11.900 1.00 96.69 419 ILE A N 1
ATOM 3164 C CA . ILE A 1 419 ? -23.179 -6.804 12.612 1.00 96.69 419 ILE A CA 1
ATOM 3165 C C . ILE A 1 419 ? -22.869 -6.933 14.104 1.00 96.69 419 ILE A C 1
ATOM 3167 O O . ILE A 1 419 ? -23.685 -6.542 14.939 1.00 96.69 419 ILE A O 1
ATOM 3171 N N . TRP A 1 420 ? -21.687 -7.445 14.454 1.00 95.88 420 TRP A N 1
ATOM 3172 C CA . TRP A 1 420 ? -21.270 -7.603 15.845 1.00 95.88 420 TRP A CA 1
ATOM 3173 C C . TRP A 1 420 ? -21.211 -6.257 16.584 1.00 95.88 420 TRP A C 1
ATOM 3175 O O . TRP A 1 420 ? -21.705 -6.154 17.711 1.00 95.88 420 TRP A O 1
ATOM 3185 N N . ARG A 1 421 ? -20.687 -5.201 15.944 1.00 95.19 421 ARG A N 1
ATOM 3186 C CA . ARG A 1 421 ? -20.729 -3.828 16.479 1.00 95.19 421 ARG A CA 1
ATOM 3187 C C . ARG A 1 421 ? -22.170 -3.353 16.689 1.00 95.19 421 ARG A C 1
ATOM 3189 O O . ARG A 1 421 ? -22.515 -2.934 17.792 1.00 95.19 421 ARG A O 1
ATOM 3196 N N . CYS A 1 422 ? -23.020 -3.487 15.672 1.00 93.56 422 CYS A N 1
ATOM 3197 C CA . CYS A 1 422 ? -24.395 -2.989 15.680 1.00 93.56 422 CYS A CA 1
ATOM 3198 C C . CYS A 1 422 ? -25.340 -3.738 16.629 1.00 93.56 422 CYS A C 1
ATOM 3200 O O . CYS A 1 422 ? -26.258 -3.139 17.184 1.00 93.56 422 CYS A O 1
ATOM 3202 N N . ARG A 1 423 ? -25.189 -5.058 16.779 1.00 89.75 423 ARG A N 1
ATOM 3203 C CA . ARG A 1 423 ? -26.184 -5.908 17.459 1.00 89.75 423 ARG A CA 1
ATOM 3204 C C . ARG A 1 423 ? -25.738 -6.400 18.812 1.00 89.75 423 ARG A C 1
ATOM 3206 O O . ARG A 1 423 ? -26.569 -6.497 19.711 1.00 89.75 423 ARG A O 1
ATOM 3213 N N . ASN A 1 424 ? -24.459 -6.713 18.966 1.00 87.81 424 ASN A N 1
ATOM 3214 C CA . ASN A 1 424 ? -23.957 -7.223 20.230 1.00 87.81 424 ASN A CA 1
ATOM 3215 C C . ASN A 1 424 ? -23.495 -6.072 21.114 1.00 87.81 424 ASN A C 1
ATOM 3217 O O . ASN A 1 424 ? -23.974 -5.952 22.238 1.00 87.81 424 ASN A O 1
ATOM 3221 N N . ASP A 1 425 ? -22.604 -5.216 20.614 1.00 90.81 425 ASP A N 1
ATOM 3222 C CA . ASP A 1 425 ? -21.992 -4.190 21.458 1.00 90.81 425 ASP A CA 1
ATOM 3223 C C . ASP A 1 425 ? -22.887 -2.967 21.650 1.00 90.81 425 ASP A C 1
ATOM 3225 O O . ASP A 1 425 ? -23.182 -2.630 22.798 1.00 90.81 425 ASP A O 1
ATOM 3229 N N . ALA A 1 426 ? -23.384 -2.360 20.571 1.00 93.19 426 ALA A N 1
ATOM 3230 C CA . ALA A 1 426 ? -24.226 -1.166 20.639 1.00 93.19 426 ALA A CA 1
ATOM 3231 C C . ALA A 1 426 ? -25.468 -1.364 21.521 1.00 93.19 426 ALA A C 1
ATOM 3233 O O . ALA A 1 426 ? -25.646 -0.657 22.514 1.00 93.19 426 ALA A O 1
ATOM 3234 N N . VAL A 1 427 ? -26.270 -2.395 21.228 1.00 92.75 427 VAL A N 1
ATOM 3235 C CA . VAL A 1 427 ? -27.503 -2.691 21.974 1.00 92.75 427 VAL A CA 1
ATOM 3236 C C . VAL A 1 427 ? -27.202 -3.003 23.441 1.00 92.75 427 VAL A C 1
ATOM 3238 O O . VAL A 1 427 ? -27.850 -2.456 24.332 1.00 92.75 427 VAL A O 1
ATOM 3241 N N . ARG A 1 428 ? -26.192 -3.838 23.731 1.00 93.12 428 ARG A N 1
ATOM 3242 C CA . ARG A 1 428 ? -25.809 -4.157 25.119 1.00 93.12 428 ARG A CA 1
ATOM 3243 C C . ARG A 1 428 ? -25.379 -2.904 25.879 1.00 93.12 428 ARG A C 1
ATOM 3245 O O . ARG A 1 428 ? -25.756 -2.745 27.044 1.00 93.12 428 ARG A O 1
ATOM 3252 N N . ASN A 1 429 ? -24.589 -2.038 25.247 1.00 92.94 429 ASN A N 1
ATOM 3253 C CA . ASN A 1 429 ? -24.096 -0.807 25.854 1.00 92.94 429 ASN A CA 1
ATOM 3254 C C . ASN A 1 429 ? -25.247 0.169 26.121 1.00 92.94 429 ASN A C 1
ATOM 3256 O O . ASN A 1 429 ? -25.328 0.705 27.225 1.00 92.94 429 ASN A O 1
ATOM 3260 N N . ALA A 1 430 ? -26.169 0.331 25.171 1.00 94.69 430 ALA A N 1
ATOM 3261 C CA . ALA A 1 430 ? -27.356 1.170 25.309 1.00 94.69 430 ALA A CA 1
ATOM 3262 C C . ALA A 1 430 ? -28.275 0.696 26.444 1.00 94.69 430 ALA A C 1
ATOM 3264 O O . ALA A 1 430 ? -28.623 1.482 27.326 1.00 94.69 430 ALA A O 1
ATOM 3265 N N . VAL A 1 431 ? -28.595 -0.604 26.476 1.00 95.69 431 VAL A N 1
ATOM 3266 C CA . VAL A 1 431 ? -29.400 -1.225 27.542 1.00 95.69 431 VAL A CA 1
ATOM 3267 C C . VAL A 1 431 ? -28.728 -1.032 28.896 1.00 95.69 431 VAL A C 1
ATOM 3269 O O . VAL A 1 431 ? -29.364 -0.583 29.845 1.00 95.69 431 VAL A O 1
ATOM 3272 N N . SER A 1 432 ? -27.426 -1.311 28.990 1.00 93.94 432 SER A N 1
ATOM 3273 C CA . SER A 1 432 ? -26.681 -1.166 30.244 1.00 93.94 432 SER A CA 1
ATOM 3274 C C . SER A 1 432 ? -26.592 0.292 30.704 1.00 93.94 432 SER A C 1
ATOM 3276 O O . SER A 1 432 ? -26.700 0.565 31.898 1.00 93.94 432 SER A O 1
ATOM 3278 N N . ALA A 1 433 ? -26.383 1.241 29.788 1.00 93.50 433 ALA A N 1
ATOM 3279 C CA . ALA A 1 433 ? -26.313 2.666 30.102 1.00 93.50 433 ALA A CA 1
ATOM 3280 C C . ALA A 1 433 ? -27.661 3.198 30.598 1.00 93.50 433 ALA A C 1
ATOM 3282 O O . ALA A 1 433 ? -27.709 3.892 31.614 1.00 93.50 433 ALA A O 1
ATOM 3283 N N . PHE A 1 434 ? -28.750 2.820 29.928 1.00 96.31 434 PHE A N 1
ATOM 3284 C CA . PHE A 1 434 ? -30.094 3.224 30.318 1.00 96.31 434 PHE A CA 1
ATOM 3285 C C . PHE A 1 434 ? -30.533 2.564 31.632 1.00 96.31 434 PHE A C 1
ATOM 3287 O O . PHE A 1 434 ? -30.971 3.262 32.544 1.00 96.31 434 PHE A O 1
ATOM 3294 N N . ALA A 1 435 ? -30.305 1.258 31.809 1.00 96.06 435 ALA A N 1
ATOM 3295 C CA . ALA A 1 435 ? -30.636 0.543 33.044 1.00 96.06 435 ALA A CA 1
ATOM 3296 C C . ALA A 1 435 ? -29.925 1.126 34.283 1.00 96.06 435 ALA A C 1
ATOM 3298 O O . ALA A 1 435 ? -30.522 1.207 35.355 1.00 96.06 435 ALA A O 1
ATOM 3299 N N . ARG A 1 436 ? -28.687 1.630 34.151 1.00 94.62 436 ARG A N 1
ATOM 3300 C CA . ARG A 1 436 ? -27.965 2.314 35.248 1.00 94.62 436 ARG A CA 1
ATOM 3301 C C . ARG A 1 436 ? -28.650 3.586 35.756 1.00 94.62 436 ARG A C 1
ATOM 3303 O O . ARG A 1 436 ? -28.296 4.066 36.830 1.00 94.62 436 ARG A O 1
ATOM 3310 N N . THR A 1 437 ? -29.602 4.146 35.009 1.00 94.69 437 THR A N 1
ATOM 3311 C CA . THR A 1 437 ? -30.418 5.276 35.484 1.00 94.69 437 THR A CA 1
ATOM 3312 C C . THR A 1 437 ? -31.506 4.845 36.470 1.00 94.69 437 THR A C 1
ATOM 3314 O O . THR A 1 437 ? -32.005 5.675 37.225 1.00 94.69 437 THR A O 1
ATOM 3317 N N . MET A 1 438 ? -31.837 3.549 36.505 1.00 95.19 438 MET A N 1
ATOM 3318 C CA . MET A 1 438 ? -32.938 2.978 37.291 1.00 95.19 438 MET A CA 1
ATOM 3319 C C . MET A 1 438 ? -32.469 1.983 38.357 1.00 95.19 438 MET A C 1
ATOM 3321 O O . MET A 1 438 ? -33.165 1.790 39.355 1.00 95.19 438 MET A O 1
ATOM 3325 N N . TYR A 1 439 ? -31.298 1.373 38.158 1.00 96.38 439 TYR A N 1
ATO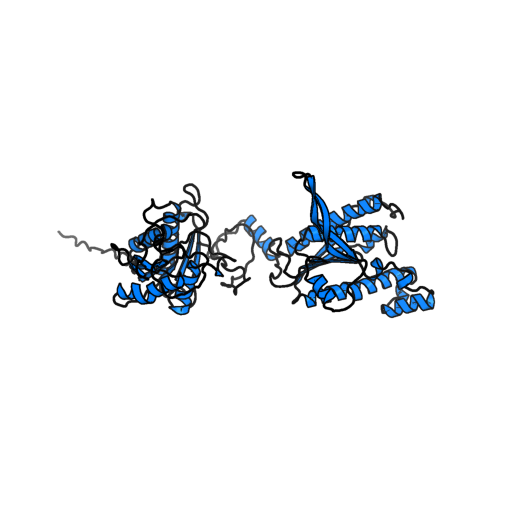M 3326 C CA . TYR A 1 439 ? -30.764 0.299 38.993 1.00 96.38 439 TYR A CA 1
ATOM 3327 C C . TYR A 1 439 ? -29.345 0.585 39.475 1.00 96.38 439 TYR A C 1
ATOM 3329 O O . TYR A 1 439 ? -28.528 1.199 38.785 1.00 96.38 439 TYR A O 1
ATOM 3337 N N . LYS A 1 440 ? -29.018 0.074 40.662 1.00 95.00 440 LYS A N 1
ATOM 3338 C CA . LYS A 1 440 ? -27.657 0.079 41.204 1.00 95.00 440 LYS A CA 1
ATOM 3339 C C . LYS A 1 440 ? -26.837 -1.038 40.563 1.00 95.00 440 LYS A C 1
ATOM 3341 O O . LYS A 1 440 ? -27.350 -2.104 40.234 1.00 95.00 440 LYS A O 1
ATOM 3346 N N . THR A 1 441 ? -25.518 -0.859 40.513 1.00 92.62 441 THR A N 1
ATOM 3347 C CA . THR A 1 441 ? -24.573 -1.834 39.932 1.00 92.62 441 THR A CA 1
ATOM 3348 C C . THR A 1 441 ? -24.751 -3.260 40.465 1.00 92.62 441 THR A C 1
ATOM 3350 O O . THR A 1 441 ? -24.633 -4.215 39.706 1.00 92.62 441 THR A O 1
ATOM 3353 N N . LYS A 1 442 ? -25.070 -3.412 41.758 1.00 95.75 442 LYS A N 1
ATOM 3354 C CA . LYS A 1 442 ? -25.295 -4.721 42.391 1.00 95.75 442 LYS A CA 1
ATOM 3355 C C . LYS A 1 442 ? -26.528 -5.460 41.856 1.00 95.75 442 LYS A C 1
ATOM 3357 O O . LYS A 1 442 ? -26.524 -6.680 41.830 1.00 95.75 442 LYS A O 1
ATOM 3362 N N . GLU A 1 443 ? -27.561 -4.729 41.439 1.00 95.31 443 GLU A N 1
ATOM 3363 C CA . GLU A 1 443 ? -28.822 -5.292 40.930 1.00 95.31 443 GLU A CA 1
ATOM 3364 C C . GLU A 1 443 ? -28.655 -5.778 39.486 1.00 95.31 443 GLU A C 1
ATOM 3366 O O . GLU A 1 443 ? -29.276 -6.750 39.069 1.00 95.31 443 GLU A O 1
ATOM 3371 N N . MET A 1 444 ? -27.752 -5.133 38.745 1.00 95.56 444 MET A N 1
ATOM 3372 C CA . MET A 1 444 ? -27.433 -5.469 37.359 1.00 95.56 444 MET A CA 1
ATOM 3373 C C . MET A 1 444 ? -26.348 -6.549 37.224 1.00 95.56 444 MET A C 1
ATOM 3375 O O . MET A 1 444 ? -26.101 -7.041 36.123 1.00 95.56 444 MET A O 1
ATOM 3379 N N . HIS A 1 445 ? -25.640 -6.887 38.305 1.00 93.81 445 HIS A N 1
ATOM 3380 C CA . HIS A 1 445 ? -24.488 -7.783 38.235 1.00 93.81 445 HIS A CA 1
ATOM 3381 C C . HIS A 1 445 ? -24.897 -9.192 37.774 1.00 93.81 445 HIS A C 1
ATOM 3383 O O . HIS A 1 445 ? -25.833 -9.784 38.304 1.00 93.81 445 HIS A O 1
ATOM 3389 N N . GLY A 1 446 ? -24.186 -9.723 36.774 1.00 93.50 446 GLY A N 1
ATOM 3390 C CA . GLY A 1 446 ? -24.447 -11.047 36.199 1.00 93.50 446 GLY A CA 1
ATOM 3391 C C . GLY A 1 446 ? -25.673 -11.131 35.281 1.00 93.50 446 GLY A C 1
ATOM 3392 O O . GLY A 1 446 ? -25.924 -12.202 34.735 1.00 93.50 446 GLY A O 1
ATOM 3393 N N . LYS A 1 447 ? -26.412 -10.030 35.081 1.00 95.12 447 LYS A N 1
ATOM 3394 C CA . LYS A 1 447 ? -27.596 -10.003 34.217 1.00 95.12 447 LYS A CA 1
ATOM 3395 C C . LYS A 1 447 ? -27.222 -9.906 32.741 1.00 95.12 447 LYS A C 1
ATOM 3397 O O . LYS A 1 447 ? -26.349 -9.129 32.350 1.00 95.12 447 LYS A O 1
ATOM 3402 N N . LYS A 1 448 ? -27.913 -10.682 31.912 1.00 95.31 448 LYS A N 1
ATOM 3403 C CA . LYS A 1 448 ? -27.865 -10.597 30.448 1.00 95.31 448 LYS A CA 1
ATOM 3404 C C . LYS A 1 448 ? -28.700 -9.412 29.957 1.00 95.31 448 LYS A C 1
ATOM 3406 O O . LYS A 1 448 ? -29.597 -8.938 30.647 1.00 95.31 448 LYS A O 1
ATOM 3411 N N . THR A 1 449 ? -28.448 -8.976 28.722 1.00 94.50 449 THR A N 1
ATOM 3412 C CA . THR A 1 449 ? -29.155 -7.850 28.088 1.00 94.50 449 THR A CA 1
ATOM 3413 C C . THR A 1 449 ? -30.678 -7.997 28.151 1.00 94.50 449 THR A C 1
ATOM 3415 O O . THR A 1 449 ? -31.351 -7.058 28.560 1.00 94.50 449 THR A O 1
ATOM 3418 N N . GLN A 1 450 ? -31.215 -9.174 27.807 1.00 95.75 450 GLN A N 1
ATOM 3419 C CA . GLN A 1 450 ? -32.663 -9.408 27.831 1.00 95.75 450 GLN A CA 1
ATOM 3420 C C . GLN A 1 450 ? -33.233 -9.349 29.251 1.00 95.75 450 GLN A C 1
ATOM 3422 O O . GLN A 1 450 ? -34.272 -8.744 29.459 1.00 95.75 450 GLN A O 1
ATOM 3427 N N . GLU A 1 451 ? -32.519 -9.888 30.241 1.00 97.00 451 GLU A N 1
ATOM 3428 C CA . GLU A 1 451 ? -32.963 -9.845 31.638 1.00 97.00 451 GLU A CA 1
ATOM 3429 C C . GLU A 1 451 ? -33.040 -8.404 32.154 1.00 97.00 451 GLU A C 1
ATOM 3431 O O . GLU A 1 451 ? -33.959 -8.072 32.891 1.00 97.00 451 GLU A O 1
ATOM 3436 N N . LEU A 1 452 ? -32.116 -7.525 31.746 1.00 97.00 452 LEU A N 1
ATOM 3437 C CA . LEU A 1 452 ? -32.188 -6.099 32.085 1.00 97.00 452 LEU A CA 1
ATOM 3438 C C . LEU A 1 452 ? -33.390 -5.406 31.428 1.00 97.00 452 LEU A C 1
ATOM 3440 O O . LEU A 1 452 ? -34.014 -4.558 32.064 1.00 97.00 452 LEU A O 1
ATOM 3444 N N . ILE A 1 453 ? -33.717 -5.753 30.178 1.00 96.56 453 ILE A N 1
ATOM 3445 C CA . ILE A 1 453 ? -34.914 -5.244 29.489 1.00 96.56 453 ILE A CA 1
ATOM 3446 C C . ILE A 1 453 ? -36.176 -5.708 30.218 1.00 96.56 453 ILE A C 1
ATOM 3448 O O . ILE A 1 453 ? -37.039 -4.887 30.533 1.00 96.56 453 ILE A O 1
ATOM 3452 N N . ASP A 1 454 ? -36.249 -6.995 30.550 1.00 97.56 454 ASP A N 1
ATOM 3453 C CA . ASP A 1 454 ? -37.381 -7.576 31.266 1.00 97.56 454 ASP A CA 1
ATOM 3454 C C . ASP A 1 454 ? -37.536 -6.935 32.653 1.00 97.56 454 ASP A C 1
ATOM 3456 O O . ASP A 1 454 ? -38.648 -6.575 33.032 1.00 97.56 454 ASP A O 1
ATOM 3460 N N . MET A 1 455 ? -36.431 -6.701 33.373 1.00 97.44 455 MET A N 1
ATOM 3461 C CA . MET A 1 455 ? -36.431 -5.976 34.649 1.00 97.44 455 MET A CA 1
ATOM 3462 C C . MET A 1 455 ? -36.993 -4.556 34.492 1.00 97.44 455 MET A C 1
ATOM 3464 O O . MET A 1 455 ? -37.883 -4.176 35.254 1.00 97.44 455 MET A O 1
ATOM 3468 N N . MET A 1 456 ? -36.532 -3.782 33.497 1.00 97.38 456 MET A N 1
ATOM 3469 C CA . MET A 1 456 ? -37.035 -2.420 33.238 1.00 97.38 456 MET A CA 1
ATOM 3470 C C . MET A 1 456 ? -38.543 -2.409 32.974 1.00 97.38 456 MET A C 1
ATOM 3472 O O . MET A 1 456 ? -39.266 -1.566 33.514 1.00 97.38 456 MET A O 1
ATOM 3476 N N . PHE A 1 457 ? -39.032 -3.372 32.194 1.00 97.50 457 PHE A N 1
ATOM 3477 C CA . PHE A 1 457 ? -40.451 -3.474 31.886 1.00 97.50 457 PHE A CA 1
ATOM 3478 C C . PHE A 1 457 ? -41.272 -3.917 33.101 1.00 97.50 457 PHE A C 1
ATOM 3480 O O . PHE A 1 457 ? -42.252 -3.264 33.452 1.00 97.50 457 PHE A O 1
ATOM 3487 N N . GLN A 1 458 ? -40.867 -4.994 33.773 1.00 97.06 458 GLN A N 1
ATOM 3488 C CA . GLN A 1 458 ? -41.642 -5.607 34.853 1.00 97.06 458 GLN A CA 1
ATOM 3489 C C . GLN A 1 458 ? -41.615 -4.786 36.145 1.00 97.06 458 GLN A C 1
ATOM 3491 O O . GLN A 1 458 ? -42.637 -4.666 36.816 1.00 97.06 458 GLN A O 1
ATOM 3496 N N . GLU A 1 459 ? -40.467 -4.209 36.508 1.00 97.06 459 GLU A N 1
ATOM 3497 C CA . GLU A 1 459 ? -40.303 -3.527 37.797 1.00 97.06 459 GLU A CA 1
ATOM 3498 C C . GLU A 1 459 ? -40.546 -2.017 37.721 1.00 97.06 459 GLU A C 1
ATOM 3500 O O . GLU A 1 459 ? -40.880 -1.399 38.735 1.00 97.06 459 GLU A O 1
ATOM 3505 N N . LYS A 1 460 ? -40.334 -1.401 36.550 1.00 96.31 460 LYS A N 1
ATOM 3506 C CA . LYS A 1 460 ? -40.456 0.056 36.357 1.00 96.31 460 LYS A CA 1
ATOM 3507 C C . LYS A 1 460 ? -41.519 0.448 35.333 1.00 96.31 460 LYS A C 1
ATOM 3509 O O . LYS A 1 460 ? -41.796 1.636 35.202 1.00 96.31 460 LYS A O 1
ATOM 3514 N N . GLY A 1 461 ? -42.110 -0.509 34.613 1.00 96.00 461 GLY A N 1
ATOM 3515 C CA . GLY A 1 461 ? -43.073 -0.228 33.547 1.00 96.00 461 GLY A CA 1
ATOM 3516 C C . GLY A 1 461 ? -42.449 0.437 32.317 1.00 96.00 461 GLY A C 1
ATOM 3517 O O . GLY A 1 461 ? -43.180 0.997 31.503 1.00 96.00 461 GLY A O 1
ATOM 3518 N N . VAL A 1 462 ? -41.117 0.416 32.176 1.00 96.31 462 VAL A N 1
ATOM 3519 C CA . VAL A 1 462 ? -40.417 1.110 31.088 1.00 96.31 462 VAL A CA 1
ATOM 3520 C C . VAL A 1 462 ? -40.110 0.146 29.951 1.00 96.31 462 VAL A C 1
ATOM 3522 O O . VAL A 1 462 ? -39.375 -0.825 30.121 1.00 96.31 462 VAL A O 1
ATOM 3525 N N . ARG A 1 463 ? -40.633 0.452 28.761 1.00 95.81 463 ARG A N 1
ATOM 3526 C CA . ARG A 1 463 ? -40.277 -0.232 27.515 1.00 95.81 463 ARG A CA 1
ATOM 3527 C C . ARG A 1 463 ? -39.033 0.405 26.912 1.00 95.81 463 ARG A C 1
ATOM 3529 O O . ARG A 1 463 ? -39.077 1.548 26.462 1.00 95.81 463 ARG A O 1
ATOM 3536 N N . PHE A 1 464 ? -37.926 -0.330 26.924 1.00 94.19 464 PHE A N 1
ATOM 3537 C CA . PHE A 1 464 ? -36.614 0.176 26.522 1.00 94.19 464 PHE A CA 1
ATOM 3538 C C . PHE A 1 464 ? -36.614 0.783 25.109 1.00 94.19 464 PHE A C 1
ATOM 3540 O O . PHE A 1 464 ? -36.125 1.893 24.918 1.00 94.19 464 PHE A O 1
ATOM 3547 N N . GLU A 1 465 ? -37.218 0.098 24.140 1.00 91.50 465 GLU A N 1
ATOM 3548 C CA . GLU A 1 465 ? -37.247 0.499 22.729 1.00 91.50 465 GLU A CA 1
ATOM 3549 C C . GLU A 1 465 ? -38.102 1.746 22.463 1.00 91.50 465 GLU A C 1
ATOM 3551 O O . GLU A 1 465 ? -37.922 2.405 21.441 1.00 91.50 465 GLU A O 1
ATOM 3556 N N . GLU A 1 466 ? -39.035 2.062 23.364 1.00 94.38 466 GLU A N 1
ATOM 3557 C CA . GLU A 1 466 ? -39.878 3.262 23.292 1.00 94.38 466 GLU A CA 1
ATOM 3558 C C . GLU A 1 466 ? -39.245 4.439 24.054 1.00 94.38 466 GLU A C 1
ATOM 3560 O O . GLU A 1 466 ? -39.457 5.596 23.699 1.00 94.38 466 GLU A O 1
ATOM 3565 N N . ALA A 1 467 ? -38.457 4.150 25.095 1.00 94.12 467 ALA A N 1
ATOM 3566 C CA . ALA A 1 467 ? -37.875 5.151 25.986 1.00 94.12 467 ALA A CA 1
ATOM 3567 C C . ALA A 1 467 ? -36.488 5.656 25.551 1.00 94.12 467 ALA A C 1
ATOM 3569 O O . ALA A 1 467 ? -36.021 6.674 26.066 1.00 94.12 467 ALA A O 1
ATOM 3570 N N . VAL A 1 468 ? -35.813 4.951 24.639 1.00 94.38 468 VAL A N 1
ATOM 3571 C CA . VAL A 1 468 ? -34.449 5.271 24.203 1.00 94.38 468 VAL A CA 1
ATOM 3572 C C . VAL A 1 468 ? -34.425 5.623 22.712 1.00 94.38 468 VAL A C 1
ATOM 3574 O O . VAL A 1 468 ? -34.973 4.874 21.903 1.00 94.38 468 VAL A O 1
ATOM 3577 N N . PRO A 1 469 ? -33.768 6.730 22.308 1.00 93.81 469 PRO A N 1
ATOM 3578 C CA . PRO A 1 469 ? -33.640 7.086 20.898 1.00 93.81 469 PRO A CA 1
ATOM 3579 C C . PRO A 1 469 ? -32.987 5.974 20.071 1.00 93.81 469 PRO A C 1
ATOM 3581 O O . PRO A 1 469 ? -32.030 5.338 20.514 1.00 93.81 469 PRO A O 1
ATOM 3584 N N . LYS A 1 470 ? -33.452 5.774 18.833 1.00 92.38 470 LYS A N 1
ATOM 3585 C CA . LYS A 1 470 ? -32.956 4.698 17.955 1.00 92.38 470 LYS A CA 1
ATOM 3586 C C . LYS A 1 470 ? -31.449 4.758 17.734 1.00 92.38 470 LYS A C 1
ATOM 3588 O O . LYS A 1 470 ? -30.789 3.726 17.828 1.00 92.38 470 LYS A O 1
ATOM 3593 N N . TRP A 1 471 ? -30.902 5.951 17.519 1.00 93.81 471 TRP A N 1
ATOM 3594 C CA . TRP A 1 471 ? -29.462 6.152 17.374 1.00 93.81 471 TRP A CA 1
ATOM 3595 C C . TRP A 1 471 ? -28.665 5.729 18.615 1.00 93.81 471 TRP A C 1
ATOM 3597 O O . TRP A 1 471 ? -27.531 5.270 18.494 1.00 93.81 471 TRP A O 1
ATOM 3607 N N . ALA A 1 472 ? -29.244 5.838 19.814 1.00 93.50 472 ALA A N 1
ATOM 3608 C CA . ALA A 1 472 ? -28.587 5.415 21.045 1.00 93.50 472 ALA A CA 1
ATOM 3609 C C . ALA A 1 472 ? -28.590 3.885 21.177 1.00 93.50 472 ALA A C 1
ATOM 3611 O O . ALA A 1 472 ? -27.631 3.326 21.704 1.00 93.50 472 ALA A O 1
ATOM 3612 N N . ILE A 1 473 ? -29.633 3.218 20.663 1.00 92.56 473 ILE A N 1
ATOM 3613 C CA . ILE A 1 473 ? -29.765 1.753 20.650 1.00 92.56 473 ILE A CA 1
ATOM 3614 C C . ILE A 1 473 ? -28.865 1.122 19.585 1.00 92.56 473 ILE A C 1
ATOM 3616 O O . ILE A 1 473 ? -28.131 0.179 19.873 1.00 92.56 473 ILE A O 1
ATOM 3620 N N . GLU A 1 474 ? -28.957 1.606 18.346 1.00 90.25 474 GLU A N 1
ATOM 3621 C CA . GLU A 1 474 ? -28.384 0.929 17.179 1.00 90.25 474 GLU A CA 1
ATOM 3622 C C . GLU A 1 474 ? -27.158 1.622 16.588 1.00 90.25 474 GLU A C 1
ATOM 3624 O O . GLU A 1 474 ? -26.501 1.031 15.732 1.00 90.25 474 GLU A O 1
ATOM 3629 N N . GLY A 1 475 ? -26.825 2.836 17.028 1.00 94.50 475 GLY A N 1
ATOM 3630 C CA . GLY A 1 475 ? -25.819 3.677 16.383 1.00 94.50 475 GLY A CA 1
ATOM 3631 C C . GLY A 1 475 ? -26.290 4.234 15.038 1.00 94.50 475 GLY A C 1
ATOM 3632 O O . GLY A 1 475 ? -27.475 4.182 14.701 1.00 94.50 475 GLY A O 1
ATOM 3633 N N . CYS A 1 476 ? -25.339 4.759 14.267 1.00 97.62 476 CYS A N 1
ATOM 3634 C CA . CYS A 1 476 ? -25.596 5.353 12.959 1.00 97.62 476 CYS A CA 1
ATOM 3635 C C . CYS A 1 476 ? -24.644 4.819 11.894 1.00 97.62 476 CYS A C 1
ATOM 3637 O O . CYS A 1 476 ? -23.423 4.823 12.075 1.00 97.62 476 CYS A O 1
ATOM 3639 N N . LEU A 1 477 ? -25.212 4.425 10.755 1.00 97.81 477 LEU A N 1
ATOM 3640 C CA . LEU A 1 477 ? -24.475 4.162 9.526 1.00 97.81 477 LEU A CA 1
ATOM 3641 C C . LEU A 1 477 ? -24.255 5.472 8.775 1.00 97.81 477 LEU A C 1
ATOM 3643 O O . LEU A 1 477 ? -25.165 6.285 8.630 1.00 97.81 477 LEU A O 1
ATOM 3647 N N . VAL A 1 478 ? -23.042 5.655 8.271 1.00 98.19 478 VAL A N 1
ATOM 3648 C CA . VAL A 1 478 ? -22.605 6.837 7.532 1.00 98.19 478 VAL A CA 1
ATOM 3649 C C . VAL A 1 478 ? -21.972 6.359 6.234 1.00 98.19 478 VAL A C 1
ATOM 3651 O O . VAL A 1 478 ? -21.028 5.569 6.248 1.00 98.19 478 VAL A O 1
ATOM 3654 N N . LYS A 1 479 ? -22.483 6.805 5.090 1.00 97.38 479 LYS A N 1
ATOM 3655 C CA . LYS A 1 479 ? -21.973 6.377 3.781 1.00 97.38 479 LYS A CA 1
ATOM 3656 C C . LYS A 1 479 ? -22.270 7.425 2.719 1.00 97.38 479 LYS A C 1
ATOM 3658 O O . LYS A 1 479 ? -23.176 8.238 2.860 1.00 97.38 479 LYS A O 1
ATOM 3663 N N . ARG A 1 480 ? -21.453 7.457 1.669 1.00 97.19 480 ARG A N 1
ATOM 3664 C CA . ARG A 1 480 ? -21.621 8.416 0.571 1.00 97.19 480 ARG A CA 1
ATOM 3665 C C . ARG A 1 480 ? -22.815 8.012 -0.284 1.00 97.19 480 ARG A C 1
ATOM 3667 O O . ARG A 1 480 ? -23.032 6.832 -0.499 1.00 97.19 480 ARG A O 1
ATOM 3674 N N . GLU A 1 481 ? -23.539 8.974 -0.824 1.00 95.94 481 GLU A N 1
ATOM 3675 C CA . GLU A 1 481 ? -24.559 8.743 -1.845 1.00 95.94 481 GLU A CA 1
ATOM 3676 C C . GLU A 1 481 ? -24.388 9.747 -2.983 1.00 95.94 481 GLU A C 1
ATOM 3678 O O . GLU A 1 481 ? -23.872 10.857 -2.786 1.00 95.94 481 GLU A O 1
ATOM 3683 N N . GLN A 1 482 ? -24.807 9.345 -4.179 1.00 95.06 482 GLN A N 1
ATOM 3684 C CA . GLN A 1 482 ? -24.880 10.238 -5.326 1.00 95.06 482 GLN A CA 1
ATOM 3685 C C . GLN A 1 482 ? -26.304 10.756 -5.483 1.00 95.06 482 GLN A C 1
ATOM 3687 O O . GLN A 1 482 ? -27.267 10.007 -5.353 1.00 95.06 482 GLN A O 1
ATOM 3692 N N . TYR A 1 483 ? -26.435 12.044 -5.777 1.00 92.69 483 TYR A N 1
ATOM 3693 C CA . TYR A 1 483 ? -27.723 12.666 -6.056 1.00 92.69 483 TYR A CA 1
ATOM 3694 C C . TYR A 1 483 ? -27.625 13.570 -7.283 1.00 92.69 483 TYR A C 1
ATOM 3696 O O . TYR A 1 483 ? -26.576 14.164 -7.560 1.00 92.69 483 TYR A O 1
ATOM 3704 N N . GLU A 1 484 ? -28.730 13.666 -8.024 1.00 94.06 484 GLU A N 1
ATOM 3705 C CA . GLU A 1 484 ? -28.848 14.620 -9.122 1.00 94.06 484 GLU A CA 1
ATOM 3706 C C . GLU A 1 484 ? -28.903 16.047 -8.569 1.00 94.06 484 GLU A C 1
ATOM 3708 O O . GLU A 1 484 ? -29.699 16.372 -7.687 1.00 94.06 484 GLU A O 1
ATOM 3713 N N . HIS A 1 485 ? -28.073 16.921 -9.126 1.00 91.62 485 HIS A N 1
ATOM 3714 C CA . HIS A 1 485 ? -28.073 18.345 -8.841 1.00 91.62 485 HIS A CA 1
ATOM 3715 C C . HIS A 1 485 ? -28.156 19.131 -10.148 1.00 91.62 485 HIS A C 1
ATOM 3717 O O . HIS A 1 485 ? -27.344 18.935 -11.057 1.00 91.62 485 HIS A O 1
ATOM 3723 N N . GLN A 1 486 ? -29.133 20.032 -10.229 1.00 91.56 486 GLN A N 1
ATOM 3724 C CA . GLN A 1 486 ? -29.246 20.980 -11.331 1.00 91.56 486 GLN A CA 1
ATOM 3725 C C . GLN A 1 486 ? -28.352 22.184 -11.047 1.00 91.56 486 GLN A C 1
ATOM 3727 O O . GLN A 1 486 ? -28.567 22.904 -10.073 1.00 91.56 486 GLN A O 1
ATOM 3732 N N . GLY A 1 487 ? -27.346 22.376 -11.894 1.00 86.31 487 GLY A N 1
ATOM 3733 C CA . GLY A 1 487 ? -26.463 23.536 -11.867 1.00 86.31 487 GLY A CA 1
ATOM 3734 C C . GLY A 1 487 ? -26.606 24.351 -13.146 1.00 86.31 487 GLY A C 1
ATOM 3735 O O . GLY A 1 487 ? -27.040 23.837 -14.172 1.00 86.31 487 GLY A O 1
ATOM 3736 N N . VAL A 1 488 ? -26.224 25.624 -13.094 1.00 87.50 488 VAL A N 1
ATOM 3737 C CA . VAL A 1 488 ? -26.142 26.469 -14.290 1.00 87.50 488 VAL A CA 1
ATOM 3738 C C . VAL A 1 488 ? -24.703 26.458 -14.789 1.00 87.50 488 VAL A C 1
ATOM 3740 O O . VAL A 1 488 ? -23.777 26.789 -14.044 1.00 87.50 488 VAL A O 1
ATOM 3743 N N . ASN A 1 489 ? -24.505 26.088 -16.049 1.00 83.38 489 ASN A N 1
ATOM 3744 C CA . ASN A 1 489 ? -23.212 26.198 -16.702 1.00 83.38 489 ASN A CA 1
ATOM 3745 C C . ASN A 1 489 ? -22.897 27.682 -16.931 1.00 83.38 489 ASN A C 1
ATOM 3747 O O . ASN A 1 489 ? -23.512 28.341 -17.765 1.00 83.38 489 ASN A O 1
ATOM 3751 N N . LEU A 1 490 ? -21.923 28.217 -16.192 1.00 87.56 490 LEU A N 1
ATOM 3752 C CA . LEU A 1 490 ? -21.580 29.645 -16.215 1.00 87.56 490 LEU A CA 1
ATOM 3753 C C . LEU A 1 490 ? -21.069 30.144 -17.578 1.00 87.56 490 LEU A C 1
ATOM 3755 O O . LEU A 1 490 ? -21.026 31.350 -17.795 1.00 87.56 490 LEU A O 1
ATOM 3759 N N . LYS A 1 491 ? -20.678 29.243 -18.492 1.00 85.56 491 LYS A N 1
ATOM 3760 C CA . LYS A 1 491 ? -20.232 29.606 -19.847 1.00 85.56 491 LYS A CA 1
ATOM 3761 C C . LYS A 1 491 ? -21.378 29.664 -20.855 1.00 85.56 491 LYS A C 1
ATOM 3763 O O . LYS A 1 491 ? -21.326 30.480 -21.766 1.00 85.56 491 LYS A O 1
ATOM 3768 N N . THR A 1 492 ? -22.379 28.795 -20.721 1.00 87.44 492 THR A N 1
ATOM 3769 C CA . THR A 1 492 ? -23.474 28.658 -21.702 1.00 87.44 492 THR A CA 1
ATOM 3770 C C . THR A 1 492 ? -24.809 29.202 -21.196 1.00 87.44 492 THR A C 1
ATOM 3772 O O . THR A 1 492 ? -25.727 29.391 -21.986 1.00 87.44 492 THR A O 1
ATOM 3775 N N . GLY A 1 493 ? -24.944 29.434 -19.887 1.00 86.19 493 GLY A N 1
ATOM 3776 C CA . GLY A 1 493 ? -26.204 29.792 -19.230 1.00 86.19 493 GLY A CA 1
ATOM 3777 C C . GLY A 1 493 ? -27.213 28.640 -19.144 1.00 86.19 493 GLY A C 1
ATOM 3778 O O . GLY A 1 493 ? -28.308 28.834 -18.621 1.00 86.19 493 GLY A O 1
ATOM 3779 N N . ALA A 1 494 ? -26.869 27.447 -19.640 1.00 87.06 494 ALA A N 1
ATOM 3780 C CA . ALA A 1 494 ? -27.765 26.299 -19.655 1.00 87.06 494 ALA A CA 1
ATOM 3781 C C . ALA A 1 494 ? -27.879 25.651 -18.268 1.00 87.06 494 ALA A C 1
ATOM 3783 O O . ALA A 1 494 ? -26.895 25.546 -17.531 1.00 87.06 494 ALA A O 1
ATOM 3784 N N . VAL A 1 495 ? -29.082 25.181 -17.930 1.00 88.88 495 VAL A N 1
ATOM 3785 C CA . VAL A 1 495 ? -29.301 24.319 -16.763 1.00 88.88 495 VAL A CA 1
ATOM 3786 C C . VAL A 1 495 ? -28.890 22.900 -17.138 1.00 88.88 495 VAL A C 1
ATOM 3788 O O . VAL A 1 495 ? -29.472 22.295 -18.036 1.00 88.88 495 VAL A O 1
ATOM 3791 N N . GLU A 1 496 ? -27.899 22.362 -16.438 1.00 91.62 496 GLU A N 1
ATOM 3792 C CA . GLU A 1 496 ? -27.371 21.018 -16.647 1.00 91.62 496 GLU A CA 1
ATOM 3793 C C . GLU A 1 496 ? -27.587 20.162 -15.397 1.00 91.62 496 GLU A C 1
ATOM 3795 O O . GLU A 1 496 ? -27.423 20.611 -14.257 1.00 91.62 496 GLU A O 1
ATOM 3800 N N . LYS A 1 497 ? -27.944 18.893 -15.609 1.00 91.19 497 LYS A N 1
ATOM 3801 C CA . LYS A 1 497 ? -27.982 17.895 -14.540 1.00 91.19 497 LYS A CA 1
ATOM 3802 C C . LYS A 1 497 ? -26.588 17.313 -14.345 1.00 91.19 497 LYS A C 1
ATOM 3804 O O . LYS A 1 497 ? -25.995 16.786 -15.280 1.00 91.19 497 LYS A O 1
ATOM 3809 N N . THR A 1 498 ? -26.085 17.365 -13.116 1.00 89.19 498 THR A N 1
ATOM 3810 C CA . THR A 1 498 ? -24.809 16.751 -12.730 1.00 89.19 498 THR A CA 1
ATOM 3811 C C . THR A 1 498 ? -25.001 15.844 -11.524 1.00 89.19 498 THR A C 1
ATOM 3813 O O . THR A 1 498 ? -25.873 16.089 -10.692 1.00 89.19 498 THR A O 1
ATOM 3816 N N . LEU A 1 499 ? -24.173 14.807 -11.399 1.00 91.06 499 LEU A N 1
ATOM 3817 C CA . LEU A 1 499 ? -24.112 14.020 -10.171 1.00 91.06 499 LEU A CA 1
ATOM 3818 C C . LEU A 1 499 ? -23.207 14.726 -9.157 1.00 91.06 499 LEU A C 1
ATOM 3820 O O . LEU A 1 499 ? -22.098 15.178 -9.470 1.00 91.06 499 LEU A O 1
ATOM 3824 N N . ARG A 1 500 ? -23.696 14.833 -7.923 1.00 91.38 500 ARG A N 1
ATOM 3825 C CA . ARG A 1 500 ? -22.938 15.312 -6.766 1.00 91.38 500 ARG A CA 1
ATOM 3826 C C . ARG A 1 500 ? -22.916 14.229 -5.703 1.00 91.38 500 ARG A C 1
ATOM 3828 O O . ARG A 1 500 ? -23.808 13.391 -5.635 1.00 91.38 500 ARG A O 1
ATOM 3835 N N . THR A 1 501 ? -21.861 14.230 -4.899 1.00 93.00 501 THR A N 1
ATOM 3836 C CA . THR A 1 501 ? -21.717 13.305 -3.773 1.00 93.00 501 THR A CA 1
ATOM 3837 C C . THR A 1 501 ? -22.027 14.049 -2.486 1.00 93.00 501 THR A C 1
ATOM 3839 O O . THR A 1 501 ? -21.512 15.146 -2.272 1.00 93.00 501 THR A O 1
ATOM 3842 N N . ARG A 1 502 ? -22.836 13.441 -1.623 1.00 92.69 502 ARG A N 1
ATOM 3843 C CA . ARG A 1 502 ? -23.003 13.859 -0.227 1.00 92.69 502 ARG A CA 1
ATOM 3844 C C . ARG A 1 502 ? -22.879 12.650 0.687 1.00 92.69 502 ARG A C 1
ATOM 3846 O O . ARG A 1 502 ? -22.838 11.515 0.219 1.00 92.69 502 ARG A O 1
ATOM 3853 N N . THR A 1 503 ? -22.833 12.894 1.985 1.00 95.31 503 THR A N 1
ATOM 3854 C CA . THR A 1 503 ? -22.893 11.827 2.982 1.00 95.31 503 THR A CA 1
ATOM 3855 C C . THR A 1 503 ? -24.333 11.640 3.437 1.00 95.31 503 THR A C 1
ATOM 3857 O O . THR A 1 503 ? -24.985 12.603 3.836 1.00 95.31 503 THR A O 1
ATOM 3860 N N . ARG A 1 504 ? -24.814 10.401 3.376 1.00 96.56 504 ARG A N 1
ATOM 3861 C CA . ARG A 1 504 ? -26.069 9.940 3.961 1.00 96.56 504 ARG A CA 1
ATOM 3862 C C . ARG A 1 504 ? -25.793 9.348 5.338 1.00 96.56 504 ARG A C 1
ATOM 3864 O O . ARG A 1 504 ? -24.821 8.610 5.515 1.00 96.56 504 ARG A O 1
ATOM 3871 N N . VAL A 1 505 ? -26.664 9.658 6.289 1.00 97.25 505 VAL A N 1
ATOM 3872 C CA . VAL A 1 505 ? -26.650 9.096 7.642 1.00 97.25 505 VAL A CA 1
ATOM 3873 C C . VAL A 1 505 ? -27.974 8.377 7.868 1.00 97.25 505 VAL A C 1
ATOM 3875 O O . VAL A 1 505 ? -29.029 8.935 7.575 1.00 97.25 505 VAL A O 1
ATOM 3878 N N . GLU A 1 506 ? -27.924 7.150 8.376 1.00 96.19 506 GLU A N 1
ATOM 3879 C CA . GLU A 1 506 ? -29.107 6.413 8.822 1.00 96.19 506 GLU A CA 1
ATOM 3880 C C . GLU A 1 506 ? -28.947 5.997 10.289 1.00 96.19 506 GLU A C 1
ATOM 3882 O O . GLU A 1 506 ? -27.981 5.319 10.640 1.00 96.19 506 GLU A O 1
ATOM 3887 N N . GLU A 1 507 ? -29.915 6.364 11.135 1.00 94.88 507 GLU A N 1
ATOM 3888 C CA . GLU A 1 507 ? -29.990 5.995 12.561 1.00 94.88 507 GLU A CA 1
ATOM 3889 C C . GLU A 1 507 ? -30.435 4.540 12.752 1.00 94.88 507 GLU A C 1
ATOM 3891 O O . GLU A 1 507 ? -31.518 4.235 13.264 1.00 94.88 507 GLU A O 1
ATOM 3896 N N . ARG A 1 508 ? -29.616 3.622 12.251 1.00 92.94 508 ARG A N 1
ATOM 3897 C CA . ARG A 1 508 ? -29.831 2.185 12.360 1.00 92.94 508 ARG A CA 1
ATOM 3898 C C . ARG A 1 508 ? -28.512 1.433 12.305 1.00 92.94 508 ARG A C 1
ATOM 3900 O O . ARG A 1 508 ? -27.521 1.923 11.766 1.00 92.94 508 ARG A O 1
ATOM 3907 N N . GLY A 1 509 ? -28.554 0.186 12.757 1.00 88.88 509 GLY A N 1
ATOM 3908 C CA . GLY A 1 509 ? -27.470 -0.777 12.599 1.00 88.88 509 GLY A CA 1
ATOM 3909 C C . GLY A 1 509 ? -27.737 -1.805 11.496 1.00 88.88 509 GLY A C 1
ATOM 3910 O O . GLY A 1 509 ? -28.859 -1.950 10.995 1.00 88.88 509 GLY A O 1
ATOM 3911 N N . VAL A 1 510 ? -26.707 -2.573 11.138 1.00 92.62 510 VAL A N 1
ATOM 3912 C CA . VAL A 1 510 ? -26.864 -3.803 10.344 1.00 92.62 510 VAL A CA 1
ATOM 3913 C C . VAL A 1 510 ? -27.345 -4.917 11.273 1.00 92.62 510 VAL A C 1
ATOM 3915 O O . VAL A 1 510 ? -26.773 -5.125 12.341 1.00 92.62 510 VAL A O 1
ATOM 3918 N N . ARG A 1 511 ? -28.438 -5.599 10.907 1.00 89.94 511 ARG A N 1
ATOM 3919 C CA . ARG A 1 511 ? -29.119 -6.561 11.795 1.00 89.94 511 ARG A CA 1
ATOM 3920 C C . ARG A 1 511 ? -28.894 -8.020 11.437 1.00 89.94 511 ARG A C 1
ATOM 3922 O O . ARG A 1 511 ? -28.860 -8.853 12.337 1.00 89.94 511 ARG A O 1
ATOM 3929 N N . VAL A 1 512 ? -28.787 -8.314 10.151 1.00 92.94 512 VAL A N 1
ATOM 3930 C CA . VAL A 1 512 ? -28.676 -9.668 9.612 1.00 92.94 512 VAL A CA 1
ATOM 3931 C C . VAL A 1 512 ? -27.592 -9.698 8.548 1.00 92.94 512 VAL A C 1
ATOM 3933 O O . VAL A 1 512 ? -27.214 -8.655 8.015 1.00 92.94 512 VAL A O 1
ATOM 3936 N N . PHE A 1 513 ? -27.095 -10.898 8.275 1.00 95.62 513 PHE A N 1
ATOM 3937 C CA . PHE A 1 513 ? -26.208 -11.146 7.153 1.00 95.62 513 PHE A CA 1
ATOM 3938 C C . PHE A 1 513 ? -27.045 -11.377 5.890 1.00 95.62 513 PHE A C 1
ATOM 3940 O O . PHE A 1 513 ? -27.765 -12.371 5.812 1.00 95.62 513 PHE A O 1
ATOM 3947 N N . ASP A 1 514 ? -26.985 -10.446 4.939 1.00 94.75 514 ASP A N 1
ATOM 3948 C CA . ASP A 1 514 ? -27.711 -10.488 3.670 1.00 94.75 514 ASP A CA 1
ATOM 3949 C C . ASP A 1 514 ? -26.960 -9.738 2.551 1.00 94.75 514 ASP A C 1
ATOM 3951 O O . ASP A 1 514 ? -25.996 -9.003 2.790 1.00 94.75 514 ASP A O 1
ATOM 3955 N N . ASP A 1 515 ? -27.419 -9.910 1.309 1.00 95.31 515 ASP A N 1
ATOM 3956 C CA . ASP A 1 515 ? -26.808 -9.281 0.131 1.00 95.31 515 ASP A CA 1
ATOM 3957 C C . ASP A 1 515 ? -26.850 -7.749 0.193 1.00 95.31 515 ASP A C 1
ATOM 3959 O O . ASP A 1 515 ? -25.946 -7.073 -0.299 1.00 95.31 515 ASP A O 1
ATOM 3963 N N . ALA A 1 516 ? -27.891 -7.178 0.805 1.00 93.81 516 ALA A N 1
ATOM 3964 C CA . ALA A 1 516 ? -28.022 -5.732 0.953 1.00 93.81 516 ALA A CA 1
ATOM 3965 C C . ALA A 1 516 ? -26.924 -5.167 1.864 1.00 93.81 516 ALA A C 1
ATOM 3967 O O . ALA A 1 516 ? -26.337 -4.124 1.570 1.00 93.81 516 ALA A O 1
ATOM 3968 N N . GLY A 1 517 ? -26.606 -5.862 2.953 1.00 93.69 517 GLY A N 1
ATOM 3969 C CA . GLY A 1 517 ? -25.520 -5.484 3.836 1.00 93.69 517 GLY A CA 1
ATOM 3970 C C . GLY A 1 517 ? -24.131 -5.777 3.254 1.00 93.69 517 GLY A C 1
ATOM 3971 O O . GLY A 1 517 ? -23.214 -4.995 3.501 1.00 93.69 517 GLY A O 1
ATOM 3972 N N . LEU A 1 518 ? -23.968 -6.798 2.403 1.00 96.31 518 LEU A N 1
ATOM 3973 C CA . LEU A 1 518 ? -22.725 -6.970 1.637 1.00 96.31 518 LEU A CA 1
ATOM 3974 C C . LEU A 1 518 ? -22.507 -5.816 0.653 1.00 96.31 518 LEU A C 1
ATOM 3976 O O . LEU A 1 518 ? -21.410 -5.259 0.600 1.00 96.31 518 LEU A O 1
ATOM 3980 N N . LYS A 1 519 ? -23.550 -5.384 -0.066 1.00 96.31 519 LYS A N 1
ATOM 3981 C CA . LYS A 1 519 ? -23.485 -4.188 -0.924 1.00 96.31 519 LYS A CA 1
ATOM 3982 C C . LYS A 1 519 ? -23.152 -2.932 -0.129 1.00 96.31 519 LYS A C 1
ATOM 3984 O O . LYS A 1 519 ? -22.299 -2.154 -0.547 1.00 96.31 519 LYS A O 1
ATOM 3989 N N . LEU A 1 520 ? -23.739 -2.775 1.061 1.00 95.31 520 LEU A N 1
ATOM 3990 C CA . LEU A 1 520 ? -23.402 -1.680 1.971 1.00 95.31 520 LEU A CA 1
ATOM 3991 C C . LEU A 1 520 ? -21.900 -1.655 2.304 1.00 95.31 520 LEU A C 1
ATOM 3993 O O . LEU A 1 520 ? -21.324 -0.572 2.408 1.00 95.31 520 LEU A O 1
ATOM 3997 N N . VAL A 1 521 ? -21.262 -2.817 2.449 1.00 96.75 521 VAL A N 1
ATOM 3998 C CA . VAL A 1 521 ? -19.818 -2.919 2.686 1.00 96.75 521 VAL A CA 1
ATOM 3999 C C . VAL A 1 521 ? -19.014 -2.675 1.409 1.00 96.75 521 VAL A C 1
ATOM 4001 O O . VAL A 1 521 ? -18.043 -1.933 1.459 1.00 96.75 521 VAL A O 1
ATOM 4004 N N . ILE A 1 522 ? -19.384 -3.258 0.272 1.00 96.50 522 ILE A N 1
ATOM 4005 C CA . ILE A 1 522 ? -18.542 -3.277 -0.937 1.00 96.50 522 ILE A CA 1
ATOM 4006 C C . ILE A 1 522 ? -18.680 -1.999 -1.773 1.00 96.50 522 ILE A C 1
ATOM 4008 O O . ILE A 1 522 ? -17.686 -1.465 -2.265 1.00 96.50 522 ILE A O 1
ATOM 4012 N N . GLU A 1 523 ? -19.901 -1.505 -1.963 1.00 96.31 523 GLU A N 1
ATOM 4013 C CA . GLU A 1 523 ? -20.170 -0.424 -2.909 1.00 96.31 523 GLU A CA 1
ATOM 4014 C C . GLU A 1 523 ? -19.693 0.922 -2.356 1.00 96.31 523 GLU A C 1
ATOM 4016 O O . GLU A 1 523 ? -19.743 1.187 -1.156 1.00 96.31 523 GLU A O 1
ATOM 4021 N N . LYS A 1 524 ? -19.210 1.818 -3.219 1.00 93.25 524 LYS A N 1
ATOM 4022 C CA . LYS A 1 524 ? -18.708 3.129 -2.774 1.00 93.25 524 LYS A CA 1
ATOM 4023 C C . LYS A 1 524 ? -19.829 4.084 -2.354 1.00 93.25 524 LYS A C 1
ATOM 4025 O O . LYS A 1 524 ? -19.612 4.935 -1.486 1.00 93.25 524 LYS A O 1
ATOM 4030 N N . PHE A 1 525 ? -20.994 3.944 -2.979 1.00 95.00 525 PHE A N 1
ATOM 4031 C CA . PHE A 1 525 ? -22.172 4.775 -2.761 1.00 95.00 525 PHE A CA 1
ATOM 4032 C C . PHE A 1 525 ? -23.335 3.922 -2.245 1.00 95.00 525 PHE A C 1
ATOM 4034 O O . PHE A 1 525 ? -23.299 2.705 -2.401 1.00 95.00 525 PHE A O 1
ATOM 4041 N N . TRP A 1 526 ? -24.272 4.549 -1.533 1.00 90.88 526 TRP A N 1
ATOM 4042 C CA . TRP A 1 526 ? -25.506 3.924 -1.050 1.00 90.88 526 TRP A CA 1
ATOM 4043 C C . TRP A 1 526 ? -26.470 3.640 -2.197 1.00 90.88 526 TRP A C 1
ATOM 4045 O O . TRP A 1 526 ? -26.594 4.534 -3.067 1.00 90.88 526 TRP A O 1
#

pLDDT: mean 88.24, std 16.68, range [27.61, 98.81]

Organism: Stemphylium lycopersici (NCBI:txid183478)

Secondary structure (DSSP, 8-state):
------------------EEEEE-SS-TTBHHHHHHHHHHHHTT-EEEEEEESS--TT-TT---------TT-SGGG-S-TT--SEEE-SS-TTEEEESS-HHHHHHHIIIIIHHHHTTTPPPSEEEEEEEES---GGGGGG-HHHHHHHHHHHTS---EEEEEESS----BTTSPPPHHHHHHHHHHHHHHHHHHHT-SSSS-TT-EEEEEE---BTTBS-SGGG-------SS-SSSS--SS---S----SS--------S-SPPPHHHHHHHHHHHT--B--SSS-EEEEEEETTHHHHGGGS-SS--HHHHHHHHHHHHHHHHH-TT--EEEEETTEEEEEETT---SGGGBHHHHHHHHHHHHHHHHHHHHHHHHHH--PSPPPS-HHHHTT---EEEEEEE-SSHHHHHHHHHIIIIIIHHHHHHHHHHTTTS-HHHHTT--HHHHHHHHHHHH---HHHHS-HHHHH-EEEEEEEEEEEEE-TTT--EEEEEEEEEEEES----S--HHHHHHHH-SB-

Foldseek 3Di:
DDDDDDPPDPPDPPLPAFFEEEEEQQWLFFLLRVLLVVVSVVVVHNYAYFYAQHRRFQQAQDADAFDFAACVGGPPPQGHHRHGQKDADPVDRSRIHGNDARQNRSVCSFPPSSCVVPVHDGGQEYEYDLDEAACFAPSVRRGSSNSNQLCCQVPVVHEYEGHYEDDDDGDGNPDDRDLRSNLSSVLSVVVVSVLVVVDPPSDPHSDYHYYYHYDDDCVPPRDSVVDDDDDDFRYPCPPDHTNDDDPDQFDDDDPDPDDPDDDDDDDDPVVVVRSVVRRPWDFADQAFKKKKKKAWDPVCVLCVQDDPPDHVLLQQLQQQLLQVVCVVQVQFFKWFDADRMIMTIRQRDRPPPRRTFVCVFVVSQVSSLVSSLVSSVVSCVVPVPPPGHDDVVVSRSPITITMDMDGDHHLLVVLVVQQCVQPVVQQQVLLVRVLVVVDDPVVCPPDDSVRSQVCCCPVVVDRSVVPDDLCSRGNKMKGKAWDWDFDQDPVPRDTDTDIDIDIDMDSHGDHDDDPVSSCSRPPNHD